Protein AF-A0AAD7W2M3-F1 (afdb_monomer)

Foldseek 3Di:
DVPVLVVLQQVQAAPQPRGGADQWFAFPVRHIHRPVRQVVVCVVVVAQADPPPRDGGDDDDGHTPVVSVVSSVVSVVVVVVVPPPDFDADPVPRAGQQKAFPVVRDGDHPVVCVDPVNVPTDMDGPVVVVVVVVVVVVVVVVVVVVVVVVVVLVVLVVVVVVVVVVLVVVLVVVVVVVVVVLVVVLVVVLVVVQVVLLVVLVVVVVVLVVVVVVVVVLVVVLVVVLVVLVPDDDPSSVVCVVVNVVSVPDPDDDRDDDPPSDGPPCVRPPCSVVVSVVVVVPPDDDQWAFDPLQEFQQWDADSRRRDIDGHPDGHPDRDDPNHDPDNPDGDIDGDDDDDDDDPVVVVPDDDQAADDCPDPVLVVVQCCCLPVVCPVVVDDLCLLVDPVSQVVVCVVPVNHDRDDSVVSVVVVVVVVVVVVVVVVVVVVVAPDKDWDWDWDADPVRRIDIDIKIWGQDPVVRDIDID

Solvent-accessible surface area (backbone atoms only — not comparable to full-atom values): 27587 Å² total; per-residue (Å²): 122,75,76,63,59,56,56,54,46,60,77,41,31,15,89,83,81,69,41,67,45,54,68,25,23,44,46,100,83,70,53,60,32,22,47,67,58,51,52,52,51,30,69,76,66,76,47,59,48,39,93,84,78,59,54,76,57,83,88,88,75,78,50,68,35,63,70,62,39,53,52,42,52,52,53,54,50,56,58,51,66,73,63,76,75,76,82,58,58,28,92,89,72,72,37,61,47,53,28,29,32,68,84,77,72,39,76,33,22,78,69,49,50,74,29,87,89,32,62,89,54,60,71,37,50,40,68,61,46,50,52,54,52,49,50,56,48,49,64,58,43,52,60,52,55,51,48,52,50,52,55,51,52,55,54,47,42,60,54,46,54,54,53,49,51,56,50,52,52,51,51,54,51,52,57,49,48,53,54,51,49,52,52,52,51,55,49,51,56,52,50,50,57,49,50,55,48,48,51,55,35,50,52,56,50,50,56,51,50,55,53,49,51,55,54,50,50,55,50,52,52,52,51,51,54,51,56,54,50,72,71,46,68,73,68,63,32,66,71,45,44,68,60,51,56,60,67,66,68,66,88,75,76,78,85,77,82,76,79,80,59,65,79,66,60,59,80,68,57,56,61,40,73,56,54,55,50,54,64,59,63,70,59,85,83,69,73,52,38,55,46,77,68,30,47,28,51,40,51,46,68,44,96,87,22,71,47,79,45,82,46,96,64,70,52,96,66,71,88,56,92,65,35,28,92,50,94,82,60,77,72,65,50,70,55,97,71,80,88,80,82,59,74,76,66,69,79,64,68,67,87,76,76,58,56,53,88,84,32,69,68,42,44,53,53,52,47,45,48,49,47,52,43,34,60,72,61,65,40,63,69,63,49,58,71,35,70,68,49,49,51,51,47,38,70,78,37,70,36,55,71,81,60,52,53,70,59,51,51,59,54,45,52,55,54,48,55,52,50,50,50,55,50,53,57,51,53,76,74,52,94,58,73,49,76,48,77,48,77,50,60,52,101,83,70,50,77,46,78,45,76,44,37,32,33,71,42,82,91,73,79,42,82,43,80,93

pLDDT: mean 80.69, std 13.73, range [36.0, 98.31]

InterPro domains:
  IPR000315 B-box-type zinc finger [PF00643] (89-126)
  IPR000315 B-box-type zinc finger [PS50119] (85-126)
  IPR000315 B-box-type zinc finger [SM00336] (85-126)
  IPR001841 Zinc finger, RING-type [PS50089] (14-54)
  IPR001841 Zinc finger, RING-type [SM00184] (14-53)
  IPR003879 Butyrophylin-like, SPRY domain [PR01407] (284-301)
  IPR003879 Butyrophylin-like, SPRY domain [PR01407] (301-318)
  IPR006574 SPRY-associated [PF13765] (288-327)
  IPR006574 SPRY-associated [SM00589] (285-329)
  IPR013083 Zinc finger, RING/FYVE/PHD-type [G3DSA:3.30.40.10] (2-80)
  IPR013320 Concanavalin A-like lectin/glucanase domain superfamily [SSF49899] (283-328)
  IPR017907 Zinc finger, RING-type, conserved site [PS00518] (29-38)
  IPR027370 Zinc finger, RING-type, eukaryotic [PF13445] (14-51)
  IPR043136 B30.2/SPRY domain superfamily [G3DSA:2.60.120.920] (273-341)
  IPR050143 Tripartite motif-containing [PTHR24103] (8-337)

Structure (mmCIF, N/CA/C/O backbone):
data_AF-A0AAD7W2M3-F1
#
_entry.id   AF-A0AAD7W2M3-F1
#
loop_
_atom_site.group_PDB
_atom_site.id
_atom_site.type_symbol
_atom_site.label_atom_id
_atom_site.label_alt_id
_atom_site.label_comp_id
_atom_site.label_asym_id
_atom_site.label_entity_id
_atom_site.label_seq_id
_atom_site.pdbx_PDB_ins_code
_atom_site.Cartn_x
_atom_site.Cartn_y
_atom_site.Cartn_z
_atom_site.occupancy
_atom_site.B_iso_or_equiv
_atom_site.auth_seq_id
_atom_site.auth_comp_id
_atom_site.auth_asym_id
_atom_site.auth_atom_id
_atom_site.pdbx_PDB_model_num
ATOM 1 N N . MET A 1 1 ? 62.404 34.184 -31.857 1.00 45.41 1 MET A N 1
ATOM 2 C CA . MET A 1 1 ? 60.991 33.741 -31.764 1.00 45.41 1 MET A CA 1
ATOM 3 C C . MET A 1 1 ? 60.773 32.561 -30.805 1.00 45.41 1 MET A C 1
ATOM 5 O O . MET A 1 1 ? 59.689 32.479 -30.253 1.00 45.41 1 MET A O 1
ATOM 9 N N . ALA A 1 2 ? 61.760 31.687 -30.540 1.00 41.44 2 ALA A N 1
ATOM 10 C CA . ALA A 1 2 ? 61.566 30.491 -29.699 1.00 41.44 2 ALA A CA 1
ATOM 11 C C . ALA A 1 2 ? 61.252 30.761 -28.205 1.00 41.44 2 ALA A C 1
ATOM 13 O O . ALA A 1 2 ? 60.484 30.015 -27.610 1.00 41.44 2 ALA A O 1
ATOM 14 N N . GLY A 1 3 ? 61.770 31.844 -27.607 1.00 41.38 3 GLY A N 1
ATOM 15 C CA . GLY A 1 3 ? 61.614 32.110 -26.164 1.00 41.38 3 GLY A CA 1
ATOM 16 C C . GLY A 1 3 ? 60.238 32.617 -25.698 1.00 41.38 3 GLY A C 1
ATOM 17 O O . GLY A 1 3 ? 59.932 32.512 -24.518 1.00 41.38 3 GLY A O 1
ATOM 18 N N . LYS A 1 4 ? 59.388 33.144 -26.596 1.00 54.53 4 LYS A N 1
ATOM 19 C CA . LYS A 1 4 ? 58.035 33.631 -26.238 1.00 54.53 4 LYS A CA 1
ATOM 20 C C . LYS A 1 4 ? 56.986 32.511 -26.198 1.00 54.53 4 LYS A C 1
ATOM 22 O O . LYS A 1 4 ? 56.019 32.608 -25.454 1.00 54.53 4 LYS A O 1
ATOM 27 N N . SER A 1 5 ? 57.180 31.446 -26.982 1.00 60.31 5 SER A N 1
ATOM 28 C CA . SER A 1 5 ? 56.225 30.330 -27.066 1.00 60.31 5 SER A CA 1
ATOM 29 C C . SER A 1 5 ? 56.290 29.399 -25.852 1.00 60.31 5 SER A C 1
ATOM 31 O O . SER A 1 5 ? 55.279 28.790 -25.519 1.00 60.31 5 SER A O 1
ATOM 33 N N . SER A 1 6 ? 57.453 29.276 -25.206 1.00 63.81 6 SER A N 1
ATOM 34 C CA . SER A 1 6 ? 57.639 28.434 -24.017 1.00 63.81 6 SER A CA 1
ATOM 35 C C . SER A 1 6 ? 57.047 29.071 -22.756 1.00 63.81 6 SER A C 1
ATOM 37 O O . SER A 1 6 ? 56.384 28.379 -21.993 1.00 63.81 6 SER A O 1
ATOM 39 N N . GLN A 1 7 ? 57.191 30.391 -22.583 1.00 69.69 7 GLN A N 1
ATOM 40 C CA . GLN A 1 7 ? 56.593 31.126 -21.456 1.00 69.69 7 GLN A CA 1
ATOM 41 C C . GLN A 1 7 ? 55.058 31.081 -21.484 1.00 69.69 7 GLN A C 1
ATOM 43 O O . GLN A 1 7 ? 54.426 30.777 -20.478 1.00 69.69 7 GLN A O 1
ATOM 48 N N . LEU A 1 8 ? 54.451 31.284 -22.657 1.00 75.94 8 LEU A N 1
ATOM 49 C CA . LEU A 1 8 ? 52.994 31.188 -22.814 1.00 75.94 8 LEU A CA 1
ATOM 50 C C . LEU A 1 8 ? 52.470 29.757 -22.618 1.00 75.94 8 LEU A C 1
ATOM 52 O O . LEU A 1 8 ? 51.351 29.568 -22.149 1.00 75.94 8 LEU A O 1
ATOM 56 N N . GLN A 1 9 ? 53.265 28.738 -22.954 1.00 81.50 9 GLN A N 1
ATOM 57 C CA . GLN A 1 9 ? 52.892 27.347 -22.713 1.00 81.50 9 GLN A CA 1
ATOM 58 C C . GLN A 1 9 ? 52.838 27.033 -21.213 1.00 81.50 9 GLN A C 1
ATOM 60 O O . GLN A 1 9 ? 51.906 26.358 -20.780 1.00 81.50 9 GLN A O 1
ATOM 65 N N . GLU A 1 10 ? 53.786 27.534 -20.418 1.00 79.62 10 GLU A N 1
ATOM 66 C CA . GLU A 1 10 ? 53.782 27.362 -18.959 1.00 79.62 10 GLU A CA 1
ATOM 67 C C . GLU A 1 10 ? 52.568 28.044 -18.307 1.00 79.62 10 GLU A C 1
ATOM 69 O O . GLU A 1 10 ? 51.900 27.435 -17.472 1.00 79.62 10 GLU A O 1
ATOM 74 N N . GLU A 1 11 ? 52.207 29.252 -18.752 1.00 83.69 11 GLU A N 1
ATOM 75 C CA . GLU A 1 11 ? 51.032 29.990 -18.257 1.00 83.69 11 GLU A CA 1
ATOM 76 C C . GLU A 1 11 ? 49.689 29.325 -18.614 1.00 83.69 11 GLU A C 1
ATOM 78 O O . GLU A 1 11 ? 48.698 29.471 -17.894 1.00 83.69 11 GLU A O 1
ATOM 83 N N . LEU A 1 12 ? 49.651 28.558 -19.708 1.00 90.62 12 LEU A N 1
ATOM 84 C CA . LEU A 1 12 ? 48.467 27.833 -20.178 1.00 90.62 12 LEU A CA 1
ATOM 85 C C . LEU A 1 12 ? 48.454 26.355 -19.762 1.00 90.62 12 LEU A C 1
ATOM 87 O O . LEU A 1 12 ? 47.596 25.598 -20.226 1.00 90.62 12 LEU A O 1
ATOM 91 N N . SER A 1 13 ? 49.370 25.933 -18.889 1.00 92.25 13 SER A N 1
ATOM 92 C CA . SER A 1 13 ? 49.486 24.542 -18.451 1.00 92.25 13 SER A CA 1
ATOM 93 C C . SER A 1 13 ? 48.786 24.280 -17.122 1.00 92.25 13 SER A C 1
ATOM 95 O O . SER A 1 13 ? 48.850 25.053 -16.166 1.00 92.25 13 SER A O 1
ATOM 97 N N . CYS A 1 14 ? 48.123 23.131 -17.037 1.00 93.56 14 CYS A N 1
ATOM 98 C CA . CYS A 1 14 ? 47.487 22.685 -15.813 1.00 93.56 14 CYS A CA 1
ATOM 99 C C . CYS A 1 14 ? 48.540 22.234 -14.792 1.00 93.56 14 CYS A C 1
ATOM 101 O O . CYS A 1 14 ? 49.334 21.348 -15.096 1.00 93.56 14 CYS A O 1
ATOM 103 N N . PRO A 1 15 ? 48.491 22.711 -13.536 1.00 90.19 15 PRO A N 1
ATOM 104 C CA . PRO A 1 15 ? 49.480 22.350 -12.514 1.00 90.19 15 PRO A CA 1
ATOM 105 C C . PRO A 1 15 ? 49.397 20.885 -12.048 1.00 90.19 15 PRO A C 1
ATOM 107 O O . PRO A 1 15 ? 50.221 20.453 -11.252 1.00 90.19 15 PRO A O 1
ATOM 110 N N . VAL A 1 16 ? 48.390 20.124 -12.497 1.00 91.19 16 VAL A N 1
ATOM 111 C CA . VAL A 1 16 ? 48.208 18.708 -12.134 1.00 91.19 16 VAL A CA 1
ATOM 112 C C . VAL A 1 16 ? 48.719 17.776 -13.228 1.00 91.19 16 VAL A C 1
ATOM 114 O O . VAL A 1 16 ? 49.447 16.839 -12.926 1.00 91.19 16 VAL A O 1
ATOM 117 N N . CYS A 1 17 ? 48.331 17.999 -14.488 1.00 91.00 17 CYS A N 1
ATOM 118 C CA . CYS A 1 17 ? 48.760 17.147 -15.603 1.00 91.00 17 CYS A CA 1
ATOM 119 C C . CYS A 1 17 ? 49.909 17.733 -16.424 1.00 91.00 17 CYS A C 1
ATOM 121 O O . CYS A 1 17 ? 50.390 17.059 -17.322 1.00 91.00 17 CYS A O 1
ATOM 123 N N . THR A 1 18 ? 50.339 18.968 -16.150 1.00 87.94 18 THR A N 1
ATOM 124 C CA . THR A 1 18 ? 51.411 19.700 -16.860 1.00 87.94 18 THR A CA 1
ATOM 125 C C . THR A 1 18 ? 51.190 19.917 -18.363 1.00 87.94 18 THR A C 1
ATOM 127 O O . THR A 1 18 ? 52.038 20.483 -19.040 1.00 87.94 18 THR A O 1
ATOM 130 N N . ASP A 1 19 ? 50.020 19.530 -18.867 1.00 89.50 19 ASP A N 1
ATOM 131 C CA . ASP A 1 19 ? 49.559 19.791 -20.228 1.00 89.50 19 ASP A CA 1
ATOM 132 C C . ASP A 1 19 ? 48.728 21.076 -20.304 1.00 89.50 19 ASP A C 1
ATOM 134 O O . ASP A 1 19 ? 48.150 21.515 -19.306 1.00 89.50 19 ASP A O 1
ATOM 138 N N . ILE A 1 20 ? 48.572 21.613 -21.520 1.00 91.00 20 ILE A N 1
ATOM 139 C CA . ILE A 1 20 ? 47.639 22.712 -21.813 1.00 91.00 20 ILE A CA 1
ATOM 140 C C . ILE A 1 20 ? 46.236 22.381 -21.286 1.00 91.00 20 ILE A C 1
ATOM 142 O O . ILE A 1 20 ? 45.735 21.269 -21.494 1.00 91.00 20 ILE A O 1
ATOM 146 N N . PHE A 1 21 ? 45.587 23.345 -20.625 1.00 92.12 21 PHE A N 1
ATOM 147 C CA . PHE A 1 21 ? 44.273 23.133 -20.017 1.00 92.12 21 PHE A CA 1
ATOM 148 C C . PHE A 1 21 ? 43.236 22.569 -21.003 1.00 92.12 21 PHE A C 1
ATOM 150 O O . PHE A 1 21 ? 43.009 23.110 -22.085 1.00 92.12 21 PHE A O 1
ATOM 157 N N . ARG A 1 22 ? 42.526 21.519 -20.575 1.00 89.94 22 ARG A N 1
ATOM 158 C CA . ARG A 1 22 ? 41.332 20.972 -21.238 1.00 89.94 22 ARG A CA 1
ATOM 159 C C . ARG A 1 22 ? 40.129 21.139 -20.324 1.00 89.94 22 ARG A C 1
ATOM 161 O O . ARG A 1 22 ? 40.154 20.656 -19.191 1.00 89.94 22 ARG A O 1
ATOM 168 N N . ASP A 1 23 ? 39.105 21.833 -20.814 1.00 91.38 23 ASP A N 1
ATOM 169 C CA . ASP A 1 23 ? 37.926 22.233 -20.036 1.00 91.38 23 ASP A CA 1
ATOM 170 C C . ASP A 1 23 ? 38.301 22.805 -18.655 1.00 91.38 23 ASP A C 1
ATOM 172 O O . ASP A 1 23 ? 38.002 22.195 -17.620 1.00 91.38 23 ASP A O 1
ATOM 176 N N . PRO A 1 24 ? 39.019 23.945 -18.614 1.00 94.19 24 PRO A N 1
ATOM 177 C CA . PRO A 1 24 ? 39.467 24.525 -17.361 1.00 94.19 24 PRO A CA 1
ATOM 178 C C . PRO A 1 24 ? 38.285 24.933 -16.477 1.00 94.19 24 PRO A C 1
ATOM 180 O O . PRO A 1 24 ? 37.346 25.592 -16.925 1.00 94.19 24 PRO A O 1
ATOM 183 N N . VAL A 1 25 ? 38.362 24.583 -15.197 1.00 93.00 25 VAL A N 1
ATOM 184 C CA . VAL A 1 25 ? 37.440 25.006 -14.136 1.00 93.00 25 VAL A CA 1
ATOM 185 C C . VAL A 1 25 ? 38.200 25.811 -13.095 1.00 93.00 25 VAL A C 1
ATOM 187 O O . VAL A 1 25 ? 39.371 25.528 -12.838 1.00 93.00 25 VAL A O 1
ATOM 190 N N . VAL A 1 26 ? 37.541 26.800 -12.493 1.00 92.12 26 VAL A N 1
ATOM 191 C CA . VAL A 1 26 ? 38.150 27.691 -11.495 1.00 92.12 26 VAL A CA 1
ATOM 192 C C . VAL A 1 26 ? 37.542 27.469 -10.111 1.00 92.12 26 VAL A C 1
ATOM 194 O O . VAL A 1 26 ? 36.327 27.358 -9.952 1.00 92.12 26 VAL A O 1
ATOM 197 N N . LEU A 1 27 ? 38.395 27.388 -9.091 1.00 89.44 27 LEU A N 1
ATOM 198 C CA . LEU A 1 27 ? 37.973 27.309 -7.691 1.00 89.44 27 LEU A CA 1
ATOM 199 C C . LEU A 1 27 ? 37.812 28.700 -7.068 1.00 89.44 27 LEU A C 1
ATOM 201 O O . LEU A 1 27 ? 38.369 29.679 -7.551 1.00 89.44 27 LEU A O 1
ATOM 205 N N . LYS A 1 28 ? 37.141 28.788 -5.911 1.00 86.50 28 LYS A N 1
ATOM 206 C CA . LYS A 1 28 ? 37.019 30.042 -5.128 1.00 86.50 28 LYS A CA 1
ATOM 207 C C . LYS A 1 28 ? 38.365 30.636 -4.685 1.00 86.50 28 LYS A C 1
ATOM 209 O O . LYS A 1 28 ? 38.432 31.790 -4.286 1.00 86.50 28 LYS A O 1
ATOM 214 N N . CYS A 1 29 ? 39.437 29.844 -4.710 1.00 89.94 29 CYS A N 1
ATOM 215 C CA . CYS A 1 29 ? 40.806 30.309 -4.486 1.00 89.94 29 CYS A CA 1
ATOM 216 C C . CYS A 1 29 ? 41.503 30.801 -5.767 1.00 89.94 29 CYS A C 1
ATOM 218 O O . CYS A 1 29 ? 42.723 30.932 -5.758 1.00 89.94 29 CYS A O 1
ATOM 220 N N . SER A 1 30 ? 40.750 30.995 -6.853 1.00 89.19 30 SER A N 1
ATOM 221 C CA . SER A 1 30 ? 41.185 31.473 -8.172 1.00 89.19 30 SER A CA 1
ATOM 222 C C . SER A 1 30 ? 42.159 30.569 -8.936 1.00 89.19 30 SER A C 1
ATOM 224 O O . SER A 1 30 ? 42.573 30.911 -10.039 1.00 89.19 30 SER A O 1
ATOM 226 N N . HIS A 1 31 ? 42.489 29.388 -8.412 1.00 92.12 31 HIS A N 1
ATOM 227 C CA . HIS A 1 31 ? 43.291 28.405 -9.140 1.00 92.12 31 HIS A CA 1
ATOM 228 C C . HIS A 1 31 ? 42.433 27.662 -10.166 1.00 92.12 31 HIS A C 1
ATOM 230 O O . HIS A 1 31 ? 41.304 27.258 -9.860 1.00 92.12 31 HIS A O 1
ATOM 236 N N . SER A 1 32 ? 42.991 27.474 -11.363 1.00 93.81 32 SER A N 1
ATOM 237 C CA . SER A 1 32 ? 42.344 26.765 -12.467 1.00 93.81 32 SER A CA 1
ATOM 238 C C . SER A 1 32 ? 42.965 25.386 -12.691 1.00 93.81 32 SER A C 1
ATOM 240 O O . SER A 1 32 ? 44.167 25.197 -12.517 1.00 93.81 32 SER A O 1
ATOM 242 N N . PHE A 1 33 ? 42.136 24.419 -13.085 1.00 94.31 33 PHE A N 1
ATOM 243 C CA . PHE A 1 33 ? 42.513 23.020 -13.325 1.00 94.31 33 PHE A CA 1
ATOM 244 C C . PHE A 1 33 ? 41.716 22.459 -14.498 1.00 94.31 33 PHE A C 1
ATOM 246 O O . PHE A 1 33 ? 40.588 22.892 -14.722 1.00 94.31 33 PHE A O 1
ATOM 253 N N . CYS A 1 34 ? 42.231 21.451 -15.204 1.00 94.94 34 CYS A N 1
ATOM 254 C CA . CYS A 1 34 ? 41.378 20.647 -16.082 1.00 94.94 34 CYS A CA 1
ATOM 255 C C . CYS A 1 34 ? 40.270 20.005 -15.240 1.00 94.94 34 CYS A C 1
ATOM 257 O O . CYS A 1 34 ? 40.559 19.438 -14.179 1.00 94.94 34 CYS A O 1
ATOM 259 N N . LYS A 1 35 ? 39.022 20.039 -15.719 1.00 92.56 35 LYS A N 1
ATOM 260 C CA . LYS A 1 35 ? 37.875 19.461 -15.002 1.00 92.56 35 LYS A CA 1
ATOM 261 C C . LYS A 1 35 ? 38.137 18.021 -14.548 1.00 92.56 35 LYS A C 1
ATOM 263 O O . LYS A 1 35 ? 37.944 17.702 -13.378 1.00 92.56 35 LYS A O 1
ATOM 268 N N . ALA A 1 36 ? 38.661 17.188 -15.449 1.00 93.31 36 ALA A N 1
ATOM 269 C CA . ALA A 1 36 ? 38.982 15.790 -15.167 1.00 93.31 36 ALA A CA 1
ATOM 270 C C . ALA A 1 36 ? 40.100 15.627 -14.119 1.00 93.31 36 ALA A C 1
ATOM 272 O O . ALA A 1 36 ? 40.012 14.761 -13.251 1.00 93.31 36 ALA A O 1
ATOM 273 N N . CYS A 1 37 ? 41.138 16.470 -14.160 1.00 93.31 37 CYS A N 1
ATOM 274 C CA . CYS A 1 37 ? 42.247 16.414 -13.203 1.00 93.31 37 CYS A CA 1
ATOM 275 C C . CYS A 1 37 ? 41.789 16.745 -11.782 1.00 93.31 37 CYS A C 1
ATOM 277 O O . CYS A 1 37 ? 42.185 16.073 -10.832 1.00 93.31 37 CYS A O 1
ATOM 279 N N . LEU A 1 38 ? 40.933 17.758 -11.640 1.00 91.38 38 LEU A N 1
ATOM 280 C CA . LEU A 1 38 ? 40.396 18.155 -10.344 1.00 91.38 38 LEU A CA 1
ATOM 281 C C . LEU A 1 38 ? 39.418 17.114 -9.782 1.00 91.38 38 LEU A C 1
ATOM 283 O O . LEU A 1 38 ? 39.494 16.791 -8.600 1.00 91.38 38 LEU A O 1
ATOM 287 N N . GLN A 1 39 ? 38.547 16.552 -10.630 1.00 90.44 39 GLN A N 1
ATOM 288 C CA . GLN A 1 39 ? 37.626 15.477 -10.241 1.00 90.44 39 GLN A CA 1
ATOM 289 C C . GLN A 1 39 ? 38.382 14.239 -9.750 1.00 90.44 39 GLN A C 1
ATOM 291 O O . GLN A 1 39 ? 38.139 13.782 -8.637 1.00 90.44 39 GLN A O 1
ATOM 296 N N . LYS A 1 40 ? 39.379 13.776 -10.515 1.00 92.38 40 LYS A N 1
ATOM 297 C CA . LYS A 1 40 ? 40.217 12.632 -10.134 1.00 92.38 40 LYS A CA 1
ATOM 298 C C . LYS A 1 40 ? 40.960 12.867 -8.814 1.00 92.38 40 LYS A C 1
ATOM 300 O O . LYS A 1 40 ? 41.047 11.962 -7.991 1.00 92.38 40 LYS A O 1
ATOM 305 N N . TYR A 1 41 ? 41.481 14.076 -8.591 1.00 90.06 41 TYR A N 1
ATOM 306 C CA . TYR A 1 41 ? 42.147 14.426 -7.333 1.00 90.06 41 TYR A CA 1
ATOM 307 C C . TYR A 1 41 ? 41.190 14.355 -6.132 1.00 90.06 41 TYR A C 1
ATOM 309 O O . TYR A 1 41 ? 41.541 13.790 -5.097 1.00 90.06 41 TYR A O 1
ATOM 317 N N . TRP A 1 42 ? 39.973 14.891 -6.265 1.00 91.25 42 TRP A N 1
ATOM 318 C CA . TRP A 1 42 ? 38.961 14.834 -5.205 1.00 91.25 42 TRP A CA 1
ATOM 319 C C . TRP A 1 42 ? 38.475 13.415 -4.920 1.00 91.25 42 TRP A C 1
ATOM 321 O O . TRP A 1 42 ? 38.320 13.062 -3.753 1.00 91.25 42 TRP A O 1
ATOM 331 N N . GLU A 1 43 ? 38.289 12.596 -5.955 1.00 88.62 43 GLU A N 1
ATOM 332 C CA . GLU A 1 43 ? 37.927 11.180 -5.821 1.00 88.62 43 GLU A CA 1
ATOM 333 C C . GLU A 1 43 ? 39.004 10.387 -5.071 1.00 88.62 43 GLU A C 1
ATOM 335 O O . GLU A 1 43 ? 38.685 9.611 -4.175 1.00 88.62 43 GLU A O 1
ATOM 340 N N . GLN A 1 44 ? 40.283 10.613 -5.388 1.00 88.19 44 GLN A N 1
ATOM 341 C CA . GLN A 1 44 ? 41.397 9.911 -4.744 1.00 88.19 44 GLN A CA 1
ATOM 342 C C . GLN A 1 44 ? 41.638 10.355 -3.299 1.00 88.19 44 GLN A C 1
ATOM 344 O O . GLN A 1 44 ? 42.041 9.549 -2.464 1.00 88.19 44 GLN A O 1
ATOM 349 N N . LYS A 1 45 ? 41.427 11.639 -2.998 1.00 84.31 45 LYS A N 1
ATOM 350 C CA . LYS A 1 45 ? 41.721 12.208 -1.678 1.00 84.31 45 LYS A CA 1
ATOM 351 C C . LYS A 1 45 ? 40.545 12.124 -0.702 1.00 84.31 45 LYS A C 1
ATOM 353 O O . LYS A 1 45 ? 40.757 12.178 0.505 1.00 84.31 45 LYS A O 1
ATOM 358 N N . GLY A 1 46 ? 39.312 12.050 -1.206 1.00 83.25 46 GLY A N 1
ATOM 359 C CA . GLY A 1 46 ? 38.097 12.080 -0.385 1.00 83.25 46 GLY A CA 1
ATOM 360 C C . GLY A 1 46 ? 37.782 13.453 0.227 1.00 83.25 46 GLY A C 1
ATOM 361 O O . GLY A 1 46 ? 36.944 13.546 1.120 1.00 83.25 46 GLY A O 1
ATOM 362 N N . SER A 1 47 ? 38.437 14.530 -0.227 1.00 84.75 47 SER A N 1
ATOM 363 C CA . SER A 1 47 ? 38.193 15.901 0.243 1.00 84.75 47 SER A CA 1
ATOM 364 C C . SER A 1 47 ? 38.190 16.918 -0.902 1.00 84.75 47 SER A C 1
ATOM 366 O O . SER A 1 47 ? 38.912 16.777 -1.891 1.00 84.75 47 SER A O 1
ATOM 368 N N . TRP A 1 48 ? 37.382 17.976 -0.771 1.00 86.31 48 TRP A N 1
ATOM 369 C CA . TRP A 1 48 ? 37.224 19.022 -1.792 1.00 86.31 48 TRP A CA 1
ATOM 370 C C . TRP A 1 48 ? 38.226 20.156 -1.613 1.00 86.31 48 TRP A C 1
ATOM 372 O O . TRP A 1 48 ? 37.866 21.311 -1.391 1.00 86.31 48 TRP A O 1
ATOM 382 N N . GLU A 1 49 ? 39.507 19.831 -1.661 1.00 90.25 49 GLU A N 1
ATOM 383 C CA . GLU A 1 49 ? 40.582 20.803 -1.469 1.00 90.25 49 GLU A CA 1
ATOM 384 C C . GLU A 1 49 ? 41.217 21.210 -2.794 1.00 90.25 49 GLU A C 1
ATOM 386 O O . GLU A 1 49 ? 41.274 20.429 -3.744 1.00 90.25 49 GLU A O 1
ATOM 391 N N . CYS A 1 50 ? 41.713 22.445 -2.861 1.00 90.44 50 CYS A N 1
ATOM 392 C CA . CYS A 1 50 ? 42.529 22.890 -3.984 1.00 90.44 50 CYS A CA 1
ATOM 393 C C . CYS A 1 50 ? 43.864 22.114 -4.025 1.00 90.44 50 CYS A C 1
ATOM 395 O O . CYS A 1 50 ? 44.590 22.148 -3.027 1.00 90.44 50 CYS A O 1
ATOM 397 N N . PRO A 1 51 ? 44.247 21.499 -5.162 1.00 90.50 51 PRO A N 1
ATOM 398 C CA . PRO A 1 51 ? 45.538 20.820 -5.310 1.00 90.50 51 PRO A CA 1
ATOM 399 C C . PRO A 1 51 ? 46.764 21.707 -5.039 1.00 90.50 51 PRO A C 1
ATOM 401 O O . PRO A 1 51 ? 47.795 21.199 -4.614 1.00 90.50 51 PRO A O 1
ATOM 404 N N . VAL A 1 52 ? 46.650 23.024 -5.257 1.00 91.50 52 VAL A N 1
ATOM 405 C CA . VAL A 1 52 ? 47.764 23.979 -5.112 1.00 91.50 52 VAL A CA 1
ATOM 406 C C . VAL A 1 52 ? 47.819 24.562 -3.700 1.00 91.50 52 VAL A C 1
ATOM 408 O O . VAL A 1 52 ? 48.808 24.408 -2.995 1.00 91.50 52 VAL A O 1
ATOM 411 N N . CYS A 1 53 ? 46.741 25.212 -3.253 1.00 90.44 53 CYS A N 1
ATOM 412 C CA . CYS A 1 53 ? 46.745 25.975 -1.999 1.00 90.44 53 CYS A CA 1
ATOM 413 C C . CYS A 1 53 ? 46.019 25.289 -0.832 1.00 90.44 53 CYS A C 1
ATOM 415 O O . CYS A 1 53 ? 45.887 25.884 0.234 1.00 90.44 53 CYS A O 1
ATOM 417 N N . ARG A 1 54 ? 45.492 24.071 -1.035 1.00 88.81 54 ARG A N 1
ATOM 418 C CA . ARG A 1 54 ? 44.772 23.249 -0.038 1.00 88.81 54 ARG A CA 1
ATOM 419 C C . ARG A 1 54 ? 43.533 23.893 0.603 1.00 88.81 54 ARG A C 1
ATOM 421 O O . ARG A 1 54 ? 42.926 23.307 1.493 1.00 88.81 54 ARG A O 1
ATOM 428 N N . ARG A 1 55 ? 43.096 25.069 0.132 1.00 88.38 55 ARG A N 1
ATOM 429 C CA . ARG A 1 55 ? 41.855 25.712 0.589 1.00 88.38 55 ARG A CA 1
ATOM 430 C C . ARG A 1 55 ? 40.657 24.809 0.272 1.00 88.38 55 ARG A C 1
ATOM 432 O O . ARG A 1 55 ? 40.512 24.369 -0.871 1.00 88.38 55 ARG A O 1
ATOM 439 N N . LYS A 1 56 ? 39.806 24.562 1.272 1.00 85.19 56 LYS A N 1
ATOM 440 C CA . LYS A 1 56 ? 38.566 23.790 1.120 1.00 85.19 56 LYS A CA 1
ATOM 441 C C . LYS A 1 56 ? 37.569 24.538 0.236 1.00 85.19 56 LYS A C 1
ATOM 443 O O . LYS A 1 56 ? 37.372 25.745 0.379 1.00 85.19 56 LYS A O 1
ATOM 448 N N . SER A 1 57 ? 36.946 23.803 -0.671 1.00 76.69 57 SER A N 1
ATOM 449 C CA . SER A 1 57 ? 35.889 24.265 -1.559 1.00 76.69 57 SER A CA 1
ATOM 450 C C . SER A 1 57 ? 34.530 23.785 -1.043 1.00 76.69 57 SER A C 1
ATOM 452 O O . SER A 1 57 ? 34.413 22.684 -0.511 1.00 76.69 57 SER A O 1
ATOM 454 N N . SER A 1 58 ? 33.494 24.607 -1.198 1.00 68.75 58 SER A N 1
ATOM 455 C CA . SER A 1 58 ? 32.096 24.212 -0.958 1.00 68.75 58 SER A CA 1
ATOM 456 C C . SER A 1 58 ? 31.567 23.522 -2.216 1.00 68.75 58 SER A C 1
ATOM 458 O O . SER A 1 58 ? 31.754 24.060 -3.309 1.00 68.75 58 SER A O 1
ATOM 460 N N . MET A 1 59 ? 30.945 22.343 -2.097 1.00 62.22 59 MET A N 1
ATOM 461 C CA . MET A 1 59 ? 30.422 21.648 -3.277 1.00 62.22 59 MET A CA 1
ATOM 462 C C . MET A 1 59 ? 29.194 22.306 -3.888 1.00 62.22 59 MET A C 1
ATOM 464 O O . MET A 1 59 ? 28.408 22.958 -3.209 1.00 62.22 59 MET A O 1
ATOM 468 N N . GLY A 1 60 ? 29.034 22.056 -5.187 1.00 62.12 60 GLY A N 1
ATOM 469 C CA . GLY A 1 60 ? 27.781 22.253 -5.909 1.00 62.12 60 GLY A CA 1
ATOM 470 C C . GLY A 1 60 ? 27.988 22.552 -7.388 1.00 62.12 60 GLY A C 1
ATOM 471 O O . GLY A 1 60 ? 27.252 22.043 -8.224 1.00 62.12 60 GLY A O 1
ATOM 472 N N . HIS A 1 61 ? 29.019 23.323 -7.741 1.00 66.06 61 HIS A N 1
ATOM 473 C CA . HIS A 1 61 ? 29.234 23.733 -9.126 1.00 66.06 61 HIS A CA 1
ATOM 474 C C . HIS A 1 61 ? 30.714 24.020 -9.398 1.00 66.06 61 HIS A C 1
ATOM 476 O O . HIS A 1 61 ? 31.344 24.778 -8.663 1.00 66.06 61 HIS A O 1
ATOM 482 N N . LEU A 1 62 ? 31.267 23.410 -10.450 1.00 80.94 62 LEU A N 1
ATOM 483 C CA . LEU A 1 62 ? 32.595 23.719 -10.985 1.00 80.94 62 LEU A CA 1
ATOM 484 C C . LEU A 1 62 ? 32.424 24.731 -12.127 1.00 80.94 62 LEU A C 1
ATOM 486 O O . LEU A 1 62 ? 32.160 24.304 -13.256 1.00 80.94 62 LEU A O 1
ATOM 490 N N . PRO A 1 63 ? 32.513 26.050 -11.867 1.00 86.31 63 PRO A N 1
ATOM 491 C CA . PRO A 1 63 ? 32.327 27.037 -12.916 1.00 86.31 63 PRO A CA 1
ATOM 492 C C . PRO A 1 63 ? 33.437 26.899 -13.974 1.00 86.31 63 PRO A C 1
ATOM 494 O O . PRO A 1 63 ? 34.622 26.829 -13.618 1.00 86.31 63 PRO A O 1
ATOM 497 N N . PRO A 1 64 ? 33.082 26.847 -15.268 1.00 90.31 64 PRO A N 1
ATOM 498 C CA . PRO A 1 64 ? 34.062 26.807 -16.344 1.00 90.31 64 PRO A CA 1
ATOM 499 C C . PRO A 1 64 ? 34.786 28.154 -16.464 1.00 90.31 64 PRO A C 1
ATOM 501 O O . PRO A 1 64 ? 34.164 29.214 -16.402 1.00 90.31 64 PRO A O 1
ATOM 504 N N . ASN A 1 65 ? 36.099 28.121 -16.690 1.00 90.69 65 ASN A N 1
ATOM 505 C CA . ASN A 1 65 ? 36.896 29.301 -17.017 1.00 90.69 65 ASN A CA 1
ATOM 506 C C . ASN A 1 65 ? 36.951 29.471 -18.543 1.00 90.69 65 ASN A C 1
ATOM 508 O O . ASN A 1 65 ? 37.878 29.015 -19.215 1.00 90.69 65 ASN A O 1
ATOM 512 N N . LEU A 1 66 ? 35.910 30.094 -19.097 1.00 90.19 66 LEU A N 1
ATOM 513 C CA . LEU A 1 66 ? 35.743 30.254 -20.546 1.00 90.19 66 LEU A CA 1
ATOM 514 C C . LEU A 1 66 ? 36.891 31.053 -21.182 1.00 90.19 66 LEU A C 1
ATOM 516 O O . LEU A 1 66 ? 37.351 30.698 -22.263 1.00 90.19 66 LEU A O 1
ATOM 520 N N . SER A 1 67 ? 37.396 32.079 -20.494 1.00 89.56 67 SER A N 1
ATOM 521 C CA . SER A 1 67 ? 38.505 32.910 -20.978 1.00 89.56 67 SER A CA 1
ATOM 522 C C . SER A 1 67 ? 39.796 32.106 -21.133 1.00 89.56 67 SER A C 1
ATOM 524 O O . SER A 1 67 ? 40.449 32.184 -22.171 1.00 89.56 67 SER A O 1
ATOM 526 N N . LEU A 1 68 ? 40.129 31.274 -20.139 1.00 91.25 68 LEU A N 1
ATOM 527 C CA . LEU A 1 68 ? 41.303 30.401 -20.196 1.00 91.25 68 LEU A CA 1
ATOM 528 C C . LEU A 1 68 ? 41.155 29.322 -21.275 1.00 91.25 68 LEU A C 1
ATOM 530 O O . LEU A 1 68 ? 42.118 29.018 -21.977 1.00 91.25 68 LEU A O 1
ATOM 534 N N . ARG A 1 69 ? 39.943 28.782 -21.456 1.00 90.69 69 ARG A N 1
ATOM 535 C CA . ARG A 1 69 ? 39.655 27.832 -22.538 1.00 90.69 69 ARG A CA 1
ATOM 536 C C . ARG A 1 69 ? 39.905 28.459 -23.911 1.00 90.69 69 ARG A C 1
ATOM 538 O O . ARG A 1 69 ? 40.613 27.871 -24.720 1.00 90.69 69 ARG A O 1
ATOM 545 N N . ASN A 1 70 ? 39.394 29.667 -24.138 1.00 89.94 70 ASN A N 1
ATOM 546 C CA . ASN A 1 70 ? 39.572 30.380 -25.403 1.00 89.94 70 ASN A CA 1
ATOM 547 C C . ASN A 1 70 ? 41.055 30.679 -25.690 1.00 89.94 70 ASN A C 1
ATOM 549 O O . ASN A 1 70 ? 41.500 30.521 -26.825 1.00 89.94 70 ASN A O 1
ATOM 553 N N . ALA A 1 71 ? 41.834 31.055 -24.669 1.00 89.19 71 ALA A N 1
ATOM 554 C CA . ALA A 1 71 ? 43.275 31.286 -24.804 1.00 89.19 71 ALA A CA 1
ATOM 555 C C . ALA A 1 71 ? 44.042 30.002 -25.178 1.00 89.19 71 ALA A C 1
ATOM 557 O O . ALA A 1 71 ? 44.874 30.017 -26.086 1.00 89.19 71 ALA A O 1
ATOM 558 N N . CYS A 1 72 ? 43.713 28.872 -24.541 1.00 89.56 72 CYS A N 1
ATOM 559 C CA . CYS A 1 72 ? 44.301 27.570 -24.866 1.00 89.56 72 CYS A CA 1
ATOM 560 C C . CYS A 1 72 ? 43.962 27.127 -26.299 1.00 89.56 72 CYS A C 1
ATOM 562 O O . CYS A 1 72 ? 44.828 26.639 -27.025 1.00 89.56 72 CYS A O 1
ATOM 564 N N . GLU A 1 73 ? 42.714 27.319 -26.733 1.00 87.50 73 GLU A N 1
ATOM 565 C CA . GLU A 1 73 ? 42.278 26.990 -28.094 1.00 87.50 73 GLU A CA 1
ATOM 566 C C . GLU A 1 73 ? 42.971 27.853 -29.158 1.00 87.50 73 GLU A C 1
ATOM 568 O O . GLU A 1 73 ? 43.369 27.332 -30.202 1.00 87.50 73 GLU A O 1
ATOM 573 N N . ALA A 1 74 ? 43.146 29.153 -28.900 1.00 85.81 74 ALA A N 1
ATOM 574 C CA . ALA A 1 74 ? 43.873 30.053 -29.792 1.00 85.81 74 ALA A CA 1
ATOM 575 C C . ALA A 1 74 ? 45.345 29.629 -29.946 1.00 85.81 74 ALA A C 1
ATOM 577 O O . ALA A 1 74 ? 45.827 29.477 -31.070 1.00 85.81 74 ALA A O 1
ATOM 578 N N . PHE A 1 75 ? 46.018 29.323 -28.832 1.00 85.81 75 PHE A N 1
ATOM 579 C CA . PHE A 1 75 ? 47.404 28.848 -28.825 1.00 85.81 75 PHE A CA 1
ATOM 580 C C . PHE A 1 75 ? 47.585 27.535 -29.615 1.00 85.81 75 PHE A C 1
ATOM 582 O O . PHE A 1 75 ? 48.511 27.389 -30.417 1.00 85.81 75 PHE A O 1
ATOM 589 N N . LEU A 1 76 ? 46.668 26.575 -29.453 1.00 82.56 76 LEU A N 1
ATOM 590 C CA . LEU A 1 76 ? 46.712 25.297 -30.177 1.00 82.56 76 LEU A CA 1
ATOM 591 C C . LEU A 1 76 ? 46.463 25.453 -31.688 1.00 82.56 76 LEU A C 1
ATOM 593 O O . LEU A 1 76 ? 47.060 24.722 -32.488 1.00 82.56 76 LEU A O 1
ATOM 597 N N . LYS A 1 77 ? 45.620 26.410 -32.096 1.00 78.00 77 LYS A N 1
ATOM 598 C CA . LYS A 1 77 ? 45.394 26.743 -33.511 1.00 78.00 77 LYS A CA 1
ATOM 599 C C . LYS A 1 77 ? 46.638 27.349 -34.162 1.00 78.00 77 LYS A C 1
ATOM 601 O O . LYS A 1 77 ? 47.019 26.895 -35.241 1.00 78.00 77 LYS A O 1
ATOM 606 N N . GLU A 1 78 ? 47.315 28.291 -33.506 1.00 73.62 78 GLU A N 1
ATOM 607 C CA . GLU A 1 78 ? 48.568 28.873 -34.022 1.00 73.62 78 GLU A CA 1
ATOM 608 C C . GLU A 1 78 ? 49.678 27.820 -34.173 1.00 73.62 78 GLU A C 1
ATOM 610 O O . GLU A 1 78 ? 50.394 27.790 -35.182 1.00 73.62 78 GLU A O 1
ATOM 615 N N . ARG A 1 79 ? 49.773 26.876 -33.225 1.00 69.56 79 ARG A N 1
ATOM 616 C CA . ARG A 1 79 ? 50.749 25.775 -33.293 1.00 69.56 79 ARG A CA 1
ATOM 617 C C . ARG A 1 79 ? 50.476 24.815 -34.457 1.00 69.56 79 ARG A C 1
ATOM 619 O O . ARG A 1 79 ? 51.416 24.310 -35.072 1.00 69.56 79 ARG A O 1
ATOM 626 N N . SER A 1 80 ? 49.201 24.587 -34.772 1.00 57.16 80 SER A N 1
ATOM 627 C CA . SER A 1 80 ? 48.762 23.703 -35.862 1.00 57.16 80 SER A CA 1
ATOM 628 C C . SER A 1 80 ? 48.980 24.324 -37.248 1.00 57.16 80 SER A C 1
ATOM 630 O O . SER A 1 80 ? 49.362 23.630 -38.186 1.00 57.16 80 SER A O 1
ATOM 632 N N . LEU A 1 81 ? 48.813 25.645 -37.379 1.00 54.53 81 LEU A N 1
ATOM 633 C CA . LEU A 1 81 ? 49.114 26.378 -38.617 1.00 54.53 81 LEU A CA 1
ATOM 634 C C . LEU A 1 81 ? 50.619 26.399 -38.935 1.00 54.53 81 LEU A C 1
ATOM 636 O O . LEU A 1 81 ? 51.004 26.375 -40.101 1.00 54.53 81 LEU A O 1
ATOM 640 N N . SER A 1 82 ? 51.471 26.361 -37.908 1.00 51.25 82 SER A N 1
ATOM 641 C CA . SER A 1 82 ? 52.934 26.341 -38.054 1.00 51.25 82 SER A CA 1
ATOM 642 C C . SER A 1 82 ? 53.502 24.982 -38.510 1.00 51.25 82 SER A C 1
ATOM 644 O O . SER A 1 82 ? 54.658 24.907 -38.912 1.00 51.25 82 SER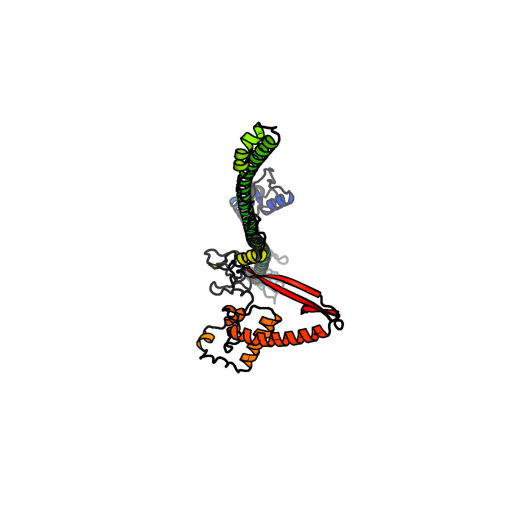 A O 1
ATOM 646 N N . THR A 1 83 ? 52.713 23.899 -38.461 1.00 46.06 83 THR A N 1
ATOM 647 C CA . THR A 1 83 ? 53.144 22.525 -38.809 1.00 46.06 83 THR A CA 1
ATOM 648 C C . THR A 1 83 ? 52.650 22.037 -40.179 1.00 46.06 83 THR A C 1
ATOM 650 O O . THR A 1 83 ? 53.077 20.983 -40.640 1.00 46.06 83 THR A O 1
ATOM 653 N N . ALA A 1 84 ? 51.802 22.802 -40.874 1.00 44.44 84 ALA A N 1
ATOM 654 C CA . ALA A 1 84 ? 51.175 22.402 -42.140 1.00 44.44 84 ALA A CA 1
ATOM 655 C C . ALA A 1 84 ? 52.074 22.532 -43.397 1.00 44.44 84 ALA A C 1
ATOM 657 O O . ALA A 1 84 ? 51.612 22.272 -44.505 1.00 44.44 84 ALA A O 1
ATOM 658 N N . GLY A 1 85 ? 53.344 22.929 -43.248 1.00 47.09 85 GLY A N 1
ATOM 659 C CA . GLY A 1 85 ? 54.255 23.258 -44.356 1.00 47.09 85 GLY A CA 1
ATOM 660 C C . GLY A 1 85 ? 55.447 22.316 -44.569 1.00 47.09 85 GLY A C 1
ATOM 661 O O . GLY A 1 85 ? 56.417 22.729 -45.197 1.00 47.09 85 GLY A O 1
ATOM 662 N N . SER A 1 86 ? 55.440 21.086 -44.044 1.00 50.69 86 SER A N 1
ATOM 663 C CA . SER A 1 86 ? 56.497 20.113 -44.371 1.00 50.69 86 SER A CA 1
ATOM 664 C C . SER A 1 86 ? 56.172 19.426 -45.702 1.00 50.69 86 SER A C 1
ATOM 666 O O . SER A 1 86 ? 55.299 18.563 -45.774 1.00 50.69 86 SER A O 1
ATOM 668 N N . GLU A 1 87 ? 56.831 19.846 -46.783 1.00 60.47 87 GLU A N 1
ATOM 669 C CA . GLU A 1 87 ? 56.693 19.217 -48.100 1.00 60.47 87 GLU A CA 1
ATOM 670 C C . GLU A 1 87 ? 57.322 17.815 -48.082 1.00 60.47 87 GLU A C 1
ATOM 672 O O . GLU A 1 87 ? 58.540 17.667 -48.011 1.00 60.47 87 GLU A O 1
ATOM 677 N N . VAL A 1 88 ? 56.495 16.768 -48.139 1.00 75.75 88 VAL A N 1
ATOM 678 C CA . VAL A 1 88 ? 56.974 15.378 -48.140 1.00 75.75 88 VAL A CA 1
ATOM 679 C C . VAL A 1 88 ? 57.575 15.036 -49.513 1.00 75.75 88 VAL A C 1
ATOM 681 O O . VAL A 1 88 ? 56.896 15.123 -50.542 1.00 75.75 88 VAL A O 1
ATOM 684 N N . LEU A 1 89 ? 58.855 14.651 -49.532 1.00 79.81 89 LEU A N 1
ATOM 685 C CA . LEU A 1 89 ? 59.610 14.312 -50.744 1.00 79.81 89 LEU A CA 1
ATOM 686 C C . LEU A 1 89 ? 59.692 12.796 -50.966 1.00 79.81 89 LEU A C 1
ATOM 688 O O . LEU A 1 89 ? 59.707 12.001 -50.028 1.00 79.81 89 LEU A O 1
ATOM 692 N N . CYS A 1 90 ? 59.780 12.391 -52.229 1.00 80.88 90 CYS A N 1
ATOM 693 C CA . CYS A 1 90 ? 59.980 11.009 -52.634 1.00 80.88 90 CYS A CA 1
ATOM 694 C C . CYS A 1 90 ? 61.412 10.567 -52.331 1.00 80.88 90 CYS A C 1
ATOM 696 O O . CYS A 1 90 ? 62.357 11.113 -52.893 1.00 80.88 90 CYS A O 1
ATOM 698 N N . SER A 1 91 ? 61.582 9.516 -51.530 1.00 79.31 91 SER A N 1
ATOM 699 C CA . SER A 1 91 ? 62.907 8.999 -51.156 1.00 79.31 91 SER A CA 1
ATOM 700 C C . SER A 1 91 ? 63.746 8.495 -52.337 1.00 79.31 91 SER A C 1
ATOM 702 O O . SER A 1 91 ? 64.963 8.423 -52.223 1.00 79.31 91 SER A O 1
ATOM 704 N N . LEU A 1 92 ? 63.113 8.140 -53.462 1.00 78.62 92 LEU A N 1
ATOM 705 C CA . LEU A 1 92 ? 63.797 7.623 -54.654 1.00 78.62 92 LEU A CA 1
ATOM 706 C C . LEU A 1 92 ? 64.195 8.716 -55.649 1.00 78.62 92 LEU A C 1
ATOM 708 O O . LEU A 1 92 ? 65.157 8.547 -56.388 1.00 78.62 92 LEU A O 1
ATOM 712 N N . HIS A 1 93 ? 63.445 9.818 -55.692 1.00 79.94 93 HIS A N 1
ATOM 713 C CA . HIS A 1 93 ? 63.564 10.814 -56.760 1.00 79.94 93 HIS A CA 1
ATOM 714 C C . HIS A 1 93 ? 63.771 12.245 -56.250 1.00 79.94 93 HIS A C 1
ATOM 716 O O . HIS A 1 93 ? 63.929 13.149 -57.058 1.00 79.94 93 HIS A O 1
ATOM 722 N N . GLY A 1 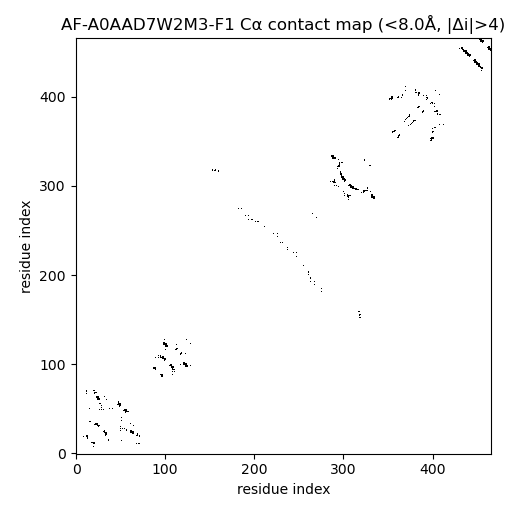94 ? 63.694 12.486 -54.938 1.00 75.75 94 GLY A N 1
ATOM 723 C CA . GLY A 1 94 ? 63.766 13.826 -54.342 1.00 75.75 94 GLY A CA 1
ATOM 724 C C . GLY A 1 94 ? 62.573 14.738 -54.661 1.00 75.75 94 GLY A C 1
ATOM 725 O O . GLY A 1 94 ? 62.509 15.853 -54.160 1.00 75.75 94 GLY A O 1
ATOM 726 N N . GLU A 1 95 ? 61.615 14.268 -55.464 1.00 81.44 95 GLU A N 1
ATOM 727 C CA . GLU A 1 95 ? 60.472 15.044 -55.949 1.00 81.44 95 GLU A CA 1
ATOM 728 C C . GLU A 1 95 ? 59.280 15.060 -54.990 1.00 81.44 95 GLU A C 1
ATOM 730 O O . GLU A 1 95 ? 59.031 14.094 -54.266 1.00 81.44 95 GLU A O 1
ATOM 735 N N . LYS A 1 96 ? 58.478 16.130 -55.036 1.00 83.88 96 LYS A N 1
ATOM 736 C CA . LYS A 1 96 ? 57.308 16.303 -54.154 1.00 83.88 96 LYS A CA 1
ATOM 737 C C . LYS A 1 96 ? 56.258 15.208 -54.384 1.00 83.88 96 LYS A C 1
ATOM 739 O O . LYS A 1 96 ? 55.841 14.949 -55.517 1.00 83.88 96 LYS A O 1
ATOM 744 N N . LEU A 1 97 ? 55.778 14.603 -53.299 1.00 84.69 97 LEU A N 1
ATOM 745 C CA . LEU A 1 97 ? 54.735 13.576 -53.329 1.00 84.69 97 LEU A CA 1
ATOM 746 C C . LEU A 1 97 ? 53.340 14.205 -53.477 1.00 84.69 97 LEU A C 1
ATOM 748 O O . LEU A 1 97 ? 52.650 14.469 -52.496 1.00 84.69 97 LEU A O 1
ATOM 752 N N . LYS A 1 98 ? 52.934 14.477 -54.721 1.00 85.94 98 LYS A N 1
ATOM 753 C CA . LYS A 1 98 ? 51.648 15.124 -55.054 1.00 85.94 98 LYS A CA 1
ATOM 754 C C . LYS A 1 98 ? 50.569 14.165 -55.561 1.00 85.94 98 LYS A C 1
ATOM 756 O O . LYS A 1 98 ? 49.429 14.593 -55.750 1.00 85.94 98 LYS A O 1
ATOM 761 N N . LEU A 1 99 ? 50.910 12.896 -55.783 1.00 88.69 99 LEU A N 1
ATOM 762 C CA . LEU A 1 99 ? 50.014 11.880 -56.333 1.00 88.69 99 LEU A CA 1
ATOM 763 C C . LEU A 1 99 ? 49.815 10.724 -55.340 1.00 88.69 99 LEU A C 1
ATOM 765 O O . LEU A 1 99 ? 50.676 10.463 -54.505 1.00 88.69 99 LEU A O 1
ATOM 769 N N . PHE A 1 100 ? 48.688 10.029 -55.434 1.00 90.69 100 PHE A N 1
ATOM 770 C CA . PHE A 1 100 ? 48.334 8.868 -54.623 1.00 90.69 100 PHE A CA 1
ATOM 771 C C . PHE A 1 100 ? 47.961 7.695 -55.530 1.00 90.69 100 PHE A C 1
ATOM 773 O O . PHE A 1 100 ? 47.140 7.848 -56.433 1.00 90.69 100 PHE A O 1
ATOM 780 N N . CYS A 1 101 ? 48.564 6.535 -55.284 1.00 89.62 101 CYS A N 1
ATOM 781 C CA . CYS A 1 101 ? 48.256 5.287 -55.973 1.00 89.62 101 CYS A CA 1
ATOM 782 C C . CYS A 1 101 ? 47.226 4.492 -55.164 1.00 89.62 101 CYS A C 1
ATOM 784 O O . CYS A 1 101 ? 47.495 4.140 -54.014 1.00 89.62 101 CYS A O 1
ATOM 786 N N . SER A 1 102 ? 46.065 4.195 -55.750 1.00 87.06 102 SER A N 1
ATOM 787 C CA . SER A 1 102 ? 44.964 3.522 -55.048 1.00 87.06 102 SER A CA 1
ATOM 788 C C . SER A 1 102 ? 45.251 2.056 -54.714 1.00 87.06 102 SER A C 1
ATOM 790 O O . SER A 1 102 ? 44.839 1.586 -53.655 1.00 87.06 102 SER A O 1
ATOM 792 N N . GLU A 1 103 ? 45.957 1.347 -55.591 1.00 88.06 103 GLU A N 1
ATOM 793 C CA . GLU A 1 103 ? 46.301 -0.070 -55.453 1.00 88.06 103 GLU A CA 1
ATOM 794 C C . GLU A 1 103 ? 47.388 -0.284 -54.397 1.00 88.06 103 GLU A C 1
ATOM 796 O O . GLU A 1 103 ? 47.252 -1.149 -53.537 1.00 88.06 103 GLU A O 1
ATOM 801 N N . ASP A 1 104 ? 48.433 0.548 -54.421 1.00 86.31 104 ASP A N 1
ATOM 802 C CA . ASP A 1 104 ? 49.552 0.459 -53.475 1.00 86.31 104 ASP A CA 1
ATOM 803 C C . ASP A 1 104 ? 49.301 1.220 -52.163 1.00 86.31 104 ASP A C 1
ATOM 805 O O . ASP A 1 104 ? 50.123 1.160 -51.251 1.00 86.31 104 ASP A O 1
ATOM 809 N N . GLN A 1 105 ? 48.198 1.976 -52.079 1.00 85.81 105 GLN A N 1
ATOM 810 C CA . GLN A 1 105 ? 47.847 2.865 -50.963 1.00 85.81 105 GLN A CA 1
ATOM 811 C C . GLN A 1 105 ? 48.998 3.789 -50.526 1.00 85.81 105 GLN A C 1
ATOM 813 O O . GLN A 1 105 ? 49.220 4.028 -49.338 1.00 85.81 105 GLN A O 1
ATOM 818 N N . ALA A 1 106 ? 49.741 4.318 -51.499 1.00 85.38 106 ALA A N 1
ATOM 819 C CA . ALA A 1 106 ? 50.976 5.056 -51.259 1.00 85.38 106 ALA A CA 1
ATOM 820 C C . ALA A 1 106 ? 50.996 6.412 -51.970 1.00 85.38 106 ALA A C 1
ATOM 822 O O . ALA A 1 106 ? 50.484 6.573 -53.081 1.00 85.38 106 ALA A O 1
ATOM 823 N N . LEU A 1 107 ? 51.650 7.384 -51.331 1.00 87.25 107 LEU A N 1
ATOM 824 C CA . LEU A 1 107 ? 51.989 8.663 -51.943 1.00 87.25 107 LEU A CA 1
ATOM 825 C C . LEU A 1 107 ? 53.164 8.480 -52.908 1.00 87.25 107 LEU A C 1
ATOM 827 O O . LEU A 1 107 ? 54.194 7.912 -52.543 1.00 87.25 107 LEU A O 1
ATOM 831 N N . ILE A 1 108 ? 53.030 8.990 -54.127 1.00 88.00 108 ILE A N 1
ATOM 832 C CA . ILE A 1 108 ? 54.040 8.886 -55.180 1.00 88.00 108 ILE A CA 1
ATOM 833 C C . ILE A 1 108 ? 54.322 10.260 -55.812 1.00 88.00 108 ILE A C 1
ATOM 835 O O . ILE A 1 108 ? 53.494 11.174 -55.764 1.00 88.00 108 ILE A O 1
ATOM 839 N N . CYS A 1 109 ? 55.515 10.438 -56.388 1.00 87.25 109 CYS A N 1
ATOM 840 C CA . CYS A 1 109 ? 55.837 11.625 -57.187 1.00 87.25 109 CYS A CA 1
ATOM 841 C C . CYS A 1 109 ? 55.483 11.404 -58.666 1.00 87.25 109 CYS A C 1
ATOM 843 O O . CYS A 1 109 ? 55.200 10.284 -59.096 1.00 87.25 109 CYS A O 1
ATOM 845 N N . VAL A 1 110 ? 55.555 12.469 -59.466 1.00 84.69 110 VAL A N 1
ATOM 846 C CA . VAL A 1 110 ? 55.257 12.430 -60.911 1.00 84.69 110 VAL A CA 1
ATOM 847 C C . VAL A 1 110 ? 56.168 11.478 -61.697 1.00 84.69 110 VAL A C 1
ATOM 849 O O . VAL A 1 110 ? 55.740 10.892 -62.685 1.00 84.69 110 VAL A O 1
ATOM 852 N N . ILE A 1 111 ? 57.401 11.256 -61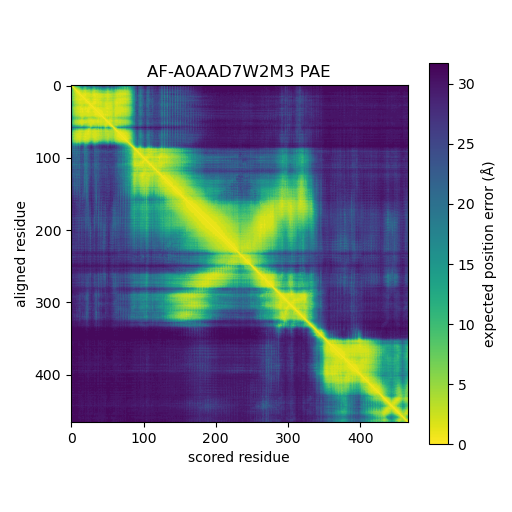.230 1.00 85.62 111 ILE A N 1
ATOM 853 C CA . ILE A 1 111 ? 58.347 10.318 -61.856 1.00 85.62 111 ILE A CA 1
ATOM 854 C C . ILE A 1 111 ? 57.964 8.865 -61.531 1.00 85.62 111 ILE A C 1
ATOM 856 O O . ILE A 1 111 ? 58.019 7.989 -62.391 1.00 85.62 111 ILE A O 1
ATOM 860 N N . CYS A 1 112 ? 57.495 8.590 -60.309 1.00 85.44 112 CYS A N 1
ATOM 861 C CA . CYS A 1 112 ? 56.998 7.261 -59.948 1.00 85.44 112 CYS A CA 1
ATOM 862 C C . CYS A 1 112 ? 55.790 6.842 -60.799 1.00 85.44 112 CYS A C 1
ATOM 864 O O . CYS A 1 112 ? 55.674 5.660 -61.121 1.00 85.44 112 CYS A O 1
ATOM 866 N N . GLN A 1 113 ? 54.921 7.781 -61.190 1.00 85.62 113 GLN A N 1
ATOM 867 C CA . GLN A 1 113 ? 53.741 7.499 -62.017 1.00 85.62 113 GLN A CA 1
ATOM 868 C C . GLN A 1 113 ? 54.110 6.886 -63.377 1.00 85.62 113 GLN A C 1
ATOM 870 O O . GLN A 1 113 ? 53.427 5.983 -63.851 1.00 85.62 113 GLN A O 1
ATOM 875 N N . THR A 1 114 ? 55.203 7.341 -63.997 1.00 84.06 114 THR A N 1
ATOM 876 C CA . THR A 1 114 ? 55.663 6.838 -65.305 1.00 84.06 114 THR A CA 1
ATOM 877 C C . THR A 1 114 ? 56.542 5.591 -65.194 1.00 84.06 114 THR A C 1
ATOM 879 O O . THR A 1 114 ? 56.863 4.959 -66.204 1.00 84.06 114 THR A O 1
ATOM 882 N N . SER A 1 115 ? 56.918 5.200 -63.973 1.00 86.56 115 SER A N 1
ATOM 883 C CA . SER A 1 115 ? 57.702 3.993 -63.732 1.00 86.56 115 SER A CA 1
ATOM 884 C C . SER A 1 115 ? 56.920 2.728 -64.101 1.00 86.56 115 SER A C 1
ATOM 886 O O . SER A 1 115 ? 55.694 2.667 -63.994 1.00 86.56 115 SER A O 1
ATOM 888 N N . LYS A 1 116 ? 57.643 1.655 -64.454 1.00 84.06 116 LYS A N 1
ATOM 889 C CA . LYS A 1 116 ? 57.034 0.338 -64.719 1.00 84.06 116 LYS A CA 1
ATOM 890 C C . LYS A 1 116 ? 56.186 -0.175 -63.545 1.00 84.06 116 LYS A C 1
ATOM 892 O O . LYS A 1 116 ? 55.275 -0.955 -63.784 1.00 84.06 116 LYS A O 1
ATOM 897 N N . LYS A 1 117 ? 56.474 0.270 -62.314 1.00 84.06 117 LYS A N 1
ATOM 898 C CA . LYS A 1 117 ? 55.783 -0.156 -61.091 1.00 84.06 117 LYS A CA 1
ATOM 899 C C . LYS A 1 117 ? 54.341 0.356 -61.009 1.00 84.06 117 LYS A C 1
ATOM 901 O O . LYS A 1 117 ? 53.489 -0.382 -60.544 1.00 84.06 117 LYS A O 1
ATOM 906 N N . HIS A 1 118 ? 54.067 1.575 -61.483 1.00 84.56 118 HIS A N 1
ATOM 907 C CA . HIS A 1 118 ? 52.743 2.211 -61.370 1.00 84.56 118 HIS A CA 1
ATOM 908 C C . HIS A 1 118 ? 52.063 2.462 -62.725 1.00 84.56 118 HIS A C 1
ATOM 910 O O . HIS A 1 118 ? 50.995 3.065 -62.773 1.00 84.56 118 HIS A O 1
ATOM 916 N N . LYS A 1 119 ? 52.649 1.981 -63.832 1.00 80.75 119 LYS A N 1
ATOM 917 C CA . LYS A 1 119 ? 52.206 2.261 -65.210 1.00 80.75 119 LYS A CA 1
ATOM 918 C C . LYS A 1 119 ? 50.727 1.940 -65.481 1.00 80.75 119 LYS A C 1
ATOM 920 O O . LYS A 1 119 ? 50.117 2.599 -66.314 1.00 80.75 119 LYS A O 1
ATOM 925 N N . ASN A 1 120 ? 50.173 0.946 -64.785 1.00 82.94 120 ASN A N 1
ATOM 926 C CA . ASN A 1 120 ? 48.786 0.497 -64.942 1.00 82.94 120 ASN A CA 1
ATOM 927 C C . ASN A 1 120 ? 47.938 0.705 -63.673 1.00 82.94 120 ASN A C 1
ATOM 929 O O . ASN A 1 120 ? 46.841 0.161 -63.588 1.00 82.94 120 ASN A O 1
ATOM 933 N N . HIS A 1 121 ? 48.450 1.425 -62.674 1.00 90.00 121 HIS A N 1
ATOM 934 C CA . HIS A 1 121 ? 47.727 1.687 -61.431 1.00 90.00 121 HIS A CA 1
ATOM 935 C C . HIS A 1 121 ? 46.875 2.949 -61.557 1.00 90.00 121 HIS A C 1
ATOM 937 O O . HIS A 1 121 ? 47.202 3.874 -62.309 1.00 90.00 121 HIS A O 1
ATOM 943 N N . LYS A 1 122 ? 45.786 3.012 -60.795 1.00 86.81 122 LYS A N 1
ATOM 944 C CA . LYS A 1 122 ? 44.945 4.194 -60.710 1.00 86.81 122 LYS A CA 1
ATOM 945 C C . LYS A 1 122 ? 45.614 5.220 -59.798 1.00 86.81 122 LYS A C 1
ATOM 947 O O . LYS A 1 122 ? 45.767 5.025 -58.590 1.00 86.81 122 LYS A O 1
ATOM 952 N N . VAL A 1 123 ? 46.034 6.327 -60.403 1.00 89.50 123 VAL A N 1
ATOM 953 C CA . VAL A 1 123 ? 46.752 7.404 -59.720 1.00 89.50 123 VAL A CA 1
ATOM 954 C C . VAL A 1 123 ? 45.910 8.673 -59.736 1.00 89.50 123 VAL A C 1
ATOM 956 O O . VAL A 1 123 ? 45.445 9.103 -60.788 1.00 89.50 123 VAL A O 1
ATOM 959 N N . HIS A 1 124 ? 45.751 9.282 -58.566 1.00 86.56 124 HIS A N 1
ATOM 960 C CA . HIS A 1 124 ? 44.963 10.493 -58.352 1.00 86.56 124 HIS A CA 1
ATOM 961 C C . HIS A 1 124 ? 45.817 11.590 -57.708 1.00 86.56 124 HIS A C 1
ATOM 963 O O . HIS A 1 124 ? 46.747 11.273 -56.961 1.00 86.56 124 HIS A O 1
ATOM 969 N N . PRO A 1 125 ? 45.516 12.881 -57.922 1.00 90.56 125 PRO A N 1
ATOM 970 C CA . PRO A 1 125 ? 46.051 13.943 -57.080 1.00 90.56 125 PRO A CA 1
ATOM 971 C C . PRO A 1 125 ? 45.745 13.670 -55.605 1.00 90.56 125 PRO A C 1
ATOM 973 O O . PRO A 1 125 ? 44.649 13.236 -55.251 1.00 90.56 125 PRO A O 1
ATOM 976 N N . VAL A 1 126 ? 46.704 13.956 -54.724 1.00 85.38 126 VAL A N 1
ATOM 977 C CA . VAL A 1 126 ? 46.572 13.680 -53.281 1.00 85.38 126 VAL A CA 1
ATOM 978 C C . VAL A 1 126 ? 45.351 14.357 -52.672 1.00 85.38 126 VAL A C 1
ATOM 980 O O . VAL A 1 126 ? 44.716 13.783 -51.796 1.00 85.38 126 VAL A O 1
ATOM 983 N N . GLN A 1 127 ? 45.001 15.556 -53.136 1.00 82.88 127 GLN A N 1
ATOM 984 C CA . GLN A 1 127 ? 43.830 16.287 -52.652 1.00 82.88 127 GLN A CA 1
ATOM 985 C C . GLN A 1 127 ? 42.522 15.568 -53.012 1.00 82.88 127 GLN A C 1
ATOM 987 O O . GLN A 1 127 ? 41.680 15.387 -52.138 1.00 82.88 127 GLN A O 1
ATOM 992 N N . GLU A 1 128 ? 42.384 15.092 -54.252 1.00 87.62 128 GLU A N 1
ATOM 993 C CA . GLU A 1 128 ? 41.197 14.356 -54.709 1.00 87.62 128 GLU A CA 1
ATOM 994 C C . GLU A 1 128 ? 41.062 13.011 -53.994 1.00 87.62 128 GLU A C 1
ATOM 996 O O . GLU A 1 128 ? 40.002 12.704 -53.451 1.00 87.62 128 GLU A O 1
ATOM 1001 N N . ALA A 1 129 ? 42.158 12.247 -53.910 1.00 86.50 129 ALA A N 1
ATOM 1002 C CA . ALA A 1 129 ? 42.175 10.998 -53.159 1.00 86.50 129 ALA A CA 1
ATOM 1003 C C . ALA A 1 129 ? 41.839 11.243 -51.678 1.00 86.50 129 ALA A C 1
ATOM 1005 O O . ALA A 1 129 ? 41.013 10.540 -51.104 1.00 86.50 129 ALA A O 1
ATOM 1006 N N . SER A 1 130 ? 42.431 12.266 -51.056 1.00 84.88 130 SER A N 1
ATOM 1007 C CA . SER A 1 130 ? 42.181 12.614 -49.652 1.00 84.88 130 SER A CA 1
ATOM 1008 C C . SER A 1 130 ? 40.704 12.897 -49.384 1.00 84.88 130 SER A C 1
ATOM 1010 O O . SER A 1 130 ? 40.153 12.344 -48.434 1.00 84.88 130 SER A O 1
ATOM 1012 N N . GLU A 1 131 ? 40.037 13.693 -50.223 1.00 88.88 131 GLU A N 1
ATOM 1013 C CA . GLU A 1 131 ? 38.602 13.943 -50.062 1.00 88.88 131 GLU A CA 1
ATOM 1014 C C . GLU A 1 131 ? 37.763 12.681 -50.314 1.00 88.88 131 GLU A C 1
ATOM 1016 O O . GLU A 1 131 ? 36.875 12.384 -49.515 1.00 88.88 131 GLU A O 1
ATOM 1021 N N . GLU A 1 132 ? 38.092 11.863 -51.320 1.00 87.31 132 GLU A N 1
ATOM 1022 C CA . GLU A 1 132 ? 37.390 10.596 -51.571 1.00 87.31 132 GLU A CA 1
ATOM 1023 C C . GLU A 1 132 ? 37.493 9.626 -50.377 1.00 87.31 132 GLU A C 1
ATOM 1025 O O . GLU A 1 132 ? 36.491 9.066 -49.924 1.00 87.31 132 GLU A O 1
ATOM 1030 N N . TYR A 1 133 ? 38.693 9.425 -49.823 1.00 86.44 133 TYR A N 1
ATOM 1031 C CA . TYR A 1 133 ? 38.888 8.544 -48.668 1.00 86.44 133 TYR A CA 1
ATOM 1032 C C . TYR A 1 133 ? 38.306 9.138 -47.377 1.00 86.44 133 TYR A C 1
ATOM 1034 O O . TYR A 1 133 ? 37.800 8.380 -46.546 1.00 86.44 133 TYR A O 1
ATOM 1042 N N . LYS A 1 134 ? 38.298 10.469 -47.205 1.00 89.31 134 LYS A N 1
ATOM 1043 C CA . LYS A 1 134 ? 37.569 11.124 -46.104 1.00 89.31 134 LYS A CA 1
ATOM 1044 C C . LYS A 1 134 ? 36.070 10.877 -46.206 1.00 89.31 134 LYS A C 1
ATOM 1046 O O . LYS A 1 134 ? 35.464 10.569 -45.185 1.00 89.31 134 LYS A O 1
ATOM 1051 N N . GLU A 1 135 ? 35.477 10.964 -47.394 1.00 91.94 135 GLU A N 1
ATOM 1052 C CA . GLU A 1 135 ? 34.061 10.637 -47.600 1.00 91.94 135 GLU A CA 1
ATOM 1053 C C . GLU A 1 135 ? 33.773 9.162 -47.298 1.00 91.94 135 GLU A C 1
ATOM 1055 O O . GLU A 1 135 ? 32.842 8.858 -46.550 1.00 91.94 135 GLU A O 1
ATOM 1060 N N . LYS A 1 136 ? 34.630 8.236 -47.753 1.00 90.69 136 LYS A N 1
ATOM 1061 C CA . LYS A 1 136 ? 34.528 6.811 -47.379 1.00 90.69 136 LYS A CA 1
ATOM 1062 C C . LYS A 1 136 ? 34.600 6.611 -45.861 1.00 90.69 136 LYS A C 1
ATOM 1064 O O . LYS A 1 136 ? 33.805 5.858 -45.302 1.00 90.69 136 LYS A O 1
ATOM 1069 N N . LEU A 1 137 ? 35.504 7.305 -45.167 1.00 91.50 137 LEU A N 1
ATOM 1070 C CA . LEU A 1 137 ? 35.612 7.241 -43.706 1.00 91.50 137 LEU A CA 1
ATOM 1071 C C . LEU A 1 137 ? 34.409 7.876 -42.997 1.00 91.50 137 LEU A C 1
ATOM 1073 O O . LEU A 1 137 ? 33.925 7.311 -42.018 1.00 91.50 137 LEU A O 1
ATOM 1077 N N . ARG A 1 138 ? 33.880 9.004 -43.488 1.00 93.19 138 ARG A N 1
ATOM 1078 C CA . ARG A 1 138 ? 32.647 9.630 -42.973 1.00 93.19 138 ARG A CA 1
ATOM 1079 C C . ARG A 1 138 ? 31.452 8.691 -43.120 1.00 93.19 138 ARG A C 1
ATOM 1081 O O . ARG A 1 138 ? 30.685 8.540 -42.168 1.00 93.19 138 ARG A O 1
ATOM 1088 N N . ALA A 1 139 ? 31.344 8.004 -44.257 1.00 92.81 139 ALA A N 1
ATOM 1089 C CA . ALA A 1 139 ? 30.308 7.008 -44.512 1.00 92.81 139 ALA A CA 1
ATOM 1090 C C . ALA A 1 139 ? 30.369 5.830 -43.522 1.00 92.81 139 ALA A C 1
ATOM 1092 O O . ALA A 1 139 ? 29.325 5.344 -43.093 1.00 92.81 139 ALA A O 1
ATOM 1093 N N . VAL A 1 140 ? 31.567 5.405 -43.100 1.00 93.88 140 VAL A N 1
ATOM 1094 C CA . VAL A 1 140 ? 31.749 4.365 -42.065 1.00 93.88 140 VAL A CA 1
ATOM 1095 C C . VAL A 1 140 ? 31.547 4.916 -40.646 1.00 93.88 140 VAL A C 1
ATOM 1097 O O . VAL A 1 140 ? 31.028 4.220 -39.773 1.00 93.88 140 VAL A O 1
ATOM 1100 N N . LEU A 1 141 ? 31.907 6.174 -40.393 1.00 93.75 141 LEU A N 1
ATOM 1101 C CA . LEU A 1 141 ? 31.771 6.814 -39.083 1.00 93.75 141 LEU A CA 1
ATOM 1102 C C . LEU A 1 141 ? 30.305 7.079 -38.708 1.00 93.75 141 LEU A C 1
ATOM 1104 O O . LEU A 1 141 ? 29.922 6.871 -37.555 1.00 93.75 141 LEU A O 1
ATOM 1108 N N . ALA A 1 142 ? 29.476 7.506 -39.664 1.00 92.12 142 ALA A N 1
ATOM 1109 C CA . ALA A 1 142 ? 28.062 7.815 -39.444 1.00 92.12 142 ALA A CA 1
ATOM 1110 C C . ALA A 1 142 ? 27.262 6.669 -38.770 1.00 92.12 142 ALA A C 1
ATOM 1112 O O . ALA A 1 142 ? 26.621 6.919 -37.741 1.00 92.12 142 ALA A O 1
ATOM 1113 N N . PRO A 1 143 ? 27.305 5.404 -39.243 1.00 93.56 143 PRO A N 1
ATOM 1114 C CA . PRO A 1 143 ? 26.614 4.300 -38.578 1.00 93.56 143 PRO A CA 1
ATOM 1115 C C . PRO A 1 143 ? 27.208 3.962 -37.203 1.00 93.56 143 PRO A C 1
ATOM 1117 O O . PRO A 1 143 ? 26.457 3.570 -36.309 1.00 93.56 143 PRO A O 1
ATOM 1120 N N . LEU A 1 144 ? 28.517 4.148 -36.986 1.00 92.62 144 LEU A N 1
ATOM 1121 C CA . LEU A 1 144 ? 29.143 3.937 -35.673 1.00 92.62 144 LEU A CA 1
ATOM 1122 C C . LEU A 1 144 ? 28.669 4.972 -34.648 1.00 92.62 144 LEU A C 1
ATOM 1124 O O . LEU A 1 144 ? 28.316 4.611 -33.526 1.00 92.62 144 LEU A O 1
ATOM 1128 N N . GLN A 1 145 ? 28.573 6.244 -35.040 1.00 91.94 145 GLN A N 1
ATOM 1129 C CA . GLN A 1 145 ? 28.009 7.296 -34.193 1.00 91.94 145 GLN A CA 1
ATOM 1130 C C . GLN A 1 145 ? 26.524 7.053 -33.893 1.00 91.94 145 GLN A C 1
ATOM 1132 O O . GLN A 1 145 ? 26.086 7.270 -32.762 1.00 91.94 145 GLN A O 1
ATOM 1137 N N . LYS A 1 146 ? 25.751 6.553 -34.869 1.00 92.19 146 LYS A N 1
ATOM 1138 C CA . LYS A 1 146 ? 24.350 6.150 -34.657 1.00 92.19 146 LYS A CA 1
ATOM 1139 C C . LYS A 1 146 ? 24.239 5.000 -33.648 1.00 92.19 146 LYS A C 1
ATOM 1141 O O . LYS A 1 146 ? 23.435 5.090 -32.726 1.00 92.19 146 LYS A O 1
ATOM 1146 N N . LYS A 1 147 ? 25.080 3.963 -33.765 1.00 91.44 147 LYS A N 1
ATOM 1147 C CA . LYS A 1 147 ? 25.141 2.859 -32.789 1.00 91.44 147 LYS A CA 1
ATOM 1148 C C . LYS A 1 147 ? 25.530 3.347 -31.394 1.00 91.44 147 LYS A C 1
ATOM 1150 O O . LYS A 1 147 ? 24.908 2.938 -30.423 1.00 91.44 147 LYS A O 1
ATOM 1155 N N . LEU A 1 148 ? 26.511 4.246 -31.286 1.00 90.25 148 LEU A N 1
ATOM 1156 C CA . LEU A 1 148 ? 26.919 4.821 -30.002 1.00 90.25 148 LEU A CA 1
ATOM 1157 C C . LEU A 1 148 ? 25.765 5.570 -29.315 1.00 90.25 148 LEU A C 1
ATOM 1159 O O . LEU A 1 148 ? 25.575 5.419 -28.110 1.00 90.25 148 LEU A O 1
ATOM 1163 N N . LYS A 1 149 ? 24.978 6.350 -30.069 1.00 87.44 149 LYS A N 1
ATOM 1164 C CA . LYS A 1 149 ? 23.772 7.011 -29.541 1.00 87.44 149 LYS A CA 1
ATOM 1165 C C . LYS A 1 149 ? 22.747 5.990 -29.037 1.00 87.44 149 LYS A C 1
ATOM 1167 O O . LYS A 1 149 ? 22.330 6.106 -27.892 1.00 87.44 149 LYS A O 1
ATOM 1172 N N . ALA A 1 150 ? 22.460 4.948 -29.819 1.00 84.75 150 ALA A N 1
ATOM 1173 C CA . ALA A 1 150 ? 21.538 3.883 -29.417 1.00 84.75 150 ALA A CA 1
ATOM 1174 C C . ALA A 1 150 ? 21.990 3.157 -28.132 1.00 84.75 150 ALA A C 1
ATOM 1176 O O . ALA A 1 150 ? 21.192 2.930 -27.228 1.00 84.75 150 ALA A O 1
ATOM 1177 N N . PHE A 1 151 ? 23.286 2.848 -27.988 1.00 83.94 151 PHE A N 1
ATOM 1178 C CA . PHE A 1 151 ? 23.805 2.256 -26.746 1.00 83.94 151 PHE A CA 1
ATOM 1179 C C . PHE A 1 151 ? 23.647 3.186 -25.535 1.00 83.94 151 PHE A C 1
ATOM 1181 O O . PHE A 1 151 ? 23.348 2.726 -24.432 1.00 83.94 151 PHE A O 1
ATOM 1188 N N . ASN A 1 152 ? 23.826 4.495 -25.725 1.00 84.19 152 ASN A N 1
ATOM 1189 C CA . ASN A 1 152 ? 23.609 5.470 -24.658 1.00 84.19 152 ASN A CA 1
ATOM 1190 C C . ASN A 1 152 ? 22.123 5.609 -24.286 1.00 84.19 152 ASN A C 1
ATOM 1192 O O . ASN A 1 152 ? 21.821 5.756 -23.105 1.00 84.19 152 ASN A O 1
ATOM 1196 N N . GLU A 1 153 ? 21.203 5.510 -25.248 1.00 82.88 153 GLU A N 1
ATOM 1197 C CA . GLU A 1 153 ? 19.755 5.481 -24.990 1.00 82.88 153 GLU A CA 1
ATOM 1198 C C . GLU A 1 153 ? 19.368 4.267 -24.135 1.00 82.88 153 GLU A C 1
ATOM 1200 O O . GLU A 1 153 ? 18.691 4.420 -23.119 1.00 82.88 153 GLU A O 1
ATOM 1205 N N . VAL A 1 154 ? 19.904 3.080 -24.442 1.00 82.38 154 VAL A N 1
ATOM 1206 C CA . VAL A 1 154 ? 19.701 1.875 -23.614 1.00 82.38 154 VAL A CA 1
ATOM 1207 C C . VAL A 1 154 ? 20.216 2.079 -22.185 1.00 82.38 154 VAL A C 1
ATOM 1209 O O . VAL A 1 154 ? 19.566 1.682 -21.219 1.00 82.38 154 VAL A O 1
ATOM 1212 N N . LYS A 1 155 ? 21.352 2.763 -22.007 1.00 81.81 155 LYS A N 1
ATOM 1213 C CA . LYS A 1 155 ? 21.882 3.077 -20.671 1.00 81.81 155 LYS A CA 1
ATOM 1214 C C . LYS A 1 155 ? 20.943 3.982 -19.860 1.00 81.81 155 LYS A C 1
ATOM 1216 O O . LYS A 1 155 ? 20.869 3.840 -18.638 1.00 81.81 155 LYS A O 1
ATOM 1221 N N . LEU A 1 156 ? 20.214 4.893 -20.512 1.00 83.81 156 LEU A N 1
ATOM 1222 C CA . LEU A 1 156 ? 19.210 5.732 -19.847 1.00 83.81 156 LEU A CA 1
ATOM 1223 C C . LEU A 1 156 ? 18.026 4.904 -19.336 1.00 83.81 156 LEU A C 1
ATOM 1225 O O . LEU A 1 156 ? 17.529 5.193 -18.246 1.00 83.81 156 LEU A O 1
ATOM 1229 N N . ILE A 1 157 ? 17.632 3.846 -20.054 1.00 85.25 157 ILE A N 1
ATOM 1230 C CA . ILE A 1 157 ? 16.583 2.915 -19.609 1.00 85.25 157 ILE A CA 1
ATOM 1231 C C . ILE A 1 157 ? 16.971 2.273 -18.269 1.00 85.25 157 ILE A C 1
ATOM 1233 O O . ILE A 1 157 ? 16.165 2.278 -17.344 1.00 85.25 157 ILE A O 1
ATOM 1237 N N . CYS A 1 158 ? 18.215 1.808 -18.100 1.00 81.25 158 CYS A N 1
ATOM 1238 C CA . CYS A 1 158 ? 18.668 1.216 -16.831 1.00 81.25 158 CYS A CA 1
ATOM 1239 C C . CYS A 1 158 ? 18.546 2.182 -15.641 1.00 81.25 158 CYS A C 1
ATOM 1241 O O . CYS A 1 158 ? 18.094 1.795 -14.562 1.00 81.25 158 CYS A O 1
ATOM 1243 N N . ASN A 1 159 ? 18.924 3.450 -15.834 1.00 84.88 159 ASN A N 1
ATOM 1244 C CA . ASN A 1 159 ? 18.767 4.473 -14.800 1.00 84.88 159 ASN A CA 1
ATOM 1245 C C . ASN A 1 159 ? 17.288 4.738 -14.500 1.00 84.88 159 ASN A C 1
ATOM 1247 O O . ASN A 1 159 ? 16.913 4.890 -13.338 1.00 84.88 159 ASN A O 1
ATOM 1251 N N . HIS A 1 160 ? 16.449 4.770 -15.537 1.00 87.25 160 HIS A N 1
ATOM 1252 C CA . HIS A 1 160 ? 15.020 4.994 -15.385 1.00 87.25 160 HIS A CA 1
ATOM 1253 C C . HIS A 1 160 ? 14.334 3.856 -14.631 1.00 87.25 160 HIS A C 1
ATOM 1255 O O . HIS A 1 160 ? 13.566 4.149 -13.725 1.00 87.25 160 HIS A O 1
ATOM 1261 N N . ILE A 1 161 ? 14.677 2.590 -14.903 1.00 87.75 161 ILE A N 1
ATOM 1262 C CA . ILE A 1 161 ? 14.169 1.428 -14.152 1.00 87.75 161 ILE A CA 1
ATOM 1263 C C . ILE A 1 161 ? 14.417 1.614 -12.651 1.00 87.75 161 ILE A C 1
ATOM 1265 O O . ILE A 1 161 ? 13.508 1.436 -11.842 1.00 87.75 161 ILE A O 1
ATOM 1269 N N . LYS A 1 162 ? 15.633 2.025 -12.267 1.00 88.94 162 LYS A N 1
ATOM 1270 C CA . LYS A 1 162 ? 15.979 2.250 -10.857 1.00 88.94 162 LYS A CA 1
ATOM 1271 C C . LYS A 1 162 ? 15.161 3.389 -10.243 1.00 88.94 162 LYS A C 1
ATOM 1273 O O . LYS A 1 162 ? 14.605 3.222 -9.160 1.00 88.94 162 LYS A O 1
ATOM 1278 N N . SER A 1 163 ? 15.078 4.528 -10.926 1.00 90.31 163 SER A N 1
ATOM 1279 C CA . SER A 1 163 ? 14.314 5.687 -10.448 1.00 90.31 163 SER A CA 1
ATOM 1280 C C . SER A 1 163 ? 12.814 5.397 -10.355 1.00 90.31 163 SER A C 1
ATOM 1282 O O . SER A 1 163 ? 12.177 5.784 -9.377 1.00 90.31 163 SER A O 1
ATOM 1284 N N . GLN A 1 164 ? 12.258 4.695 -11.345 1.00 90.88 164 GLN A N 1
ATOM 1285 C CA . GLN A 1 164 ? 10.856 4.293 -11.391 1.00 90.88 164 GLN A CA 1
ATOM 1286 C C . GLN A 1 164 ? 10.545 3.330 -10.247 1.00 90.88 164 GLN A C 1
ATOM 1288 O O . GLN A 1 164 ? 9.618 3.595 -9.493 1.00 90.88 164 GLN A O 1
ATOM 1293 N N . ALA A 1 165 ? 11.373 2.302 -10.026 1.00 92.25 165 ALA A N 1
ATOM 1294 C CA . ALA A 1 165 ? 11.207 1.375 -8.907 1.00 92.25 165 ALA A CA 1
ATOM 1295 C C . ALA A 1 165 ? 11.213 2.093 -7.547 1.00 92.25 165 ALA A C 1
ATOM 1297 O O . ALA A 1 165 ? 10.328 1.869 -6.729 1.00 92.25 165 ALA A O 1
ATOM 1298 N N . GLN A 1 166 ? 12.159 3.012 -7.323 1.00 94.00 166 GLN A N 1
ATOM 1299 C CA . GLN A 1 166 ? 12.226 3.799 -6.084 1.00 94.00 166 GLN A CA 1
ATOM 1300 C C . GLN A 1 166 ? 11.024 4.733 -5.904 1.00 94.00 166 GLN A C 1
ATOM 1302 O O . GLN A 1 166 ? 10.580 4.986 -4.784 1.00 94.00 166 GLN A O 1
ATOM 1307 N N . HIS A 1 167 ? 10.513 5.308 -6.992 1.00 90.88 167 HIS A N 1
ATOM 1308 C CA . HIS A 1 167 ? 9.307 6.123 -6.936 1.00 90.88 167 HIS A CA 1
ATOM 1309 C C . HIS A 1 167 ? 8.075 5.267 -6.626 1.00 90.88 167 HIS A C 1
ATOM 1311 O O . HIS A 1 167 ? 7.361 5.586 -5.680 1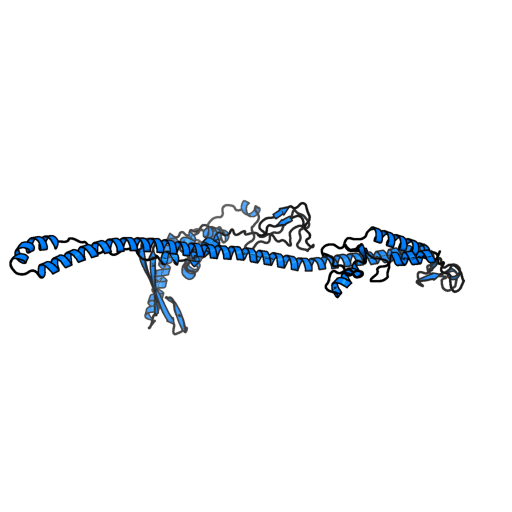.00 90.88 167 HIS A O 1
ATOM 1317 N N . THR A 1 168 ? 7.885 4.148 -7.330 1.00 90.38 168 THR A N 1
ATOM 1318 C CA . THR A 1 168 ? 6.803 3.188 -7.076 1.00 90.38 168 THR A CA 1
ATOM 1319 C C . THR A 1 168 ? 6.847 2.656 -5.646 1.00 90.38 168 THR A C 1
ATOM 1321 O O . THR A 1 168 ? 5.817 2.613 -4.986 1.00 90.38 168 THR A O 1
ATOM 1324 N N . GLU A 1 169 ? 8.028 2.328 -5.116 1.00 94.56 169 GLU A N 1
ATOM 1325 C CA . GLU A 1 169 ? 8.179 1.896 -3.724 1.00 94.56 169 GLU A CA 1
ATOM 1326 C C . GLU A 1 169 ? 7.700 2.970 -2.737 1.00 94.56 169 GLU A C 1
ATOM 1328 O O . GLU A 1 169 ? 6.981 2.663 -1.788 1.00 94.56 169 GLU A O 1
ATOM 1333 N N . ARG A 1 170 ? 8.057 4.242 -2.965 1.00 94.31 170 ARG A N 1
ATOM 1334 C CA . ARG A 1 170 ? 7.582 5.351 -2.124 1.00 94.31 170 ARG A CA 1
ATOM 1335 C C . ARG A 1 170 ? 6.065 5.500 -2.177 1.00 94.31 170 ARG A C 1
ATOM 1337 O O . ARG A 1 170 ? 5.463 5.697 -1.131 1.00 94.31 170 ARG A O 1
ATOM 1344 N N . GLN A 1 171 ? 5.463 5.380 -3.357 1.00 91.06 171 GLN A N 1
ATOM 1345 C CA . GLN A 1 171 ? 4.008 5.462 -3.519 1.00 91.06 171 GLN A CA 1
ATOM 1346 C C . GLN A 1 171 ? 3.304 4.306 -2.800 1.00 91.06 171 GLN A C 1
ATOM 1348 O O . GLN A 1 171 ? 2.406 4.551 -2.007 1.00 91.06 171 GLN A O 1
ATOM 1353 N N . ILE A 1 172 ? 3.798 3.069 -2.949 1.00 90.38 172 ILE A N 1
ATOM 1354 C CA . ILE A 1 172 ? 3.293 1.912 -2.190 1.00 90.38 172 ILE A CA 1
ATOM 1355 C C . ILE A 1 172 ? 3.353 2.193 -0.683 1.00 90.38 172 ILE A C 1
ATOM 1357 O O . ILE A 1 172 ? 2.375 1.978 0.024 1.00 90.38 172 ILE A O 1
ATOM 1361 N N . ARG A 1 173 ? 4.480 2.706 -0.176 1.00 94.69 173 ARG A N 1
ATOM 1362 C CA . ARG A 1 173 ? 4.613 3.038 1.252 1.00 94.69 173 ARG A CA 1
ATOM 1363 C C . ARG A 1 173 ? 3.600 4.094 1.699 1.00 94.69 173 ARG A C 1
ATOM 1365 O O . ARG A 1 173 ? 3.036 3.945 2.775 1.00 94.69 173 ARG A O 1
ATOM 1372 N N . MET A 1 174 ? 3.362 5.126 0.889 1.00 91.69 174 MET A N 1
ATOM 1373 C CA . MET A 1 174 ? 2.388 6.178 1.194 1.00 91.69 174 MET A CA 1
ATOM 1374 C C . MET A 1 174 ? 0.954 5.639 1.264 1.00 91.69 174 MET A C 1
ATOM 1376 O O . MET A 1 174 ? 0.252 5.946 2.222 1.00 91.69 174 MET A O 1
ATOM 1380 N N . GLU A 1 175 ? 0.547 4.792 0.315 1.00 89.00 175 GLU A N 1
ATOM 1381 C CA . GLU A 1 175 ? -0.771 4.140 0.328 1.00 89.00 175 GLU A CA 1
ATOM 1382 C C . GLU A 1 175 ? -0.966 3.285 1.591 1.00 89.00 175 GLU A C 1
ATOM 1384 O O . GLU A 1 175 ? -1.977 3.389 2.286 1.00 89.00 175 GLU A O 1
ATOM 1389 N N . PHE A 1 176 ? 0.034 2.476 1.956 1.00 92.12 176 PHE A N 1
ATOM 1390 C CA . PHE A 1 176 ? -0.036 1.662 3.174 1.00 92.12 176 PHE A CA 1
ATOM 1391 C C . PHE A 1 176 ? -0.049 2.501 4.456 1.00 92.12 176 PHE A C 1
ATOM 1393 O O . PHE A 1 176 ? -0.743 2.133 5.402 1.00 92.12 176 PHE A O 1
ATOM 1400 N N . GLU A 1 177 ? 0.666 3.628 4.501 1.00 94.75 177 GLU A N 1
ATOM 1401 C CA . GLU A 1 177 ? 0.629 4.528 5.658 1.00 94.75 177 GLU A CA 1
ATOM 1402 C C . GLU A 1 177 ? -0.773 5.116 5.860 1.00 94.75 177 GLU A C 1
ATOM 1404 O O . GLU A 1 177 ? -1.252 5.162 6.990 1.00 94.75 177 GLU A O 1
ATOM 1409 N N . GLN A 1 178 ? -1.475 5.482 4.781 1.00 90.50 178 GLN A N 1
ATOM 1410 C CA . GLN A 1 178 ? -2.864 5.949 4.869 1.00 90.50 178 GLN A CA 1
ATOM 1411 C C . GLN A 1 178 ? -3.786 4.867 5.448 1.00 90.50 178 GLN A C 1
ATOM 1413 O O . GLN A 1 178 ? -4.594 5.149 6.334 1.00 90.50 178 GLN A O 1
ATOM 1418 N N . LEU A 1 179 ? -3.632 3.612 5.010 1.00 91.69 179 LEU A N 1
ATOM 1419 C CA . LEU A 1 179 ? -4.401 2.490 5.557 1.00 91.69 179 LEU A CA 1
ATOM 1420 C C . LEU A 1 179 ? -4.066 2.228 7.031 1.00 91.69 179 LEU A C 1
ATOM 1422 O O . LEU A 1 179 ? -4.962 1.967 7.833 1.00 91.69 179 LEU A O 1
ATOM 1426 N N . HIS A 1 180 ? -2.790 2.303 7.410 1.00 94.75 180 HIS A N 1
ATOM 1427 C CA . HIS A 1 180 ? -2.374 2.171 8.804 1.00 94.75 180 HIS A CA 1
ATOM 1428 C C . HIS A 1 180 ? -2.925 3.298 9.673 1.00 94.75 180 HIS A C 1
ATOM 1430 O O . HIS A 1 180 ? -3.383 3.026 10.781 1.00 94.75 180 HIS A O 1
ATOM 1436 N N . GLN A 1 181 ? -2.911 4.536 9.179 1.00 94.88 181 GLN A N 1
ATOM 1437 C CA . GLN A 1 181 ? -3.471 5.675 9.894 1.00 94.88 181 GLN A CA 1
ATOM 1438 C C . GLN A 1 181 ? -4.976 5.505 10.101 1.00 94.88 181 GLN A C 1
ATOM 1440 O O . GLN A 1 181 ? -5.439 5.605 11.231 1.00 94.88 181 GLN A O 1
ATOM 1445 N N . PHE A 1 182 ? -5.714 5.113 9.059 1.00 94.12 182 PHE A N 1
ATOM 1446 C CA . PHE A 1 182 ? -7.139 4.796 9.171 1.00 94.12 182 PHE A CA 1
ATOM 1447 C C . PHE A 1 182 ? -7.424 3.745 10.257 1.00 94.12 182 PHE A C 1
ATOM 1449 O O . PHE A 1 182 ? -8.345 3.905 11.054 1.00 94.12 182 PHE A O 1
ATOM 1456 N N . LEU A 1 183 ? -6.628 2.670 10.314 1.00 94.94 183 LEU A N 1
ATOM 1457 C CA . LEU A 1 183 ? -6.798 1.628 11.331 1.00 94.94 183 LEU A CA 1
ATOM 1458 C C . LEU A 1 183 ? -6.522 2.146 12.747 1.00 94.94 183 LEU A C 1
ATOM 1460 O O . LEU A 1 183 ? -7.278 1.813 13.656 1.00 94.94 183 LEU A O 1
ATOM 1464 N N . LYS A 1 184 ? -5.478 2.967 12.926 1.00 97.06 184 LYS A N 1
ATOM 1465 C CA . LYS A 1 184 ? -5.171 3.610 14.215 1.00 97.06 184 LYS A CA 1
ATOM 1466 C C . LYS A 1 184 ? -6.304 4.539 14.652 1.00 97.06 184 LYS A C 1
ATOM 1468 O O . LYS A 1 184 ? -6.682 4.521 15.818 1.00 97.06 184 LYS A O 1
ATOM 1473 N N . ASP A 1 185 ? -6.863 5.309 13.723 1.00 95.50 185 ASP A N 1
ATOM 1474 C CA . ASP A 1 185 ? -7.954 6.242 14.003 1.00 95.50 185 ASP A CA 1
ATOM 1475 C C . ASP A 1 185 ? -9.245 5.495 14.383 1.00 95.50 185 ASP A C 1
ATOM 1477 O O . ASP A 1 185 ? -9.907 5.854 15.357 1.00 95.50 185 ASP A O 1
ATOM 1481 N N . GLU A 1 186 ? -9.592 4.413 13.674 1.00 95.31 186 GLU A N 1
ATOM 1482 C CA . GLU A 1 186 ? -10.745 3.570 14.023 1.00 95.31 186 GLU A CA 1
ATOM 1483 C C . GLU A 1 186 ? -10.558 2.829 15.357 1.00 95.31 186 GLU A C 1
ATOM 1485 O O . GLU A 1 186 ? -11.526 2.662 16.105 1.00 95.31 186 GLU A O 1
ATOM 1490 N N . GLU A 1 187 ? -9.335 2.388 15.674 1.00 96.69 187 GLU A N 1
ATOM 1491 C CA . GLU A 1 187 ? -8.999 1.804 16.976 1.00 96.69 187 GLU A CA 1
ATOM 1492 C C . GLU A 1 187 ? -9.173 2.833 18.098 1.00 96.69 187 GLU A C 1
ATOM 1494 O O . GLU A 1 187 ? -9.903 2.571 19.056 1.00 96.69 187 GLU A O 1
ATOM 1499 N N . ALA A 1 188 ? -8.574 4.019 17.955 1.00 97.81 188 ALA A N 1
ATOM 1500 C CA . ALA A 1 188 ? -8.671 5.100 18.932 1.00 97.81 188 ALA A CA 1
ATOM 1501 C C . ALA A 1 188 ? -10.130 5.511 19.168 1.00 97.81 188 ALA A C 1
ATOM 1503 O O . ALA A 1 188 ? -10.598 5.485 20.304 1.00 97.81 188 ALA A O 1
ATOM 1504 N N . ALA A 1 189 ? -10.892 5.754 18.098 1.00 96.38 189 ALA A N 1
ATOM 1505 C CA . ALA A 1 189 ? -12.305 6.108 18.196 1.00 96.38 189 ALA A CA 1
ATOM 1506 C C . ALA A 1 189 ? -13.140 5.025 18.903 1.00 96.38 189 ALA A C 1
ATOM 1508 O O . ALA A 1 189 ? -14.091 5.335 19.624 1.00 96.38 189 ALA A O 1
ATOM 1509 N N . ARG A 1 190 ? -12.807 3.739 18.714 1.00 96.62 190 ARG A N 1
ATOM 1510 C CA . ARG A 1 190 ? -13.493 2.637 19.405 1.00 96.62 190 ARG A CA 1
ATOM 1511 C C . ARG A 1 190 ? -13.162 2.605 20.896 1.00 96.62 190 ARG A C 1
ATOM 1513 O O . ARG A 1 190 ? -14.061 2.346 21.693 1.00 96.62 190 ARG A O 1
ATOM 1520 N N . ILE A 1 191 ? -11.906 2.848 21.259 1.00 97.81 191 ILE A N 1
ATOM 1521 C CA . ILE A 1 191 ? -11.456 2.897 22.654 1.00 97.81 191 ILE A CA 1
ATOM 1522 C C . ILE A 1 191 ? -12.046 4.113 23.372 1.00 97.81 191 ILE A C 1
ATOM 1524 O O . ILE A 1 191 ? -12.506 3.981 24.503 1.00 97.81 191 ILE A O 1
ATOM 1528 N N . ASP A 1 192 ? -12.113 5.265 22.711 1.00 98.31 192 ASP A N 1
ATOM 1529 C CA . ASP A 1 192 ? -12.714 6.471 23.282 1.00 98.31 192 ASP A CA 1
ATOM 1530 C C . ASP A 1 192 ? -14.216 6.283 23.532 1.00 98.31 192 ASP A C 1
ATOM 1532 O O . ASP A 1 192 ? -14.696 6.573 24.624 1.00 98.31 192 ASP A O 1
ATOM 1536 N N . ALA A 1 193 ? -14.946 5.676 22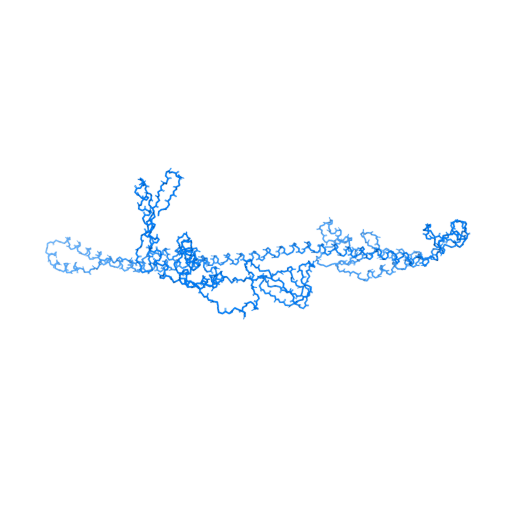.589 1.00 97.50 193 ALA A N 1
ATOM 1537 C CA . ALA A 1 193 ? -16.360 5.343 22.787 1.00 97.50 193 ALA A CA 1
ATOM 1538 C C . ALA A 1 193 ? -16.597 4.341 23.936 1.00 97.50 193 ALA A C 1
ATOM 1540 O O . ALA A 1 193 ? -17.659 4.351 24.561 1.00 97.50 193 ALA A O 1
ATOM 1541 N N . LEU A 1 194 ? -15.638 3.446 24.199 1.00 98.12 194 LEU A N 1
ATOM 1542 C CA . LEU A 1 194 ? -15.676 2.535 25.345 1.00 98.12 194 LEU A CA 1
ATOM 1543 C C . LEU A 1 194 ? -15.451 3.290 26.661 1.00 98.12 194 LEU A C 1
ATOM 1545 O O . LEU A 1 194 ? -16.189 3.061 27.616 1.00 98.12 194 LEU A O 1
ATOM 1549 N N . ARG A 1 195 ? -14.467 4.195 26.703 1.00 98.12 195 ARG A N 1
ATOM 1550 C CA . ARG A 1 195 ? -14.165 5.024 27.881 1.00 98.12 195 ARG A CA 1
ATOM 1551 C C . ARG A 1 195 ? -15.311 5.963 28.237 1.00 98.12 195 ARG A C 1
ATOM 1553 O O . ARG A 1 195 ? -15.651 6.088 29.406 1.00 98.12 195 ARG A O 1
ATOM 1560 N N . GLU A 1 196 ? -15.943 6.571 27.238 1.00 98.12 196 GLU A N 1
ATOM 1561 C CA . GLU A 1 196 ? -17.119 7.415 27.454 1.00 98.12 196 GLU A CA 1
ATOM 1562 C C . GLU A 1 196 ? -18.272 6.609 28.075 1.00 98.12 196 GLU A C 1
ATOM 1564 O O . GLU A 1 196 ? -18.929 7.062 29.011 1.00 98.12 196 GLU A O 1
ATOM 1569 N N . GLU A 1 197 ? -18.499 5.378 27.603 1.00 97.75 197 GLU A N 1
ATOM 1570 C CA . GLU A 1 197 ? -19.502 4.501 28.205 1.00 97.75 197 GLU A CA 1
ATOM 1571 C C . GLU A 1 197 ? -19.130 4.105 29.639 1.00 97.75 197 GLU A C 1
ATOM 1573 O O . GLU A 1 197 ? -19.987 4.160 30.518 1.00 97.75 197 GLU A O 1
ATOM 1578 N N . GLU A 1 198 ? -17.875 3.734 29.894 1.00 97.50 198 GLU A N 1
ATOM 1579 C CA . GLU A 1 198 ? -17.377 3.440 31.243 1.00 97.50 198 GLU A CA 1
ATOM 1580 C C . GLU A 1 198 ? -17.650 4.604 32.205 1.00 97.50 198 GLU A C 1
ATOM 1582 O O . GLU A 1 198 ? -18.219 4.392 33.278 1.00 97.50 198 GLU A O 1
ATOM 1587 N N . GLU A 1 199 ? -17.302 5.830 31.809 1.00 97.81 199 GLU A N 1
ATOM 1588 C CA . GLU A 1 199 ? -17.492 7.032 32.620 1.00 97.81 199 GLU A CA 1
ATOM 1589 C C . GLU A 1 199 ? -18.976 7.275 32.921 1.00 97.81 199 GLU A C 1
ATOM 1591 O O . GLU A 1 199 ? -19.354 7.452 34.082 1.00 97.81 199 GLU A O 1
ATOM 1596 N N . GLN A 1 200 ? -19.842 7.179 31.907 1.00 96.31 200 GLN A N 1
ATOM 1597 C CA . GLN A 1 200 ? -21.291 7.315 32.075 1.00 96.31 200 GLN A CA 1
ATOM 1598 C C . GLN A 1 200 ? -21.865 6.267 33.044 1.00 96.31 200 GLN A C 1
ATOM 1600 O O . GLN A 1 200 ? -22.684 6.592 33.910 1.00 96.31 200 GLN A O 1
ATOM 1605 N N . LYS A 1 201 ? -21.448 5.000 32.921 1.00 94.94 201 LYS A N 1
ATOM 1606 C CA . LYS A 1 201 ? -21.902 3.909 33.803 1.00 94.94 201 LYS A CA 1
ATOM 1607 C C . LYS A 1 201 ? -21.386 4.079 35.232 1.00 94.94 201 LYS A C 1
ATOM 1609 O O . LYS A 1 201 ? -22.143 3.871 36.181 1.00 94.94 201 LYS A O 1
ATOM 1614 N N . SER A 1 202 ? -20.127 4.484 35.383 1.00 95.88 202 SER A N 1
ATOM 1615 C CA . SER A 1 202 ? -19.488 4.736 36.675 1.00 95.88 202 SER A CA 1
ATOM 1616 C C . SER A 1 202 ? -20.171 5.882 37.421 1.00 95.88 202 SER A C 1
ATOM 1618 O O . SER A 1 202 ? -20.548 5.727 38.584 1.00 95.88 202 SER A O 1
ATOM 1620 N N . GLN A 1 203 ? -20.435 6.996 36.731 1.00 95.44 203 GLN A N 1
ATOM 1621 C CA . GLN A 1 203 ? -21.112 8.156 37.309 1.00 95.44 203 GLN A CA 1
ATOM 1622 C C . GLN A 1 203 ? -22.536 7.814 37.771 1.00 95.44 203 GLN A C 1
ATOM 1624 O O . GLN A 1 203 ? -22.907 8.126 38.902 1.00 95.44 203 GLN A O 1
ATOM 1629 N N . MET A 1 204 ? -23.303 7.084 36.953 1.00 93.75 204 MET A N 1
ATOM 1630 C CA . MET A 1 204 ? -24.633 6.599 37.345 1.00 93.75 204 MET A CA 1
ATOM 1631 C C . MET A 1 204 ? -24.577 5.744 38.621 1.00 93.75 204 MET A C 1
ATOM 1633 O O . MET A 1 204 ? -25.434 5.864 39.500 1.00 93.75 204 MET A O 1
ATOM 1637 N N . MET A 1 205 ? -23.587 4.853 38.725 1.00 93.94 205 MET A N 1
ATOM 1638 C CA . MET A 1 205 ? -23.453 3.993 39.898 1.00 93.94 205 MET A CA 1
ATOM 1639 C C . MET A 1 205 ? -23.058 4.798 41.138 1.00 93.94 205 MET A C 1
ATOM 1641 O O . MET A 1 205 ? -23.583 4.538 42.221 1.00 93.94 205 MET A O 1
ATOM 1645 N N . LYS A 1 206 ? -22.190 5.802 40.981 1.00 94.81 206 LYS A N 1
ATOM 1646 C CA . LYS A 1 206 ? -21.786 6.706 42.061 1.00 94.81 206 LYS A CA 1
ATOM 1647 C C . LYS A 1 206 ? -22.986 7.436 42.671 1.00 94.81 206 LYS A C 1
ATOM 1649 O O . LYS A 1 206 ? -23.166 7.381 43.883 1.00 94.81 206 LYS A O 1
ATOM 1654 N N . GLU A 1 207 ? -23.854 8.019 41.845 1.00 92.69 207 GLU A N 1
ATOM 1655 C CA . GLU A 1 207 ? -25.072 8.710 42.303 1.00 92.69 207 GLU A CA 1
ATOM 1656 C C . GLU A 1 207 ? -26.024 7.772 43.064 1.00 92.69 207 GLU A C 1
ATOM 1658 O O . GLU A 1 207 ? -26.599 8.137 44.093 1.00 92.69 207 GLU A O 1
ATOM 1663 N N . LYS A 1 208 ? -26.159 6.522 42.604 1.00 91.06 208 LYS A N 1
ATOM 1664 C CA . LYS A 1 208 ? -26.958 5.506 43.307 1.00 91.06 208 LYS A CA 1
ATOM 1665 C C . LYS A 1 208 ? -26.353 5.093 44.643 1.00 91.06 208 LYS A C 1
ATOM 1667 O O . LYS A 1 208 ? -27.097 4.941 45.610 1.00 91.06 208 LYS A O 1
ATOM 1672 N N . ILE A 1 209 ? -25.031 4.935 44.711 1.00 92.44 209 ILE A N 1
ATOM 1673 C CA . ILE A 1 209 ? -24.321 4.632 45.961 1.00 92.44 209 ILE A CA 1
ATOM 1674 C C . ILE A 1 209 ? -24.500 5.776 46.960 1.00 92.44 209 ILE A C 1
ATOM 1676 O O . ILE A 1 209 ? -24.775 5.512 48.129 1.00 92.44 209 ILE A O 1
ATOM 1680 N N . GLU A 1 210 ? -24.398 7.032 46.522 1.00 93.38 210 GLU A N 1
ATOM 1681 C CA . GLU A 1 210 ? -24.610 8.199 47.387 1.00 93.38 210 GLU A CA 1
ATOM 1682 C C . GLU A 1 210 ? -26.031 8.207 47.970 1.00 93.38 210 GLU A C 1
ATOM 1684 O O . GLU A 1 210 ? -26.193 8.323 49.186 1.00 93.38 210 GLU A O 1
ATOM 1689 N N . LYS A 1 211 ? -27.057 7.965 47.141 1.00 91.12 211 LYS A N 1
ATOM 1690 C CA . LYS A 1 211 ? -28.447 7.844 47.611 1.00 91.12 211 LYS A CA 1
ATOM 1691 C C . LYS A 1 211 ? -28.618 6.701 48.618 1.00 91.12 211 LYS A C 1
ATOM 1693 O O . LYS A 1 211 ? -29.168 6.911 49.698 1.00 91.12 211 LYS A O 1
ATOM 1698 N N . MET A 1 212 ? -28.101 5.513 48.297 1.00 90.31 212 MET A N 1
ATOM 1699 C CA . MET A 1 212 ? -28.147 4.363 49.205 1.00 90.31 212 MET A CA 1
ATOM 1700 C C . MET A 1 212 ? -27.412 4.635 50.520 1.00 90.31 212 MET A C 1
ATOM 1702 O O . MET A 1 212 ? -27.854 4.183 51.568 1.00 90.31 212 MET A O 1
ATOM 1706 N N . THR A 1 213 ? -26.312 5.387 50.500 1.00 93.25 213 THR A N 1
ATOM 1707 C CA . THR A 1 213 ? -25.546 5.719 51.711 1.00 93.25 213 THR A CA 1
ATOM 1708 C C . THR A 1 213 ? -26.366 6.580 52.677 1.00 93.25 213 THR A C 1
ATOM 1710 O O . THR A 1 213 ? -26.304 6.374 53.893 1.00 93.25 213 THR A O 1
ATOM 1713 N N . VAL A 1 214 ? -27.179 7.504 52.153 1.00 91.38 214 VAL A N 1
ATOM 1714 C CA . VAL A 1 214 ? -28.120 8.310 52.953 1.00 91.38 214 VAL A CA 1
ATOM 1715 C C . VAL A 1 214 ? -29.223 7.436 53.556 1.00 91.38 214 VAL A C 1
ATOM 1717 O O . VAL A 1 214 ? -29.493 7.533 54.753 1.00 91.38 214 VAL A O 1
ATOM 1720 N N . GLU A 1 215 ? -29.821 6.545 52.760 1.00 89.81 215 GLU A N 1
ATOM 1721 C CA . GLU A 1 215 ? -30.857 5.612 53.231 1.00 89.81 215 GLU A CA 1
ATOM 1722 C C . GLU A 1 215 ? -30.312 4.645 54.299 1.00 89.81 215 GLU A C 1
ATOM 1724 O O . GLU A 1 215 ? -30.939 4.470 55.344 1.00 89.81 215 GLU A O 1
ATOM 1729 N N . ILE A 1 216 ? -29.106 4.095 54.103 1.00 91.12 216 ILE A N 1
ATOM 1730 C CA . ILE A 1 216 ? -28.413 3.233 55.078 1.00 91.12 216 ILE A CA 1
ATOM 1731 C C . ILE A 1 216 ? -28.146 3.985 56.383 1.00 91.12 216 ILE A C 1
ATOM 1733 O O . ILE A 1 216 ? -28.349 3.425 57.461 1.00 91.12 216 ILE A O 1
ATOM 1737 N N . SER A 1 217 ? -27.706 5.244 56.309 1.00 92.31 217 SER A N 1
ATOM 1738 C CA . SER A 1 217 ? -27.443 6.061 57.500 1.00 92.31 217 SER A CA 1
ATOM 1739 C C . SER A 1 217 ? -28.730 6.308 58.290 1.00 92.31 217 SER A C 1
ATOM 1741 O O . SER A 1 217 ? -28.752 6.095 59.500 1.00 92.31 217 SER A O 1
ATOM 1743 N N . SER A 1 218 ? -29.827 6.653 57.605 1.00 89.38 218 SER A N 1
ATOM 1744 C CA . SER A 1 218 ? -31.141 6.837 58.235 1.00 89.38 218 SER A CA 1
ATOM 1745 C C . SER A 1 218 ? -31.661 5.551 58.885 1.00 89.38 218 SER A C 1
ATOM 1747 O O . SER A 1 218 ? -32.120 5.580 60.028 1.00 89.38 218 SER A O 1
ATOM 1749 N N . LEU A 1 219 ? -31.538 4.408 58.199 1.00 89.56 219 LEU A N 1
ATOM 1750 C CA . LEU A 1 219 ? -31.877 3.094 58.755 1.00 89.56 219 LEU A CA 1
ATOM 1751 C C . LEU A 1 219 ? -31.046 2.769 59.993 1.00 89.56 219 LEU A C 1
ATOM 1753 O O . LEU A 1 219 ? -31.589 2.338 61.007 1.00 89.56 219 LEU A O 1
ATOM 1757 N N . SER A 1 220 ? -29.737 3.007 59.929 1.00 91.38 220 SER A N 1
ATOM 1758 C CA . SER A 1 220 ? -28.814 2.725 61.031 1.00 91.38 220 SER A CA 1
ATOM 1759 C C . SER A 1 220 ? -29.140 3.563 62.269 1.00 91.38 220 SER A C 1
ATOM 1761 O O . SER A 1 220 ? -29.104 3.056 63.389 1.00 91.38 220 SER A O 1
ATOM 1763 N N . GLU A 1 221 ? -29.506 4.835 62.088 1.00 89.19 221 GLU A N 1
ATOM 1764 C CA . GLU A 1 221 ? -29.934 5.702 63.189 1.00 89.19 221 GLU A CA 1
ATOM 1765 C C . GLU A 1 221 ? -31.241 5.233 63.831 1.00 89.19 221 GLU A C 1
ATOM 1767 O O . GLU A 1 221 ? -31.351 5.244 65.059 1.00 89.19 221 GLU A O 1
ATOM 1772 N N . GLN A 1 222 ? -32.208 4.791 63.023 1.00 87.56 222 GLN A N 1
ATOM 1773 C CA . GLN A 1 222 ? -33.470 4.244 63.521 1.00 87.56 222 GLN A CA 1
ATOM 1774 C C . GLN A 1 222 ? -33.257 2.939 64.292 1.00 87.56 222 GLN A C 1
ATOM 1776 O O . GLN A 1 222 ? -33.782 2.801 65.397 1.00 87.56 222 GLN A O 1
ATOM 1781 N N . ILE A 1 223 ? -32.453 2.016 63.752 1.00 89.25 223 ILE A N 1
ATOM 1782 C CA . ILE A 1 223 ? -32.091 0.761 64.426 1.00 89.25 223 ILE A CA 1
ATOM 1783 C C . ILE A 1 223 ? -31.449 1.070 65.780 1.00 89.25 223 ILE A C 1
ATOM 1785 O O . ILE A 1 223 ? -31.929 0.590 66.803 1.00 89.25 223 ILE A O 1
ATOM 1789 N N . ARG A 1 224 ? -30.448 1.959 65.810 1.00 90.25 224 ARG A N 1
ATOM 1790 C CA . ARG A 1 224 ? -29.767 2.361 67.049 1.00 90.25 224 ARG A CA 1
ATOM 1791 C C . ARG A 1 224 ? -30.727 2.969 68.077 1.00 90.25 224 ARG A C 1
ATOM 1793 O O . ARG A 1 224 ? -30.603 2.689 69.265 1.00 90.25 224 ARG A O 1
ATOM 1800 N N . ALA A 1 225 ? -31.676 3.802 67.644 1.00 86.44 225 ALA A N 1
ATOM 1801 C CA . ALA A 1 225 ? -32.668 4.398 68.540 1.00 86.44 225 ALA A CA 1
ATOM 1802 C C . ALA A 1 225 ? -33.594 3.339 69.163 1.00 86.44 225 ALA A C 1
ATOM 1804 O O . ALA A 1 225 ? -33.931 3.434 70.342 1.00 86.44 225 ALA A O 1
ATOM 1805 N N . ILE A 1 226 ? -33.980 2.318 68.391 1.00 87.88 226 ILE A N 1
ATOM 1806 C CA . ILE A 1 226 ? -34.784 1.191 68.884 1.00 87.88 226 ILE A CA 1
ATOM 1807 C C . ILE A 1 226 ? -33.965 0.332 69.854 1.00 87.88 226 ILE A C 1
ATOM 1809 O O . ILE A 1 226 ? -34.455 0.004 70.932 1.00 87.88 226 ILE A O 1
ATOM 1813 N N . GLU A 1 227 ? -32.720 0.000 69.507 1.00 89.44 227 GLU A N 1
ATOM 1814 C CA . GLU A 1 227 ? -31.806 -0.764 70.367 1.00 89.44 227 GLU A CA 1
ATOM 1815 C C . GLU A 1 227 ? -31.554 -0.066 71.711 1.00 89.44 227 GLU A C 1
ATOM 181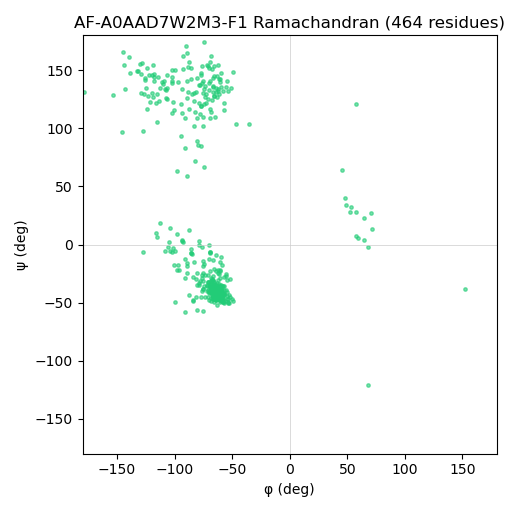7 O O . GLU A 1 227 ? -31.536 -0.723 72.750 1.00 89.44 227 GLU A O 1
ATOM 1822 N N . GLN A 1 228 ? -31.416 1.264 71.716 1.00 87.12 228 GLN A N 1
ATOM 1823 C CA . GLN A 1 228 ? -31.247 2.040 72.944 1.00 87.12 228 GLN A CA 1
ATOM 1824 C C . GLN A 1 228 ? -32.494 1.987 73.838 1.00 87.12 228 GLN A C 1
ATOM 1826 O O . GLN A 1 228 ? -32.369 1.834 75.052 1.00 87.12 228 GLN A O 1
ATOM 1831 N N . GLU A 1 229 ? -33.691 2.086 73.254 1.00 86.12 229 GLU A N 1
ATOM 1832 C CA . GLU A 1 229 ? -34.947 2.001 74.004 1.00 86.12 229 GLU A CA 1
ATOM 1833 C C . GLU A 1 229 ? -35.183 0.594 74.571 1.00 86.12 229 GLU A C 1
ATOM 1835 O O . GLU A 1 229 ? -35.672 0.453 75.688 1.00 86.12 229 GLU A O 1
ATOM 1840 N N . LEU A 1 230 ? -34.781 -0.454 73.843 1.00 86.50 230 LEU A N 1
ATOM 1841 C CA . LEU A 1 230 ? -34.826 -1.839 74.328 1.00 86.50 230 LEU A CA 1
ATOM 1842 C C . LEU A 1 230 ? -33.965 -2.067 75.583 1.00 86.50 230 LEU A C 1
ATOM 1844 O O . LEU A 1 230 ? -34.227 -3.009 76.327 1.00 86.50 230 LEU A O 1
ATOM 1848 N N . GLY A 1 231 ? -32.961 -1.220 75.829 1.00 84.38 231 GLY A N 1
ATOM 1849 C CA . GLY A 1 231 ? -32.143 -1.240 77.043 1.00 84.38 231 GLY A CA 1
ATOM 1850 C C . GLY A 1 231 ? -32.721 -0.455 78.231 1.00 84.38 231 GLY A C 1
ATOM 1851 O O . GLY A 1 231 ? -32.105 -0.456 79.296 1.00 84.38 231 GLY A O 1
ATOM 1852 N N . ALA A 1 232 ? -33.855 0.239 78.078 1.00 82.81 232 ALA A N 1
ATOM 1853 C CA . ALA A 1 232 ? -34.477 1.022 79.148 1.00 82.81 232 ALA A CA 1
ATOM 1854 C C . ALA A 1 232 ? -35.304 0.133 80.104 1.00 82.81 232 ALA A C 1
ATOM 1856 O O . ALA A 1 232 ? -35.977 -0.803 79.675 1.00 82.81 232 ALA A O 1
ATOM 1857 N N . GLU A 1 233 ? -35.299 0.428 81.411 1.00 85.19 233 GLU A N 1
ATOM 1858 C CA . GLU A 1 233 ? -35.964 -0.409 82.424 1.00 85.19 233 GLU A CA 1
ATOM 1859 C C . GLU A 1 233 ? -37.315 0.141 82.916 1.00 85.19 233 GLU A C 1
ATOM 1861 O O . GLU A 1 233 ? -37.482 1.326 83.213 1.00 85.19 233 GLU A O 1
ATOM 1866 N N . GLY A 1 234 ? -38.275 -0.767 83.117 1.00 83.88 234 GLY A N 1
ATOM 1867 C CA . GLY A 1 234 ? -39.488 -0.510 83.893 1.00 83.88 234 GLY A CA 1
ATOM 1868 C C . GLY A 1 234 ? -40.453 0.489 83.249 1.00 83.88 234 GLY A C 1
ATOM 1869 O O . GLY A 1 234 ? -40.998 0.252 82.172 1.00 83.88 234 GLY A O 1
ATOM 1870 N N . VAL A 1 235 ? -40.745 1.583 83.957 1.00 81.94 235 VAL A N 1
ATOM 1871 C CA . VAL A 1 235 ? -41.801 2.539 83.579 1.00 81.94 235 VAL A CA 1
ATOM 1872 C C . VAL A 1 235 ? -41.380 3.440 82.412 1.00 81.94 235 VAL A C 1
ATOM 1874 O O . VAL A 1 235 ? -42.238 3.810 81.612 1.00 81.94 235 VAL A O 1
ATOM 1877 N N . SER A 1 236 ? -40.088 3.764 82.274 1.00 81.50 236 SER A N 1
ATOM 1878 C CA . SER A 1 236 ? -39.584 4.633 81.196 1.00 81.50 236 SER A CA 1
ATOM 1879 C C . SER A 1 236 ? -39.762 3.994 79.817 1.00 81.50 236 SER A C 1
ATOM 1881 O O . SER A 1 236 ? -40.303 4.643 78.925 1.00 81.50 236 SER A O 1
ATOM 1883 N N . PHE A 1 237 ? -39.440 2.704 79.682 1.00 87.50 237 PHE A N 1
ATOM 1884 C CA . PHE A 1 237 ? -39.694 1.915 78.471 1.00 87.50 237 PHE A CA 1
ATOM 1885 C C . PHE A 1 237 ? -41.185 1.874 78.103 1.00 87.50 237 PHE A C 1
ATOM 1887 O O . PHE A 1 237 ? -41.565 2.060 76.949 1.00 87.50 237 PHE A O 1
ATOM 1894 N N . LEU A 1 238 ? -42.070 1.660 79.085 1.00 84.19 238 LEU A N 1
ATOM 1895 C CA . LEU A 1 238 ? -43.514 1.585 78.832 1.00 84.19 238 LEU A CA 1
ATOM 1896 C C . LEU A 1 238 ? -44.115 2.935 78.411 1.00 84.19 238 LEU A C 1
ATOM 1898 O O . LEU A 1 238 ? -45.079 2.957 77.643 1.00 84.19 238 LEU A O 1
ATOM 1902 N N . GLN A 1 239 ? -43.558 4.050 78.895 1.00 83.88 239 GLN A N 1
ATOM 1903 C CA . GLN A 1 239 ? -43.990 5.396 78.513 1.00 83.88 239 GLN A CA 1
ATOM 1904 C C . GLN A 1 239 ? -43.605 5.741 77.067 1.00 83.88 239 GLN A C 1
ATOM 1906 O O . GLN A 1 239 ? -44.410 6.342 76.359 1.00 83.88 239 GLN A O 1
ATOM 1911 N N . SER A 1 240 ? -42.419 5.331 76.613 1.00 84.38 240 SER A N 1
ATOM 1912 C CA . SER A 1 240 ? -41.883 5.619 75.272 1.00 84.38 240 SER A CA 1
ATOM 1913 C C . SER A 1 240 ? -42.260 4.573 74.210 1.00 84.38 240 SER A C 1
ATOM 1915 O O . SER A 1 240 ? -42.208 4.865 73.013 1.00 84.38 240 SER A O 1
ATOM 1917 N N . TYR A 1 241 ? -42.682 3.366 74.616 1.00 84.88 241 TYR A N 1
ATOM 1918 C CA . TYR A 1 241 ? -42.940 2.218 73.735 1.00 84.88 241 TYR A CA 1
ATOM 1919 C C . TYR A 1 241 ? -43.812 2.556 72.518 1.00 84.88 241 TYR A C 1
ATOM 1921 O O . TYR A 1 241 ? -43.461 2.232 71.382 1.00 84.88 241 TYR A O 1
ATOM 1929 N N . LYS A 1 242 ? -44.942 3.249 72.729 1.00 85.12 242 LYS A N 1
ATOM 1930 C CA . LYS A 1 242 ? -45.861 3.620 71.637 1.00 85.12 242 LYS A CA 1
ATOM 1931 C C . LYS A 1 242 ? -45.210 4.541 70.605 1.00 85.12 242 LYS A C 1
ATOM 1933 O O . LYS A 1 242 ? -45.504 4.409 69.417 1.00 85.12 242 LYS A O 1
ATOM 1938 N N . ASP A 1 243 ? -44.349 5.451 71.041 1.00 84.25 243 ASP A N 1
ATOM 1939 C CA . ASP A 1 243 ? -43.682 6.401 70.153 1.00 84.25 243 ASP A CA 1
ATOM 1940 C C . ASP A 1 243 ? -42.511 5.739 69.418 1.00 84.25 243 ASP A C 1
ATOM 1942 O O . ASP A 1 243 ? -42.299 5.993 68.233 1.00 84.25 243 ASP A O 1
ATOM 1946 N N . THR A 1 244 ? -41.807 4.805 70.062 1.00 83.69 244 THR A N 1
ATOM 1947 C CA . THR A 1 244 ? -40.765 3.987 69.421 1.00 83.69 244 THR A CA 1
ATOM 1948 C C . THR A 1 244 ? -41.339 3.047 68.363 1.00 83.69 244 THR A C 1
ATOM 1950 O O . THR A 1 244 ? -40.798 2.992 67.263 1.00 83.69 244 THR A O 1
ATOM 1953 N N . VAL A 1 245 ? -42.479 2.395 68.617 1.00 84.50 245 VAL A N 1
ATOM 1954 C CA . VAL A 1 245 ? -43.158 1.557 67.609 1.00 84.50 245 VAL A CA 1
ATOM 1955 C C . VAL A 1 245 ? -43.614 2.381 66.401 1.00 84.50 245 VAL A C 1
ATOM 1957 O O . VAL A 1 245 ? -43.438 1.943 65.267 1.00 84.50 245 VAL A O 1
ATOM 1960 N N . LYS A 1 246 ? -44.143 3.594 66.612 1.00 83.25 246 LYS A N 1
ATOM 1961 C CA . LYS A 1 246 ? -44.495 4.502 65.505 1.00 83.25 246 LYS A CA 1
ATOM 1962 C C . LYS A 1 246 ? -43.274 4.933 64.693 1.00 83.25 246 LYS A C 1
ATOM 1964 O O . LYS A 1 246 ? -43.365 5.011 63.475 1.00 83.25 246 LYS A O 1
ATOM 1969 N N . ARG A 1 247 ? -42.135 5.195 65.346 1.00 77.62 247 ARG A N 1
ATOM 1970 C CA . ARG A 1 247 ? -40.870 5.516 64.659 1.00 77.62 247 ARG A CA 1
ATOM 1971 C C . ARG A 1 247 ? -40.298 4.319 63.895 1.00 77.62 247 ARG A C 1
ATOM 1973 O O . ARG A 1 247 ? -39.723 4.512 62.834 1.00 77.62 247 ARG A O 1
ATOM 1980 N N . ALA A 1 248 ? -40.484 3.105 64.413 1.00 76.75 248 ALA A N 1
ATOM 1981 C CA . ALA A 1 248 ? -40.010 1.863 63.804 1.00 76.75 248 ALA A CA 1
ATOM 1982 C C . ALA A 1 248 ? -40.827 1.422 62.577 1.00 76.75 248 ALA A C 1
ATOM 1984 O O . ALA A 1 248 ? -40.362 0.597 61.793 1.00 76.75 248 ALA A O 1
ATOM 1985 N N . GLN A 1 249 ? -42.037 1.959 62.388 1.00 75.44 249 GLN A N 1
ATOM 1986 C CA . GLN A 1 249 ? -42.844 1.754 61.182 1.00 75.44 249 GLN A CA 1
ATOM 1987 C C . GLN A 1 249 ? -42.273 2.567 60.011 1.00 75.44 249 GLN A C 1
ATOM 1989 O O . GLN A 1 249 ? -42.883 3.518 59.529 1.00 75.44 249 GLN A O 1
ATOM 1994 N N . CYS A 1 250 ? -41.075 2.205 59.559 1.00 65.19 250 CYS A N 1
ATOM 1995 C CA . CYS A 1 250 ? -40.459 2.790 58.379 1.00 65.19 250 CYS A CA 1
ATOM 1996 C C . CYS A 1 250 ? -40.867 2.000 57.127 1.00 65.19 250 CYS A C 1
ATOM 1998 O O . CYS A 1 250 ? -40.673 0.788 57.059 1.00 65.19 250 CYS A O 1
ATOM 2000 N N . THR A 1 251 ? -41.410 2.679 56.117 1.00 66.75 251 THR A N 1
ATOM 2001 C CA . THR A 1 251 ? -41.677 2.123 54.778 1.00 66.75 251 THR A CA 1
ATOM 2002 C C . THR A 1 251 ? -40.552 2.503 53.821 1.00 66.75 251 THR A C 1
ATOM 2004 O O . THR A 1 251 ? -40.766 3.255 52.869 1.00 66.75 251 THR A O 1
ATOM 2007 N N . LEU A 1 252 ? -39.335 2.035 54.095 1.00 69.94 252 LEU A N 1
ATOM 2008 C CA . LEU A 1 252 ? -38.257 2.123 53.114 1.00 69.94 252 LEU A CA 1
ATOM 2009 C C . LEU A 1 252 ? -38.424 1.014 52.077 1.00 69.94 252 LEU A C 1
ATOM 2011 O O . LEU A 1 252 ? -38.787 -0.112 52.410 1.00 69.94 252 LEU A O 1
ATOM 2015 N N . GLN A 1 253 ? -38.226 1.367 50.810 1.00 73.81 253 GLN A N 1
ATOM 2016 C CA . GLN A 1 253 ? -38.287 0.409 49.713 1.00 73.81 253 GLN A CA 1
ATOM 2017 C C . GLN A 1 253 ? -36.998 -0.411 49.670 1.00 73.81 253 GLN A C 1
ATOM 2019 O O . GLN A 1 253 ? -35.924 0.095 49.998 1.00 73.81 253 GLN A O 1
ATOM 2024 N N . ASP A 1 254 ? -37.109 -1.668 49.246 1.00 79.44 254 ASP A N 1
ATOM 2025 C CA . ASP A 1 254 ? -35.935 -2.504 49.014 1.00 79.44 254 ASP A CA 1
ATOM 2026 C C . ASP A 1 254 ? -35.024 -1.879 47.942 1.00 79.44 254 ASP A C 1
ATOM 2028 O O . ASP A 1 254 ? -35.523 -1.262 46.992 1.00 79.44 254 ASP A O 1
ATOM 2032 N N . PRO A 1 255 ? -33.693 -2.067 48.036 1.00 79.50 255 PRO A N 1
ATOM 2033 C CA . PRO A 1 255 ? -32.769 -1.566 47.028 1.00 79.50 255 PRO A CA 1
ATOM 2034 C C . PRO A 1 255 ? -33.113 -2.097 45.629 1.00 79.50 255 PRO A C 1
ATOM 2036 O O . PRO A 1 255 ? -33.115 -3.308 45.382 1.00 79.50 255 PRO A O 1
ATOM 2039 N N . GLU A 1 256 ? -33.370 -1.191 44.685 1.00 80.00 256 GLU A N 1
ATOM 2040 C CA . GLU A 1 256 ? -33.668 -1.564 43.303 1.00 80.00 256 GLU A CA 1
ATOM 2041 C C . GLU A 1 256 ? -32.451 -2.191 42.606 1.00 80.00 256 GLU A C 1
ATOM 2043 O O . GLU A 1 256 ? -31.331 -1.669 42.641 1.00 80.00 256 GLU A O 1
ATOM 2048 N N . LYS A 1 257 ? -32.678 -3.289 41.874 1.00 77.94 257 LYS A N 1
ATOM 2049 C CA . LYS A 1 257 ? -31.657 -3.858 40.984 1.00 77.94 257 LYS A CA 1
ATOM 2050 C C . LYS A 1 257 ? -31.402 -2.908 39.815 1.00 77.94 257 LYS A C 1
ATOM 2052 O O . LYS A 1 257 ? -32.308 -2.585 39.052 1.00 77.94 257 LYS A O 1
ATOM 2057 N N . VAL A 1 258 ? -30.145 -2.512 39.626 1.00 80.00 258 VAL A N 1
ATOM 2058 C CA . VAL A 1 258 ? -29.762 -1.597 38.545 1.00 80.00 258 VAL A CA 1
ATOM 2059 C C . VAL A 1 258 ? -29.621 -2.344 37.220 1.00 80.00 258 VAL A C 1
ATOM 2061 O O . VAL A 1 258 ? -28.662 -3.082 37.005 1.00 80.00 258 VAL A O 1
ATOM 2064 N N . SER A 1 259 ? -30.555 -2.122 36.295 1.00 82.31 259 SER A N 1
ATOM 2065 C CA . SER A 1 259 ? -30.423 -2.589 34.913 1.00 82.31 259 SER A CA 1
ATOM 2066 C C . SER A 1 259 ? -29.394 -1.756 34.145 1.00 82.31 259 SER A C 1
ATOM 2068 O O . SER A 1 259 ? -29.416 -0.528 34.213 1.00 82.31 259 SER A O 1
ATOM 2070 N N . GLY A 1 260 ? -28.535 -2.414 33.362 1.00 82.88 260 GLY A N 1
ATOM 2071 C CA . GLY A 1 260 ? -27.613 -1.733 32.452 1.00 82.88 260 GLY A CA 1
ATOM 2072 C C . GLY A 1 260 ? -26.475 -0.977 33.141 1.00 82.88 260 GLY A C 1
ATOM 2073 O O . GLY A 1 260 ? -25.989 -0.011 32.566 1.00 82.88 260 GLY A O 1
ATOM 2074 N N . ALA A 1 261 ? -26.059 -1.385 34.344 1.00 87.56 261 ALA A N 1
ATOM 2075 C CA . ALA A 1 261 ? -24.893 -0.815 35.033 1.00 87.56 261 ALA A CA 1
ATOM 2076 C C . ALA A 1 261 ? -23.556 -1.200 34.380 1.00 87.56 261 ALA A C 1
ATOM 2078 O O . ALA A 1 261 ? -22.567 -0.492 34.525 1.00 87.56 261 ALA A O 1
ATOM 2079 N N . LEU A 1 262 ? -23.519 -2.336 33.686 1.00 92.94 262 LEU A N 1
ATOM 2080 C CA . LEU A 1 262 ? -22.302 -2.858 33.077 1.00 92.94 262 LEU A CA 1
ATOM 2081 C C . LEU A 1 262 ? -22.093 -2.281 31.676 1.00 92.94 262 LEU A C 1
ATOM 2083 O O . LEU A 1 262 ? -23.044 -1.874 31.004 1.00 92.94 262 LEU A O 1
ATOM 2087 N N . VAL A 1 263 ? -20.834 -2.297 31.247 1.00 94.00 263 VAL A N 1
ATOM 2088 C CA . VAL A 1 263 ? -20.430 -1.965 29.880 1.00 94.00 263 VAL A CA 1
ATOM 2089 C C . VAL A 1 263 ? -21.012 -2.985 28.900 1.00 94.00 263 VAL A C 1
ATOM 2091 O O . VAL A 1 263 ? -20.914 -4.197 29.109 1.00 94.00 263 VAL A O 1
ATOM 2094 N N . ASP A 1 264 ? -21.570 -2.497 27.797 1.00 93.69 264 ASP A N 1
ATOM 2095 C CA . ASP A 1 264 ? -22.038 -3.317 26.686 1.00 93.69 264 ASP A CA 1
ATOM 2096 C C . ASP A 1 264 ? -20.855 -3.787 25.824 1.00 93.69 264 ASP A C 1
ATOM 2098 O O . ASP A 1 264 ? -20.488 -3.203 24.802 1.00 93.69 264 ASP A O 1
ATOM 2102 N N . VAL A 1 265 ? -20.231 -4.888 26.244 1.00 92.94 265 VAL A N 1
ATOM 2103 C CA . VAL A 1 265 ? -19.096 -5.494 25.530 1.00 92.94 265 VAL A CA 1
ATOM 2104 C C . VAL A 1 265 ? -19.466 -5.864 24.086 1.00 92.94 265 VAL A C 1
ATOM 2106 O O . VAL A 1 265 ? -18.646 -5.715 23.174 1.00 92.94 265 VAL A O 1
ATOM 2109 N N . ALA A 1 266 ? -20.704 -6.310 23.848 1.00 89.19 266 ALA A N 1
ATOM 2110 C CA . ALA A 1 266 ? -21.166 -6.724 22.527 1.00 89.19 266 ALA A CA 1
ATOM 2111 C C . ALA A 1 266 ? -21.276 -5.536 21.559 1.00 89.19 266 ALA A C 1
ATOM 2113 O O . ALA A 1 266 ? -20.909 -5.665 20.392 1.00 89.19 266 ALA A O 1
ATOM 2114 N N . LYS A 1 267 ? -21.694 -4.358 22.029 1.00 90.25 267 LYS A N 1
ATOM 2115 C CA . LYS A 1 267 ? -21.700 -3.112 21.242 1.00 90.25 267 LYS A CA 1
ATOM 2116 C C . LYS A 1 267 ? -20.307 -2.718 20.736 1.00 90.25 267 LYS A C 1
ATOM 2118 O O . LYS A 1 267 ? -20.187 -2.192 19.619 1.00 90.25 267 LYS A O 1
ATOM 2123 N N . HIS A 1 268 ? -19.264 -2.974 21.530 1.00 92.31 268 HIS A N 1
ATOM 2124 C CA . HIS A 1 268 ? -17.884 -2.587 21.209 1.00 92.31 268 HIS A CA 1
ATOM 2125 C C . HIS A 1 268 ? -17.135 -3.631 20.380 1.00 92.31 268 HIS A C 1
ATOM 2127 O O . HIS A 1 268 ? -16.474 -3.270 19.405 1.00 92.31 268 HIS A O 1
ATOM 2133 N N . LEU A 1 269 ? -17.264 -4.916 20.716 1.00 91.81 269 LEU A N 1
ATOM 2134 C CA . LEU A 1 269 ? -16.541 -6.005 20.044 1.00 91.81 269 LEU A CA 1
ATOM 2135 C C . LEU A 1 269 ? -17.350 -6.700 18.940 1.00 91.81 269 LEU A C 1
ATOM 2137 O O . LEU A 1 269 ? -16.770 -7.307 18.035 1.00 91.81 269 LEU A O 1
ATOM 2141 N N . GLY A 1 270 ? -18.679 -6.603 18.980 1.00 87.81 270 GLY A N 1
ATOM 2142 C CA . GLY A 1 270 ? -19.582 -7.260 18.042 1.00 87.81 270 GLY A CA 1
ATOM 2143 C C . GLY A 1 270 ? -19.286 -6.869 16.598 1.00 87.81 270 GLY A C 1
ATOM 2144 O O . GLY A 1 270 ? -19.417 -5.706 16.203 1.00 87.81 270 GLY A O 1
ATOM 2145 N N . ASN A 1 271 ? -18.877 -7.861 15.803 1.00 89.19 271 ASN A N 1
ATOM 2146 C CA . ASN A 1 271 ? -18.507 -7.702 14.396 1.00 89.19 271 ASN A CA 1
ATOM 2147 C C . ASN A 1 271 ? -17.460 -6.602 14.141 1.00 89.19 271 ASN A C 1
ATOM 2149 O O . ASN A 1 271 ? -17.428 -6.034 13.049 1.00 89.19 271 ASN A O 1
ATOM 2153 N N . LEU A 1 272 ? -16.585 -6.301 15.111 1.00 89.38 272 LEU A N 1
ATOM 2154 C CA . LEU A 1 272 ? -15.619 -5.201 15.011 1.00 89.38 272 LEU A CA 1
ATOM 2155 C C . LEU A 1 272 ? -14.775 -5.288 13.731 1.00 89.38 272 LEU A C 1
ATOM 2157 O O . LEU A 1 272 ? -14.737 -4.341 12.950 1.00 89.38 272 LEU A O 1
ATOM 2161 N N . LYS A 1 273 ? -14.188 -6.460 13.457 1.00 86.81 273 LYS A N 1
ATOM 2162 C CA . LYS A 1 273 ? -13.386 -6.701 12.244 1.00 86.81 273 LYS A CA 1
ATOM 2163 C C . LYS A 1 273 ? -14.176 -6.447 10.955 1.00 86.81 273 LYS A C 1
ATOM 2165 O O . LYS A 1 273 ? -13.644 -5.857 10.020 1.00 86.81 273 LYS A O 1
ATOM 2170 N N . TYR A 1 274 ? -15.439 -6.878 10.906 1.00 87.75 274 TYR A N 1
ATOM 2171 C CA . TYR A 1 274 ? -16.305 -6.668 9.745 1.00 87.75 274 TYR A CA 1
ATOM 2172 C C . TYR A 1 274 ? -16.626 -5.181 9.556 1.00 87.75 274 TYR A C 1
ATOM 2174 O O . TYR A 1 274 ? -16.474 -4.671 8.454 1.00 87.75 274 TYR A O 1
ATOM 2182 N N . ARG A 1 275 ? -17.000 -4.468 10.625 1.00 86.56 275 ARG A N 1
ATOM 2183 C CA . ARG A 1 275 ? -17.356 -3.038 10.574 1.00 86.56 275 ARG A CA 1
ATOM 2184 C C . ARG A 1 275 ? -16.177 -2.167 10.143 1.00 86.56 275 ARG A C 1
ATOM 2186 O O . ARG A 1 275 ? -16.355 -1.270 9.325 1.00 86.56 275 ARG A O 1
ATOM 2193 N N . VAL A 1 276 ? -14.979 -2.452 10.659 1.00 89.88 276 VAL A N 1
ATOM 2194 C CA . VAL A 1 276 ? -13.745 -1.765 10.242 1.00 89.88 276 VAL A CA 1
ATOM 2195 C C . VAL A 1 276 ? -13.472 -2.030 8.760 1.00 89.88 276 VAL A C 1
ATOM 2197 O O . VAL A 1 276 ? -13.228 -1.094 8.005 1.00 89.88 276 VAL A O 1
ATOM 2200 N N . ARG A 1 277 ? -13.598 -3.285 8.307 1.00 85.62 277 ARG A N 1
ATOM 2201 C CA . ARG A 1 277 ? -13.436 -3.645 6.890 1.00 85.62 277 ARG A CA 1
ATOM 2202 C C . ARG A 1 277 ? -14.483 -2.990 5.983 1.00 85.62 277 ARG A C 1
ATOM 2204 O O . ARG A 1 277 ? -14.148 -2.588 4.878 1.00 85.62 277 ARG A O 1
ATOM 2211 N N . GLU A 1 278 ? -15.733 -2.892 6.421 1.00 87.19 278 GLU A N 1
ATOM 2212 C CA . GLU A 1 278 ? -16.818 -2.261 5.662 1.00 87.19 278 GLU A CA 1
ATOM 2213 C C . GLU A 1 278 ? -16.555 -0.764 5.465 1.00 87.19 278 GLU A C 1
ATOM 2215 O O . GLU A 1 278 ? -16.628 -0.281 4.339 1.00 87.19 278 GLU A O 1
ATOM 2220 N N . LYS A 1 279 ? -16.136 -0.056 6.523 1.00 85.69 279 LYS A N 1
ATOM 2221 C CA . LYS A 1 279 ? -15.689 1.344 6.429 1.00 85.69 279 LYS A CA 1
ATOM 2222 C C . LYS A 1 279 ? -14.434 1.513 5.568 1.00 85.69 279 LYS A C 1
ATOM 2224 O O . LYS A 1 279 ? -14.306 2.499 4.849 1.00 85.69 279 LYS A O 1
ATOM 2229 N N . MET A 1 280 ? -13.522 0.545 5.598 1.00 81.81 280 MET A N 1
ATOM 2230 C CA . MET A 1 280 ? -12.362 0.520 4.702 1.00 81.81 280 MET A CA 1
ATOM 2231 C C . MET A 1 280 ? -12.782 0.298 3.236 1.00 81.81 280 MET A C 1
ATOM 2233 O O . MET A 1 280 ? -12.152 0.812 2.321 1.00 81.81 280 MET A O 1
ATOM 2237 N N . GLY A 1 281 ? -13.882 -0.423 2.994 1.00 67.56 281 GLY A N 1
ATOM 2238 C CA . GLY A 1 281 ? -14.449 -0.673 1.665 1.00 67.56 281 GLY A CA 1
ATOM 2239 C C . GLY A 1 281 ? -15.062 0.553 0.979 1.00 67.56 281 GLY A C 1
ATOM 2240 O O . GLY A 1 281 ? -15.420 0.468 -0.191 1.00 67.56 281 GLY A O 1
ATOM 2241 N N . THR A 1 282 ? -15.162 1.690 1.672 1.00 65.50 282 THR A N 1
ATOM 2242 C CA . THR A 1 282 ? -15.569 2.979 1.085 1.00 65.50 282 THR A CA 1
ATOM 2243 C C . THR A 1 282 ? -14.461 3.656 0.267 1.00 65.50 282 THR A C 1
ATOM 2245 O O . THR A 1 282 ? -14.698 4.714 -0.313 1.00 65.50 282 THR A O 1
ATOM 2248 N N . VAL A 1 283 ? -13.262 3.064 0.194 1.00 64.75 283 VAL A N 1
ATOM 2249 C CA . VAL A 1 283 ? -12.182 3.517 -0.696 1.00 64.75 283 VAL A CA 1
ATOM 2250 C C . VAL A 1 283 ? -12.626 3.369 -2.156 1.00 64.75 283 VAL A C 1
ATOM 2252 O O . VAL A 1 283 ? -13.080 2.306 -2.584 1.00 64.75 283 VAL A O 1
ATOM 2255 N N . GLN A 1 284 ? -12.521 4.457 -2.920 1.00 64.12 284 GLN A N 1
ATOM 2256 C CA . GLN A 1 284 ? -12.987 4.535 -4.301 1.00 64.12 284 GLN A CA 1
ATOM 2257 C C . GLN A 1 284 ? -12.183 3.582 -5.197 1.00 64.12 284 GLN A C 1
ATOM 2259 O O . GLN A 1 284 ? -11.010 3.805 -5.479 1.00 64.12 284 GLN A O 1
ATOM 2264 N N . TYR A 1 285 ? -12.823 2.506 -5.656 1.00 71.62 285 TYR A N 1
ATOM 2265 C CA . TYR A 1 285 ? -12.236 1.613 -6.648 1.00 71.62 285 TYR A CA 1
ATOM 2266 C C . TYR A 1 285 ? -12.331 2.243 -8.038 1.00 71.62 285 TYR A C 1
ATOM 2268 O O . TYR A 1 285 ? -13.431 2.466 -8.552 1.00 71.62 285 TYR A O 1
ATOM 2276 N N . THR A 1 286 ? -11.181 2.478 -8.665 1.00 68.06 286 THR A N 1
ATOM 2277 C CA . THR A 1 286 ? -11.116 2.923 -10.058 1.00 68.06 286 THR A CA 1
ATOM 2278 C C . THR A 1 286 ? -10.790 1.722 -10.951 1.00 68.06 286 THR A C 1
ATOM 2280 O O . THR A 1 286 ? -9.701 1.159 -10.839 1.00 68.06 286 THR A O 1
ATOM 2283 N N . PRO A 1 287 ? -11.699 1.304 -11.853 1.00 70.94 287 PRO A N 1
ATOM 2284 C CA . PRO A 1 287 ? -11.526 0.088 -12.658 1.00 70.94 287 PRO A CA 1
ATOM 2285 C C . PRO A 1 287 ? -10.425 0.198 -13.723 1.00 70.94 287 PRO A C 1
ATOM 2287 O O . PRO A 1 287 ? -10.043 -0.797 -14.341 1.00 70.94 287 PRO A O 1
ATOM 2290 N N . VAL A 1 288 ? -9.934 1.412 -13.972 1.00 71.56 288 VAL A N 1
ATOM 2291 C CA . VAL A 1 288 ? -8.966 1.723 -15.019 1.00 71.56 288 VAL A CA 1
ATOM 2292 C C . VAL A 1 288 ? -7.750 2.380 -14.385 1.00 71.56 288 VAL A C 1
ATOM 2294 O O . VAL A 1 288 ? -7.888 3.378 -13.682 1.00 71.56 288 VAL A O 1
ATOM 2297 N N . THR A 1 289 ? -6.566 1.843 -14.675 1.00 76.81 289 THR A N 1
ATOM 2298 C CA . THR A 1 289 ? -5.285 2.435 -14.289 1.00 76.81 289 THR A CA 1
ATOM 2299 C C . THR A 1 289 ? -4.474 2.798 -15.528 1.00 76.81 289 THR A C 1
ATOM 2301 O O . THR A 1 289 ? -4.469 2.105 -16.554 1.00 76.81 289 THR A O 1
ATOM 2304 N N . LEU A 1 290 ? -3.811 3.945 -15.454 1.00 78.06 290 LEU A N 1
ATOM 2305 C CA . LEU A 1 290 ? -3.014 4.509 -16.532 1.00 78.06 290 LEU A CA 1
ATOM 2306 C C . LEU A 1 290 ? -1.585 3.970 -16.441 1.00 78.06 290 LEU A C 1
ATOM 2308 O O . LEU A 1 290 ? -0.976 4.002 -15.375 1.00 78.06 290 LEU A O 1
ATOM 2312 N N . ASP A 1 291 ? -1.040 3.480 -17.556 1.00 82.19 291 ASP A N 1
ATOM 2313 C CA . ASP A 1 291 ? 0.322 2.941 -17.599 1.00 82.19 291 ASP A CA 1
ATOM 2314 C C . ASP A 1 291 ? 1.344 4.064 -17.892 1.00 82.19 291 ASP A C 1
ATOM 2316 O O . ASP A 1 291 ? 1.327 4.656 -18.977 1.00 82.19 291 ASP A O 1
ATOM 2320 N N . PRO A 1 292 ? 2.276 4.372 -16.969 1.00 85.19 292 PRO A N 1
ATOM 2321 C CA . PRO A 1 292 ? 3.322 5.370 -17.207 1.00 85.19 292 PRO A CA 1
ATOM 2322 C C . PRO A 1 292 ? 4.264 5.022 -18.369 1.00 85.19 292 PRO A C 1
ATOM 2324 O O . PRO A 1 292 ? 4.863 5.915 -18.978 1.00 85.19 292 PRO A O 1
ATOM 2327 N N . ASN A 1 293 ? 4.408 3.736 -18.698 1.00 85.50 293 ASN A N 1
ATOM 2328 C CA . ASN A 1 293 ? 5.294 3.288 -19.770 1.00 85.50 293 ASN A CA 1
ATOM 2329 C C . ASN A 1 293 ? 4.702 3.558 -21.154 1.00 85.50 293 ASN A C 1
ATOM 2331 O O . ASN A 1 293 ? 5.469 3.746 -22.092 1.00 85.50 293 ASN A O 1
ATOM 2335 N N . THR A 1 294 ? 3.374 3.664 -21.271 1.00 81.38 294 THR A N 1
ATOM 2336 C CA . THR A 1 294 ? 2.700 4.014 -22.531 1.00 81.38 294 THR A CA 1
ATOM 2337 C C . THR A 1 294 ? 2.529 5.522 -22.712 1.00 81.38 294 THR A C 1
ATOM 2339 O O . THR A 1 294 ? 2.268 5.985 -23.822 1.00 81.38 294 THR A O 1
ATOM 2342 N N . ALA A 1 295 ? 2.677 6.307 -21.639 1.00 81.19 295 ALA A N 1
ATOM 2343 C CA . ALA A 1 295 ? 2.410 7.740 -21.641 1.00 81.19 295 ALA A CA 1
ATOM 2344 C C . ALA A 1 295 ? 3.370 8.532 -22.540 1.00 81.19 295 ALA A C 1
ATOM 2346 O O . ALA A 1 295 ? 4.595 8.460 -22.393 1.00 81.19 295 ALA A O 1
ATOM 2347 N N . HIS A 1 296 ? 2.815 9.352 -23.438 1.00 82.69 296 HIS A N 1
ATOM 2348 C CA . HIS A 1 296 ? 3.611 10.286 -24.231 1.00 82.69 296 HIS A CA 1
ATOM 2349 C C . HIS A 1 296 ? 4.341 11.286 -23.302 1.00 82.69 296 HIS A C 1
ATOM 2351 O O . HIS A 1 296 ? 3.734 11.771 -22.346 1.00 82.69 296 HIS A O 1
ATOM 2357 N N . PRO A 1 297 ? 5.597 11.698 -23.582 1.00 85.06 297 PRO A N 1
ATOM 2358 C CA . PRO A 1 297 ? 6.391 12.544 -22.676 1.00 85.06 297 PRO A CA 1
ATOM 2359 C C . PRO A 1 297 ? 5.807 13.926 -22.323 1.00 85.06 297 PRO A C 1
ATOM 2361 O O . PRO A 1 297 ? 6.340 14.612 -21.459 1.00 85.06 297 PRO A O 1
ATOM 2364 N N . LYS A 1 298 ? 4.748 14.383 -23.003 1.00 84.06 298 LYS A N 1
ATOM 2365 C CA . LYS A 1 298 ? 4.016 15.624 -22.662 1.00 84.06 298 LYS A CA 1
ATOM 2366 C C . LYS A 1 298 ? 2.812 15.397 -21.741 1.00 84.06 298 LYS A C 1
ATOM 2368 O O . LYS A 1 298 ? 2.091 16.343 -21.449 1.00 84.06 298 LYS A O 1
ATOM 2373 N N . LEU A 1 299 ? 2.564 14.168 -21.307 1.00 81.12 299 LEU A N 1
ATOM 2374 C CA . LEU A 1 299 ? 1.457 13.821 -20.423 1.00 81.12 299 LEU A CA 1
ATOM 2375 C C . LEU A 1 299 ? 1.993 13.519 -19.025 1.00 81.12 299 LEU A C 1
ATOM 2377 O O . LEU A 1 299 ? 2.967 12.785 -18.884 1.00 81.12 299 LEU A O 1
ATOM 2381 N N . SER A 1 300 ? 1.370 14.076 -17.990 1.00 83.00 300 SER A N 1
ATOM 2382 C CA . SER A 1 300 ? 1.593 13.688 -16.596 1.00 83.00 300 SER A CA 1
ATOM 2383 C C . SER A 1 300 ? 0.413 12.906 -16.055 1.00 83.00 300 SER A C 1
ATOM 2385 O O . SER A 1 300 ? -0.734 13.310 -16.236 1.00 83.00 300 SER A O 1
ATOM 2387 N N . LEU A 1 301 ? 0.718 11.811 -15.370 1.00 83.94 301 LEU A N 1
ATOM 2388 C CA . LEU A 1 301 ? -0.258 10.990 -14.666 1.00 83.94 301 LEU A CA 1
ATOM 2389 C C . LEU A 1 301 ? -0.360 11.445 -13.205 1.00 83.94 301 LEU A C 1
ATOM 2391 O O . LEU A 1 301 ? 0.611 11.981 -12.662 1.00 83.94 301 LEU A O 1
ATOM 2395 N N . SER A 1 302 ? -1.531 11.269 -12.597 1.00 84.00 302 SER A N 1
ATOM 2396 C CA . SER A 1 302 ? -1.720 11.419 -11.151 1.00 84.00 302 SER A CA 1
ATOM 2397 C C . SER A 1 302 ? -1.008 10.305 -10.377 1.00 84.00 302 SER A C 1
ATOM 2399 O O . SER A 1 302 ? -0.658 9.272 -10.946 1.00 84.00 302 SER A O 1
ATOM 2401 N N . GLU A 1 303 ? -0.789 10.520 -9.078 1.00 82.50 303 GLU A N 1
ATOM 2402 C CA . GLU A 1 303 ? -0.111 9.565 -8.181 1.00 82.50 303 GLU A CA 1
ATOM 2403 C C . GLU A 1 303 ? -0.830 8.209 -8.108 1.00 82.50 303 GLU A C 1
ATOM 2405 O O . GLU A 1 303 ? -0.202 7.157 -8.201 1.00 82.50 303 GLU A O 1
ATOM 2410 N N . ASP A 1 304 ? -2.161 8.238 -8.068 1.00 80.00 304 ASP A N 1
ATOM 2411 C CA . ASP A 1 304 ? -3.043 7.066 -8.070 1.00 80.00 304 ASP A CA 1
ATOM 2412 C C . ASP A 1 304 ? -3.233 6.430 -9.463 1.00 80.00 304 ASP A C 1
ATOM 2414 O O . ASP A 1 304 ? -3.949 5.439 -9.611 1.00 80.00 304 ASP A O 1
ATOM 2418 N N . LEU A 1 305 ? -2.599 6.993 -10.501 1.00 82.81 305 LEU A N 1
ATOM 2419 C CA . LEU A 1 305 ? -2.682 6.553 -11.895 1.00 82.81 305 LEU A CA 1
ATOM 2420 C C . LEU A 1 305 ? -4.110 6.528 -12.466 1.00 82.81 305 LEU A C 1
ATOM 2422 O O . LEU A 1 305 ? -4.385 5.755 -13.384 1.00 82.81 305 LEU A O 1
ATOM 2426 N N . THR A 1 306 ? -5.022 7.363 -11.966 1.00 80.69 306 THR A N 1
ATOM 2427 C CA . THR A 1 306 ? -6.413 7.423 -12.456 1.00 80.69 306 THR A CA 1
ATOM 2428 C C . THR A 1 306 ? -6.675 8.583 -13.414 1.00 80.69 306 THR A C 1
ATOM 2430 O O . THR A 1 306 ? -7.657 8.567 -14.155 1.00 80.69 306 THR A O 1
ATOM 2433 N N . SER A 1 307 ? -5.796 9.587 -13.429 1.00 77.56 307 SER A N 1
ATOM 2434 C CA . SER A 1 307 ? -5.985 10.837 -14.165 1.00 77.56 307 SER A CA 1
ATOM 2435 C C . SER A 1 307 ? -4.756 11.210 -14.991 1.00 77.56 307 SER A C 1
ATOM 2437 O O . SER A 1 307 ? -3.615 10.937 -14.617 1.00 77.56 307 SER A O 1
ATOM 2439 N N . VAL A 1 308 ? -4.984 11.881 -16.122 1.00 82.00 308 VAL A N 1
ATOM 2440 C CA . VAL A 1 308 ? -3.934 12.388 -17.016 1.00 82.00 308 VAL A CA 1
ATOM 2441 C C . VAL A 1 308 ? -4.113 13.881 -17.255 1.00 82.00 308 VAL A C 1
ATOM 2443 O O . VAL A 1 308 ? -5.222 14.386 -17.398 1.00 82.00 308 VAL A O 1
ATOM 2446 N N . SER A 1 309 ? -2.998 14.596 -17.315 1.00 79.94 309 SER A N 1
ATOM 2447 C CA . SER A 1 309 ? -2.929 16.028 -17.591 1.00 79.94 309 SER A CA 1
ATOM 2448 C C . SER A 1 309 ? -1.858 16.312 -18.636 1.00 79.94 309 SER A C 1
ATOM 2450 O O . SER A 1 309 ? -0.857 15.602 -18.736 1.00 79.94 309 SER A O 1
ATOM 2452 N N . TRP A 1 310 ? -2.057 17.359 -19.429 1.00 81.06 310 TRP A N 1
ATOM 2453 C CA . TRP A 1 310 ? -1.077 17.788 -20.420 1.00 81.06 310 TRP A CA 1
ATOM 2454 C C . TRP A 1 310 ? -0.085 18.788 -19.819 1.00 81.06 310 TRP A C 1
ATOM 2456 O O . TRP A 1 310 ? -0.467 19.672 -19.053 1.00 81.06 310 TRP A O 1
ATOM 2466 N N . ARG A 1 311 ? 1.192 18.674 -20.196 1.00 75.75 311 ARG A N 1
ATOM 2467 C CA . ARG A 1 311 ? 2.265 19.598 -19.816 1.00 75.75 311 ARG A CA 1
ATOM 2468 C C . ARG A 1 311 ? 2.871 20.282 -21.036 1.00 75.75 311 ARG A C 1
ATOM 2470 O O . ARG A 1 311 ? 3.068 19.668 -22.084 1.00 75.75 311 ARG A O 1
ATOM 2477 N N . GLN A 1 312 ? 3.235 21.552 -20.850 1.00 77.38 312 GLN A N 1
ATOM 2478 C CA . GLN A 1 312 ? 3.981 22.326 -21.846 1.00 77.38 312 GLN A CA 1
ATOM 2479 C C . GLN A 1 312 ? 5.392 21.761 -22.048 1.00 77.38 312 GLN A C 1
ATOM 2481 O O . GLN A 1 312 ? 5.846 21.600 -23.183 1.00 77.38 312 GLN A O 1
ATOM 2486 N N . GLU A 1 313 ? 6.063 21.415 -20.949 1.00 83.31 313 GLU A N 1
ATOM 2487 C CA . GLU A 1 313 ? 7.407 20.848 -20.969 1.00 83.31 313 GLU A CA 1
ATOM 2488 C C . GLU A 1 313 ? 7.392 19.330 -21.153 1.00 83.31 313 GLU A C 1
ATOM 2490 O O . GLU A 1 313 ? 6.547 18.609 -20.617 1.00 83.31 313 GLU A O 1
ATOM 2495 N N . ARG A 1 314 ? 8.368 18.843 -21.924 1.00 81.31 314 ARG A N 1
ATOM 2496 C CA . ARG A 1 314 ? 8.539 17.422 -22.219 1.00 81.31 314 ARG A CA 1
ATOM 2497 C C . ARG A 1 314 ? 9.293 16.757 -21.068 1.00 81.31 314 ARG A C 1
ATOM 2499 O O . ARG A 1 314 ? 10.402 17.167 -20.734 1.00 81.31 314 ARG A O 1
ATOM 2506 N N . GLN A 1 315 ? 8.703 15.725 -20.480 1.00 81.06 315 GLN A N 1
ATOM 2507 C CA . GLN A 1 315 ? 9.326 14.954 -19.413 1.00 81.06 315 GLN A CA 1
ATOM 2508 C C . GLN A 1 315 ? 10.544 14.189 -19.930 1.00 81.06 315 GLN A C 1
ATOM 2510 O O . GLN A 1 315 ? 10.558 13.679 -21.052 1.00 81.06 315 GLN A O 1
ATOM 2515 N N . GLN A 1 316 ? 11.563 14.097 -19.078 1.00 82.12 316 GLN A N 1
ATOM 2516 C CA . GLN A 1 316 ? 12.795 13.359 -19.343 1.00 82.12 316 GLN A CA 1
ATOM 2517 C C . GLN A 1 316 ? 12.583 11.872 -19.044 1.00 82.12 316 GLN A C 1
ATOM 2519 O O . GLN A 1 316 ? 13.058 11.344 -18.038 1.00 82.12 316 GLN A O 1
ATOM 2524 N N . VAL A 1 317 ? 11.824 11.209 -19.912 1.00 82.12 317 VAL A N 1
ATOM 2525 C CA . VAL A 1 317 ? 11.593 9.761 -19.876 1.00 82.12 317 VAL A CA 1
ATOM 2526 C C . VAL A 1 317 ? 12.284 9.107 -21.073 1.00 82.12 317 VAL A C 1
ATOM 2528 O O . VAL A 1 317 ? 12.283 9.692 -22.159 1.00 82.12 317 VAL A O 1
ATOM 2531 N N . PRO A 1 318 ? 12.910 7.930 -20.902 1.00 83.88 318 PRO A N 1
ATOM 2532 C CA . PRO A 1 318 ? 13.520 7.228 -22.018 1.00 83.88 318 PRO A CA 1
ATOM 2533 C C . PRO A 1 318 ? 12.446 6.740 -22.991 1.00 83.88 318 PRO A C 1
ATOM 2535 O O . PRO A 1 318 ? 11.305 6.445 -22.604 1.00 83.88 318 PRO A O 1
ATOM 2538 N N . ASP A 1 319 ? 12.837 6.640 -24.255 1.00 81.88 319 ASP A N 1
ATOM 2539 C CA . ASP A 1 319 ? 11.998 6.027 -25.271 1.00 81.88 319 ASP A CA 1
ATOM 2540 C C . ASP A 1 319 ? 11.893 4.514 -25.022 1.00 81.88 319 ASP A C 1
ATOM 2542 O O . ASP A 1 319 ? 12.862 3.877 -24.596 1.00 81.88 319 ASP A O 1
ATOM 2546 N N . ASN A 1 320 ? 10.708 3.948 -25.232 1.00 81.12 320 ASN A N 1
ATOM 2547 C CA . ASN A 1 320 ? 10.459 2.509 -25.148 1.00 81.12 320 ASN A CA 1
ATOM 2548 C C . ASN A 1 320 ? 9.416 2.118 -26.208 1.00 81.12 320 ASN A C 1
ATOM 2550 O O . ASN A 1 320 ? 8.752 2.977 -26.784 1.00 81.12 320 ASN A O 1
ATOM 2554 N N . LEU A 1 321 ? 9.278 0.821 -26.481 1.00 80.94 321 LEU A N 1
ATOM 2555 C CA . LEU A 1 321 ? 8.377 0.339 -27.533 1.00 80.94 321 LEU A CA 1
ATOM 2556 C C . LEU A 1 321 ? 6.894 0.529 -27.191 1.00 80.94 321 LEU A C 1
ATOM 2558 O O . LEU A 1 321 ? 6.063 0.555 -28.095 1.00 80.94 321 LEU A O 1
ATOM 2562 N N . GLU A 1 322 ? 6.549 0.634 -25.906 1.00 79.12 322 GLU A N 1
ATOM 2563 C CA . GLU A 1 322 ? 5.166 0.820 -25.471 1.00 79.12 322 GLU A CA 1
ATOM 2564 C C . GLU A 1 322 ? 4.705 2.287 -25.530 1.00 79.12 322 GLU A C 1
ATOM 2566 O O . GLU A 1 322 ? 3.501 2.551 -25.459 1.00 79.12 322 GLU A O 1
ATOM 2571 N N . ARG A 1 323 ? 5.636 3.245 -25.648 1.00 80.12 323 ARG A N 1
ATOM 2572 C CA . ARG A 1 323 ? 5.357 4.677 -25.541 1.00 80.12 323 ARG A CA 1
ATOM 2573 C C . ARG A 1 323 ? 4.640 5.187 -26.780 1.00 80.12 323 ARG A C 1
ATOM 2575 O O . ARG A 1 323 ? 5.112 5.051 -27.906 1.00 80.12 323 ARG A O 1
ATOM 2582 N N . CYS A 1 324 ? 3.507 5.843 -26.562 1.00 72.94 324 CYS A N 1
ATOM 2583 C CA . CYS A 1 324 ? 2.717 6.386 -27.655 1.00 72.94 324 CYS A CA 1
ATOM 2584 C C . CYS A 1 324 ? 3.439 7.592 -28.269 1.00 72.94 324 CYS A C 1
ATOM 2586 O O . CYS A 1 324 ? 3.801 8.539 -27.564 1.00 72.94 324 CYS A O 1
ATOM 2588 N N . ALA A 1 325 ? 3.668 7.537 -29.583 1.00 65.00 325 ALA A N 1
ATOM 2589 C CA . ALA A 1 325 ? 4.362 8.582 -30.334 1.00 65.00 325 ALA A CA 1
ATOM 2590 C C . ALA A 1 325 ? 3.496 9.841 -30.528 1.00 65.00 325 ALA A C 1
ATOM 2592 O O . ALA A 1 325 ? 4.031 10.945 -30.631 1.00 65.00 325 ALA A O 1
ATOM 2593 N N . GLU A 1 326 ? 2.170 9.683 -30.517 1.00 60.66 326 GLU A N 1
ATOM 2594 C CA . GLU A 1 326 ? 1.191 10.761 -30.651 1.00 60.66 326 GLU A CA 1
ATOM 2595 C C . GLU A 1 326 ? 0.370 10.919 -29.362 1.00 60.66 326 GLU A C 1
ATOM 2597 O O . GLU A 1 326 ? 0.056 9.947 -28.678 1.00 60.66 326 GLU A O 1
ATOM 2602 N N . CYS A 1 327 ? 0.011 12.159 -29.011 1.00 55.56 327 CYS A N 1
ATOM 2603 C CA . CYS A 1 327 ? -0.758 12.469 -27.795 1.00 55.56 327 CYS A CA 1
ATOM 2604 C C . CYS A 1 327 ? -2.229 11.994 -27.835 1.00 55.56 327 CYS A C 1
ATOM 2606 O O . CYS A 1 327 ? -2.965 12.268 -26.891 1.00 55.56 327 CYS A O 1
ATOM 2608 N N . THR A 1 328 ? -2.675 11.367 -28.924 1.00 48.66 328 THR A N 1
ATOM 2609 C CA . THR A 1 328 ? -4.079 11.022 -29.213 1.00 48.66 328 THR A CA 1
ATOM 2610 C C . THR A 1 328 ? -4.445 9.580 -28.868 1.00 48.66 328 THR A C 1
ATOM 2612 O O . THR A 1 328 ? -5.616 9.301 -28.627 1.00 48.66 328 THR A O 1
ATOM 2615 N N . GLU A 1 329 ? -3.472 8.673 -28.790 1.00 47.31 329 GLU A N 1
ATOM 2616 C CA . GLU A 1 329 ? -3.706 7.259 -28.497 1.00 47.31 329 GLU A CA 1
ATOM 2617 C C . GLU A 1 329 ? -3.062 6.911 -27.155 1.00 47.31 329 GLU A C 1
ATOM 2619 O O . GLU A 1 329 ? -1.848 6.814 -27.053 1.00 47.31 329 GLU A O 1
ATOM 2624 N N . PHE A 1 330 ? -3.861 6.748 -26.098 1.00 50.88 330 PHE A N 1
ATOM 2625 C CA . PHE A 1 330 ? -3.385 6.255 -24.804 1.00 50.88 330 PHE A CA 1
ATOM 2626 C C . PHE A 1 330 ? -4.015 4.890 -24.536 1.00 50.88 330 PHE A C 1
ATOM 2628 O O . PHE A 1 330 ? -5.239 4.758 -24.524 1.00 50.88 330 PHE A O 1
ATOM 2635 N N . LYS A 1 331 ? -3.194 3.860 -24.310 1.00 49.97 331 LYS A N 1
ATOM 2636 C CA . LYS A 1 331 ? -3.683 2.525 -23.946 1.00 49.97 331 LYS A CA 1
ATOM 2637 C C . LYS A 1 331 ? -3.762 2.413 -22.427 1.00 49.97 331 LYS A C 1
ATOM 2639 O O . LYS A 1 331 ? -2.740 2.353 -21.754 1.00 49.97 331 LYS A O 1
ATOM 2644 N N . ALA A 1 332 ? -4.975 2.385 -21.884 1.00 48.44 332 ALA A N 1
ATOM 2645 C CA . ALA A 1 332 ? -5.174 2.056 -20.479 1.00 48.44 332 ALA A CA 1
ATOM 2646 C C . ALA A 1 332 ? -5.019 0.543 -20.265 1.00 48.44 332 ALA A C 1
ATOM 2648 O O . ALA A 1 332 ? -5.512 -0.256 -21.068 1.00 48.44 332 ALA A O 1
ATOM 2649 N N . LYS A 1 333 ? -4.355 0.134 -19.178 1.00 44.25 333 LYS A N 1
ATOM 2650 C CA . LYS A 1 333 ? -4.356 -1.270 -18.762 1.00 44.25 333 LYS A CA 1
ATOM 2651 C C . LYS A 1 333 ? -5.637 -1.514 -17.980 1.00 44.25 333 LYS A C 1
ATOM 2653 O O . LYS A 1 333 ? -5.854 -0.956 -16.909 1.00 44.25 333 LYS A O 1
ATOM 2658 N N . ARG A 1 334 ? -6.512 -2.343 -18.543 1.00 41.22 334 ARG A N 1
ATOM 2659 C CA . ARG A 1 334 ? -7.703 -2.822 -17.846 1.00 41.22 334 ARG A CA 1
ATOM 2660 C C . ARG A 1 334 ? -7.220 -3.758 -16.737 1.00 41.22 334 ARG A C 1
ATOM 2662 O O . ARG A 1 334 ? -6.591 -4.776 -17.031 1.00 41.22 334 ARG A O 1
ATOM 2669 N N . GLY A 1 335 ? -7.464 -3.401 -15.476 1.00 39.38 335 GLY A N 1
ATOM 2670 C CA . GLY A 1 335 ? -7.378 -4.374 -14.389 1.00 39.38 335 GLY A CA 1
ATOM 2671 C C . GLY A 1 335 ? -8.302 -5.537 -14.743 1.00 39.38 335 GLY A C 1
ATOM 2672 O O . GLY A 1 335 ? -9.379 -5.306 -15.286 1.00 39.38 335 GLY A O 1
ATOM 2673 N N . VAL A 1 336 ? -7.847 -6.774 -14.553 1.00 42.91 336 VAL A N 1
ATOM 2674 C CA . VAL A 1 336 ? -8.550 -7.989 -14.991 1.00 42.91 336 VAL A CA 1
ATOM 2675 C C . VAL A 1 336 ? -10.035 -7.943 -14.601 1.00 42.91 336 VAL A C 1
ATOM 2677 O O . VAL A 1 336 ? -10.376 -8.128 -13.438 1.00 42.91 336 VAL A O 1
ATOM 2680 N N . THR A 1 337 ? -10.911 -7.662 -15.572 1.00 41.31 337 THR A N 1
ATOM 2681 C CA . THR A 1 337 ? -12.081 -8.463 -15.981 1.00 41.31 337 THR A CA 1
ATOM 2682 C C . THR A 1 337 ? -12.816 -7.813 -17.172 1.00 41.31 337 THR A C 1
ATOM 2684 O O . THR A 1 337 ? -13.099 -6.615 -17.191 1.00 41.31 337 THR A O 1
ATOM 2687 N N . GLU A 1 338 ? -13.063 -8.678 -18.163 1.00 40.62 338 GLU A N 1
ATOM 2688 C CA . GLU A 1 338 ? -14.052 -8.666 -19.258 1.00 40.62 338 GLU A CA 1
ATOM 2689 C C . GLU A 1 338 ? -14.084 -7.495 -20.256 1.00 40.62 338 GLU A C 1
ATOM 2691 O O . GLU A 1 338 ? -14.301 -6.336 -19.914 1.00 40.62 338 GLU A O 1
ATOM 2696 N N . GLU A 1 339 ? -13.898 -7.834 -21.537 1.00 36.00 339 GLU A N 1
ATOM 2697 C CA . GLU A 1 339 ? -14.036 -6.961 -22.706 1.00 36.00 339 GLU A CA 1
ATOM 2698 C C . GLU A 1 339 ? -15.463 -6.402 -22.840 1.00 36.00 339 GLU A C 1
ATOM 2700 O O . GLU A 1 339 ? -16.451 -7.084 -22.583 1.00 36.00 339 GLU A O 1
ATOM 2705 N N . GLN A 1 340 ? -15.577 -5.144 -23.274 1.00 39.47 340 GLN A N 1
ATOM 2706 C CA . GLN A 1 340 ? -16.858 -4.472 -23.499 1.00 39.47 340 GLN A CA 1
ATOM 2707 C C . GLN A 1 340 ? -17.154 -4.475 -25.009 1.00 39.47 340 GLN A C 1
ATOM 2709 O O . GLN A 1 340 ? -16.322 -3.973 -25.768 1.00 39.47 340 GLN A O 1
ATOM 2714 N N . PRO A 1 341 ? -18.289 -5.027 -25.474 1.00 40.16 341 PRO A N 1
ATOM 2715 C CA . PRO A 1 341 ? -18.618 -5.035 -26.895 1.00 40.16 341 PRO A CA 1
ATOM 2716 C C . PRO A 1 341 ? -18.985 -3.623 -27.387 1.00 40.16 341 PRO A C 1
ATOM 2718 O O . PRO A 1 341 ? -19.423 -2.769 -26.613 1.00 40.16 341 PRO A O 1
ATOM 2721 N N . SER A 1 342 ? -18.776 -3.362 -28.682 1.00 44.88 342 SER A N 1
ATOM 2722 C CA . SER A 1 342 ? -18.993 -2.044 -29.295 1.00 44.88 342 SER A CA 1
ATOM 2723 C C . SER A 1 342 ? -20.458 -1.590 -29.213 1.00 44.88 342 SER A C 1
ATOM 2725 O O . SER A 1 342 ? -21.376 -2.412 -29.186 1.00 44.88 342 SER A O 1
ATOM 2727 N N . ILE A 1 343 ? -20.693 -0.271 -29.231 1.00 39.31 343 ILE A N 1
ATOM 2728 C CA . ILE A 1 343 ? -22.035 0.353 -29.256 1.00 39.31 343 ILE A CA 1
ATOM 2729 C C . ILE A 1 343 ? -22.924 -0.205 -30.384 1.00 39.31 343 ILE A C 1
ATOM 2731 O O . ILE A 1 343 ? -24.136 -0.333 -30.209 1.00 39.31 343 ILE A O 1
ATOM 2735 N N . ASP A 1 344 ? -22.320 -0.631 -31.495 1.00 38.44 344 ASP A N 1
ATOM 2736 C CA . ASP A 1 344 ? -23.010 -1.263 -32.626 1.00 38.44 344 ASP A CA 1
ATOM 2737 C C . ASP A 1 344 ? -23.699 -2.593 -32.266 1.00 38.44 344 ASP A C 1
ATOM 2739 O O . ASP A 1 344 ? -24.686 -2.972 -32.900 1.00 38.44 344 ASP A O 1
ATOM 2743 N N . SER A 1 345 ? -23.228 -3.287 -31.223 1.00 43.75 345 SER A N 1
ATOM 2744 C CA . SER A 1 345 ? -23.866 -4.503 -30.697 1.00 43.75 345 SER A CA 1
ATOM 2745 C C . SER A 1 345 ? -25.121 -4.214 -29.860 1.00 43.75 345 SER A C 1
ATOM 2747 O O . SER A 1 345 ? -26.032 -5.040 -29.817 1.00 43.75 345 SER A O 1
ATOM 2749 N N . PHE A 1 346 ? -25.211 -3.029 -29.244 1.00 39.28 346 PHE A N 1
ATOM 2750 C CA . PHE A 1 346 ? -26.318 -2.640 -28.362 1.00 39.28 346 PHE A CA 1
ATOM 2751 C C . PHE A 1 346 ? -27.546 -2.158 -29.143 1.00 39.28 346 PHE A C 1
ATOM 2753 O O . PHE A 1 346 ? -28.680 -2.332 -28.706 1.00 39.28 346 PHE A O 1
ATOM 2760 N N . LEU A 1 347 ? -27.329 -1.580 -30.326 1.00 40.88 347 LEU A N 1
ATOM 2761 C CA . LEU A 1 347 ? -28.390 -0.989 -31.146 1.00 40.88 347 LEU A CA 1
ATOM 2762 C C . LEU A 1 347 ? -29.120 -2.003 -32.047 1.00 40.88 347 LEU A C 1
ATOM 2764 O O . LEU A 1 347 ? -30.135 -1.656 -32.646 1.00 40.88 347 LEU A O 1
ATOM 2768 N N . LYS A 1 348 ? -28.641 -3.254 -32.139 1.00 42.00 348 LYS A N 1
ATOM 2769 C CA . LYS A 1 348 ? -29.221 -4.300 -33.009 1.00 42.00 348 LYS A CA 1
ATOM 2770 C C . LYS A 1 348 ? -30.015 -5.394 -32.284 1.00 42.00 348 LYS A C 1
ATOM 2772 O O . LYS A 1 348 ? -30.581 -6.258 -32.953 1.00 42.00 348 LYS A O 1
ATOM 2777 N N . ALA A 1 349 ? -30.108 -5.380 -30.955 1.00 42.88 349 ALA A N 1
ATOM 2778 C CA . ALA A 1 349 ? -30.863 -6.400 -30.231 1.00 42.88 349 ALA A CA 1
ATOM 2779 C C . ALA A 1 349 ? -32.370 -6.088 -30.251 1.00 42.88 349 ALA A C 1
ATOM 2781 O O . ALA A 1 349 ? -32.911 -5.430 -29.364 1.00 42.88 349 ALA A O 1
ATOM 2782 N N . GLY A 1 350 ? -33.049 -6.589 -31.287 1.00 47.75 350 GLY A N 1
ATOM 2783 C CA . GLY A 1 350 ? -34.495 -6.789 -31.267 1.00 47.75 350 GLY A CA 1
ATOM 2784 C C . GLY A 1 350 ? -34.922 -7.541 -30.003 1.00 47.75 350 GLY A C 1
ATOM 2785 O O . GLY A 1 350 ? -34.164 -8.339 -29.455 1.00 47.75 350 GLY A O 1
ATOM 2786 N N . THR A 1 351 ? -36.126 -7.236 -29.525 1.00 49.69 351 THR A N 1
ATOM 2787 C CA . THR A 1 351 ? -36.737 -7.714 -28.280 1.00 49.69 351 THR A CA 1
ATOM 2788 C C . THR A 1 351 ? -36.362 -9.166 -27.958 1.00 49.69 351 THR A C 1
ATOM 2790 O O . THR A 1 351 ? -36.871 -10.106 -28.567 1.00 49.69 351 THR A O 1
ATOM 2793 N N . ILE A 1 352 ? -35.446 -9.355 -27.003 1.00 61.41 352 ILE A N 1
ATOM 2794 C CA . ILE A 1 352 ? -34.990 -10.683 -26.585 1.00 61.41 352 ILE A CA 1
ATOM 2795 C C . ILE A 1 352 ? -36.152 -11.386 -25.874 1.00 61.41 352 ILE A C 1
ATOM 2797 O O . ILE A 1 352 ? -36.602 -10.959 -24.811 1.00 61.41 352 ILE A O 1
ATOM 2801 N N . GLN A 1 353 ? -36.655 -12.468 -26.468 1.00 71.94 353 GLN A N 1
ATOM 2802 C CA . GLN A 1 353 ? -37.752 -13.247 -25.901 1.00 71.94 353 GLN A CA 1
ATOM 2803 C C . GLN A 1 353 ? -37.248 -14.101 -24.725 1.00 71.94 353 GLN A C 1
ATOM 2805 O O . GLN A 1 353 ? -36.491 -15.065 -24.902 1.00 71.94 353 GLN A O 1
ATOM 2810 N N . VAL A 1 354 ? -37.678 -13.718 -23.523 1.00 83.75 354 VAL A N 1
ATOM 2811 C CA . VAL A 1 354 ? -37.365 -14.365 -22.241 1.00 83.75 354 VAL A CA 1
ATOM 2812 C C . VAL A 1 354 ? -37.913 -15.797 -22.208 1.00 83.75 354 VAL A C 1
ATOM 2814 O O . VAL A 1 354 ? -38.971 -16.080 -22.775 1.00 83.75 354 VAL A O 1
ATOM 2817 N N . TYR A 1 355 ? -37.200 -16.716 -21.554 1.00 86.25 355 TYR A N 1
ATOM 2818 C CA . TYR A 1 355 ? -37.662 -18.087 -21.367 1.00 86.25 355 TYR A CA 1
ATOM 2819 C C . TYR A 1 355 ? -38.979 -18.135 -20.580 1.00 86.25 355 TYR A C 1
ATOM 2821 O O . TYR A 1 355 ? -39.175 -17.431 -19.587 1.00 86.25 355 TYR A O 1
ATOM 2829 N N . SER A 1 356 ? -39.881 -19.026 -20.990 1.00 83.88 356 SER A N 1
ATOM 2830 C CA . SER A 1 356 ? -41.043 -19.371 -20.176 1.00 83.88 356 SER A CA 1
ATOM 2831 C C . SER A 1 356 ? -40.609 -20.155 -18.930 1.00 83.88 356 SER A C 1
ATOM 2833 O O . SER A 1 356 ? -39.560 -20.796 -18.907 1.00 83.88 356 SER A O 1
ATOM 2835 N N . GLN A 1 357 ? -41.435 -20.148 -17.880 1.00 77.56 357 GLN A N 1
ATOM 2836 C CA . GLN A 1 357 ? -41.132 -20.836 -16.613 1.00 77.56 357 GLN A CA 1
ATOM 2837 C C . GLN A 1 357 ? -40.940 -22.360 -16.756 1.00 77.56 357 GLN A C 1
ATOM 2839 O O . GLN A 1 357 ? -40.302 -22.971 -15.904 1.00 77.56 357 GLN A O 1
ATOM 2844 N N . GLY A 1 358 ? -41.481 -22.971 -17.816 1.00 79.81 358 GLY A N 1
ATOM 2845 C CA . GLY A 1 358 ? -41.308 -24.395 -18.132 1.00 79.81 358 GLY A CA 1
ATOM 2846 C C . GLY A 1 358 ? -40.152 -24.696 -19.090 1.00 79.81 358 GLY A C 1
ATOM 2847 O O . GLY A 1 358 ? -39.995 -25.837 -19.505 1.00 79.81 358 GLY A O 1
ATOM 2848 N N . HIS A 1 359 ? -39.371 -23.694 -19.499 1.00 88.94 359 HIS A N 1
ATOM 2849 C CA . HIS A 1 359 ? -38.267 -23.906 -20.428 1.00 88.94 359 HIS A CA 1
ATOM 2850 C C . HIS A 1 359 ? -37.126 -24.687 -19.743 1.00 88.94 359 HIS A C 1
ATOM 2852 O O . HIS A 1 359 ? -36.695 -24.274 -18.662 1.00 88.94 359 HIS A O 1
ATOM 2858 N N . PRO A 1 360 ? -36.552 -25.735 -20.367 1.00 88.88 360 PRO A N 1
ATOM 2859 C CA . PRO A 1 360 ? -35.522 -26.568 -19.735 1.00 88.88 360 PRO A CA 1
ATOM 2860 C C . PRO A 1 360 ? -34.321 -25.768 -19.218 1.00 88.88 360 PRO A C 1
ATOM 2862 O O . PRO A 1 360 ? -33.846 -25.981 -18.109 1.00 88.88 360 PRO A O 1
ATOM 2865 N N . ARG A 1 361 ? -33.872 -24.765 -19.987 1.00 86.56 361 ARG A N 1
ATOM 2866 C CA . ARG A 1 361 ? -32.760 -23.891 -19.577 1.00 86.56 361 ARG A CA 1
ATOM 2867 C C . ARG A 1 361 ? -33.126 -22.936 -18.437 1.00 86.56 361 ARG A C 1
ATOM 2869 O O . ARG A 1 361 ? -32.275 -22.639 -17.613 1.00 86.56 361 ARG A O 1
ATOM 2876 N N . GLN A 1 362 ? -34.383 -22.489 -18.361 1.00 91.31 362 GLN A N 1
ATOM 2877 C CA . GLN A 1 362 ? -34.860 -21.669 -17.241 1.00 91.31 362 GLN A CA 1
ATOM 2878 C C . GLN A 1 362 ? -34.839 -22.488 -15.949 1.00 91.31 362 GLN A C 1
ATOM 2880 O O . GLN A 1 362 ? -34.370 -22.000 -14.927 1.00 91.31 362 GLN A O 1
ATOM 2885 N N . GLN A 1 363 ? -35.306 -23.737 -16.017 1.00 89.50 363 GLN A N 1
ATOM 2886 C CA . GLN A 1 363 ? -35.328 -24.653 -14.880 1.00 89.50 363 GLN A CA 1
ATOM 2887 C C . GLN A 1 363 ? -33.917 -25.026 -14.430 1.00 89.50 363 GLN A C 1
ATOM 2889 O O . GLN A 1 363 ? -33.610 -24.827 -13.264 1.00 89.50 363 GLN A O 1
ATOM 2894 N N . ALA A 1 364 ? -33.042 -25.440 -15.351 1.00 90.00 364 ALA A N 1
ATOM 2895 C CA . ALA A 1 364 ? -31.670 -25.828 -15.024 1.00 90.00 364 ALA A CA 1
ATOM 2896 C C . ALA A 1 364 ? -30.877 -24.694 -14.352 1.00 90.00 364 ALA A C 1
ATOM 2898 O O . ALA A 1 364 ? -30.197 -24.910 -13.354 1.00 90.00 364 ALA A O 1
ATOM 2899 N N . VAL A 1 365 ? -30.994 -23.461 -14.863 1.00 89.94 365 VAL A N 1
ATOM 2900 C CA . VAL A 1 365 ? -30.313 -22.304 -14.261 1.00 89.94 365 VAL A CA 1
ATOM 2901 C C . VAL A 1 365 ? -30.922 -21.952 -12.901 1.00 89.94 365 VAL A C 1
ATOM 2903 O O . VAL A 1 365 ? -30.189 -21.645 -11.966 1.00 89.94 365 VAL A O 1
ATOM 2906 N N . THR A 1 366 ? -32.250 -22.007 -12.756 1.00 90.31 366 THR A N 1
ATOM 2907 C CA . THR A 1 366 ? -32.908 -21.798 -11.456 1.00 90.31 366 THR A CA 1
ATOM 2908 C C . THR A 1 366 ? -32.485 -22.852 -10.431 1.00 90.31 366 THR A C 1
ATOM 2910 O O . THR A 1 366 ? -32.196 -22.499 -9.292 1.00 90.31 366 THR A O 1
ATOM 2913 N N . GLU A 1 367 ? -32.416 -24.117 -10.831 1.00 89.31 367 GLU A N 1
ATOM 2914 C CA . GLU A 1 367 ? -32.021 -25.232 -9.975 1.00 89.31 367 GLU A CA 1
ATOM 2915 C C . GLU A 1 367 ? -30.567 -25.098 -9.520 1.00 89.31 367 GLU A C 1
ATOM 2917 O O . GLU A 1 367 ? -30.321 -25.153 -8.322 1.00 89.31 367 GLU A O 1
ATOM 2922 N N . ALA A 1 368 ? -29.635 -24.775 -10.422 1.00 90.31 368 ALA A N 1
ATOM 2923 C CA . ALA A 1 368 ? -28.238 -24.504 -10.066 1.00 90.31 368 ALA A CA 1
ATOM 2924 C C . ALA A 1 368 ? -28.096 -23.313 -9.099 1.00 90.31 368 ALA A C 1
ATOM 2926 O O . ALA A 1 368 ? -27.329 -23.351 -8.140 1.00 90.31 368 ALA A O 1
ATOM 2927 N N . VAL A 1 369 ? -28.881 -22.245 -9.286 1.00 90.19 369 VAL A N 1
ATOM 2928 C CA . VAL A 1 369 ? -28.889 -21.114 -8.342 1.00 90.19 369 VAL A CA 1
ATOM 2929 C C . VAL A 1 369 ? -29.370 -21.554 -6.955 1.00 90.19 369 VAL A C 1
ATOM 2931 O O . VAL A 1 369 ? -28.844 -21.091 -5.946 1.00 90.19 369 VAL A O 1
ATOM 2934 N N . ILE A 1 370 ? -30.366 -22.432 -6.871 1.00 88.81 370 ILE A N 1
ATOM 2935 C CA . ILE A 1 370 ? -30.904 -22.880 -5.583 1.00 88.81 370 ILE A CA 1
ATOM 2936 C C . ILE A 1 370 ? -29.981 -23.910 -4.927 1.00 88.81 370 ILE A C 1
ATOM 2938 O O . ILE A 1 370 ? -29.696 -23.794 -3.735 1.00 88.81 370 ILE A O 1
ATOM 2942 N N . GLN A 1 371 ? -29.499 -24.886 -5.685 1.00 84.38 371 GLN A N 1
ATOM 2943 C CA . GLN A 1 371 ? -28.676 -25.973 -5.178 1.00 84.38 371 GLN A CA 1
ATOM 2944 C C . GLN A 1 371 ? -27.247 -25.498 -4.905 1.00 84.38 371 GLN A C 1
ATOM 2946 O O . GLN A 1 371 ? -26.804 -25.529 -3.763 1.00 84.38 371 GLN A O 1
ATOM 2951 N N . ASP A 1 372 ? -26.558 -24.952 -5.903 1.00 88.00 372 ASP A N 1
ATOM 2952 C CA . ASP A 1 372 ? -25.122 -24.683 -5.795 1.00 88.00 372 ASP A CA 1
ATOM 2953 C C . ASP A 1 372 ? -24.841 -23.379 -5.038 1.00 88.00 372 ASP A C 1
ATOM 2955 O O . ASP A 1 372 ? -23.969 -23.312 -4.168 1.00 88.00 372 ASP A O 1
ATOM 2959 N N . LEU A 1 373 ? -25.581 -22.312 -5.357 1.00 87.75 373 LEU A N 1
ATOM 2960 C CA . LEU A 1 373 ? -25.321 -20.989 -4.782 1.00 87.75 373 LEU A CA 1
ATOM 2961 C C . LEU A 1 373 ? -25.990 -20.811 -3.419 1.00 87.75 373 LEU A C 1
ATOM 2963 O O . LEU A 1 373 ? -25.361 -20.331 -2.478 1.00 87.75 373 LEU A O 1
ATOM 2967 N N . ILE A 1 374 ? -27.270 -21.157 -3.303 1.00 86.44 374 ILE A N 1
ATOM 2968 C CA . ILE A 1 374 ? -28.021 -20.913 -2.069 1.00 86.44 374 ILE A CA 1
ATOM 2969 C C . ILE A 1 374 ? -27.803 -22.037 -1.054 1.00 86.44 374 ILE A C 1
ATOM 2971 O O . ILE A 1 374 ? -27.498 -21.741 0.099 1.00 86.44 374 ILE A O 1
ATOM 2975 N N . THR A 1 375 ? -27.940 -23.298 -1.468 1.00 80.19 375 THR A N 1
ATOM 2976 C CA . THR A 1 375 ? -27.868 -24.443 -0.548 1.00 80.19 375 THR A CA 1
ATOM 2977 C C . THR A 1 375 ? -26.422 -24.815 -0.229 1.00 80.19 375 THR A C 1
ATOM 2979 O O . THR A 1 375 ? -26.033 -24.787 0.934 1.00 80.19 375 THR A O 1
ATOM 2982 N N . ASP A 1 376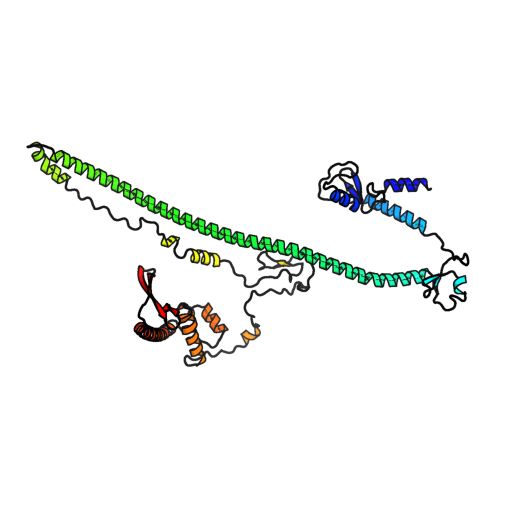 ? -25.602 -25.098 -1.242 1.00 77.06 376 ASP A N 1
ATOM 2983 C CA . ASP A 1 376 ? -24.253 -25.636 -1.033 1.00 77.06 376 ASP A CA 1
ATOM 2984 C C . ASP A 1 376 ? -23.234 -24.540 -0.675 1.00 77.06 376 ASP A C 1
ATOM 2986 O O . ASP A 1 376 ? -22.348 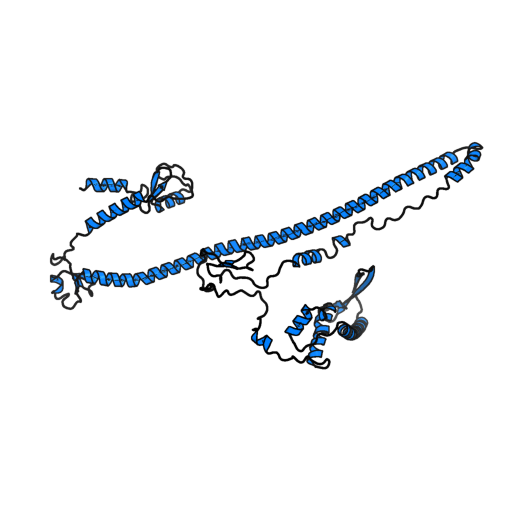-24.755 0.154 1.00 77.06 376 ASP A O 1
ATOM 2990 N N . SER A 1 377 ? -23.382 -23.335 -1.240 1.00 78.12 377 SER A N 1
ATOM 2991 C CA . SER A 1 377 ? -22.514 -22.182 -0.935 1.00 78.12 377 SER A CA 1
ATOM 2992 C C . SER A 1 377 ? -23.053 -21.268 0.176 1.00 78.12 377 SER A C 1
ATOM 2994 O O . SER A 1 377 ? -22.444 -20.234 0.464 1.00 78.12 377 SER A O 1
ATOM 2996 N N . SER A 1 378 ? -24.179 -21.621 0.809 1.00 78.88 378 SER A N 1
ATOM 2997 C CA . SER A 1 378 ? -24.796 -20.874 1.919 1.00 78.88 378 SER A CA 1
ATOM 2998 C C . SER A 1 378 ? -25.046 -19.382 1.634 1.00 78.88 378 SER A C 1
ATOM 3000 O O . SER A 1 378 ? -24.959 -18.541 2.537 1.00 78.88 378 SER A O 1
ATOM 3002 N N . LEU A 1 379 ? -25.338 -19.004 0.382 1.00 84.81 379 LEU A N 1
ATOM 3003 C CA . LEU A 1 379 ? -25.653 -17.612 0.050 1.00 84.81 379 LEU A CA 1
ATOM 3004 C C . LEU A 1 379 ? -27.088 -17.249 0.474 1.00 84.81 379 LEU A C 1
ATOM 3006 O O . LEU A 1 379 ? -28.001 -18.070 0.401 1.00 84.81 379 LEU A O 1
ATOM 3010 N N . PRO A 1 380 ? -27.336 -15.994 0.898 1.00 85.19 380 PRO A N 1
ATOM 3011 C CA . PRO A 1 380 ? -28.644 -15.598 1.408 1.00 85.19 380 PRO A CA 1
ATOM 3012 C C . PRO A 1 380 ? -29.725 -15.660 0.323 1.00 85.19 380 PRO A C 1
ATOM 3014 O O . PRO A 1 380 ? -29.499 -15.245 -0.811 1.00 85.19 380 PRO A O 1
ATOM 3017 N N . LEU A 1 381 ? -30.954 -16.034 0.703 1.00 85.88 381 LEU A N 1
ATOM 3018 C CA . LEU A 1 381 ? -32.114 -16.099 -0.209 1.00 85.88 381 LEU A CA 1
ATOM 3019 C C . LEU A 1 381 ? -32.396 -14.782 -0.945 1.00 85.88 381 LEU A C 1
ATOM 3021 O O . LEU A 1 381 ? -32.960 -14.779 -2.034 1.00 85.88 381 LEU A O 1
ATOM 3025 N N . SER A 1 382 ? -32.012 -13.650 -0.350 1.00 85.50 382 SER A N 1
ATOM 3026 C CA . SER A 1 382 ? -32.146 -12.324 -0.958 1.00 85.50 382 SER A CA 1
ATOM 3027 C C . SER A 1 382 ? -31.203 -12.099 -2.145 1.00 85.50 382 SER A C 1
ATOM 3029 O O . SER A 1 382 ? -31.341 -11.093 -2.838 1.00 85.50 382 SER A O 1
ATOM 3031 N N . LEU A 1 383 ? -30.265 -13.016 -2.421 1.00 90.12 383 LEU A N 1
ATOM 3032 C CA . LEU A 1 383 ? -29.349 -12.949 -3.560 1.00 90.12 383 LEU A CA 1
ATOM 3033 C C . LEU A 1 383 ? -30.103 -12.738 -4.879 1.00 90.12 383 LEU A C 1
ATOM 3035 O O . LEU A 1 383 ? -29.747 -11.835 -5.633 1.00 90.12 383 LEU A O 1
ATOM 3039 N N . VAL A 1 384 ? -31.193 -13.480 -5.107 1.00 89.81 384 VAL A N 1
ATOM 3040 C CA . VAL A 1 384 ? -32.000 -13.400 -6.343 1.00 89.81 384 VAL A CA 1
ATOM 3041 C C . VAL A 1 384 ? -32.730 -12.059 -6.523 1.00 89.81 384 VAL A C 1
ATOM 3043 O O . VAL A 1 384 ? -33.210 -11.723 -7.610 1.00 89.81 384 VAL A O 1
ATOM 3046 N N . GLU A 1 385 ? -32.795 -11.252 -5.463 1.00 86.25 385 GLU A N 1
ATOM 3047 C CA . GLU A 1 385 ? -33.401 -9.920 -5.458 1.00 86.25 385 GLU A CA 1
ATOM 3048 C C . GLU A 1 385 ? -32.369 -8.802 -5.639 1.00 86.25 385 GLU A C 1
ATOM 3050 O O . GLU A 1 385 ? -32.732 -7.689 -6.026 1.00 86.25 385 GLU A O 1
ATOM 3055 N N . LYS A 1 386 ? -31.076 -9.082 -5.419 1.00 89.38 386 LYS A N 1
ATOM 3056 C CA . LYS A 1 386 ? -30.021 -8.073 -5.546 1.00 89.38 386 LYS A CA 1
ATOM 3057 C C . LYS A 1 386 ? -29.870 -7.626 -6.999 1.00 89.38 386 LYS A C 1
ATOM 3059 O O . LYS A 1 386 ? -29.690 -8.441 -7.904 1.00 89.38 386 LYS A O 1
ATOM 3064 N N . ARG A 1 387 ? -29.844 -6.304 -7.212 1.00 87.19 387 ARG A N 1
ATOM 3065 C CA . ARG A 1 387 ? -29.657 -5.687 -8.539 1.00 87.19 387 ARG A CA 1
ATOM 3066 C C . ARG A 1 387 ? -28.407 -6.214 -9.249 1.00 87.19 387 ARG A C 1
ATOM 3068 O O . ARG A 1 387 ? -28.490 -6.552 -10.424 1.00 87.19 387 ARG A O 1
ATOM 3075 N N . SER A 1 388 ? -27.288 -6.336 -8.534 1.00 88.88 388 SER A N 1
ATOM 3076 C CA . SER A 1 388 ? -26.024 -6.831 -9.096 1.00 88.88 388 SER A CA 1
ATOM 3077 C C . SER A 1 388 ? -26.110 -8.288 -9.547 1.00 88.88 388 SER A C 1
ATOM 3079 O O . SER A 1 388 ? -25.610 -8.618 -10.613 1.00 88.88 388 SER A O 1
ATOM 3081 N N . PHE A 1 389 ? -26.797 -9.148 -8.788 1.00 91.12 389 PHE A N 1
ATOM 3082 C CA . PHE A 1 389 ? -27.002 -10.545 -9.176 1.00 91.12 389 PHE A CA 1
ATOM 3083 C C . PHE A 1 389 ? -27.888 -10.651 -10.419 1.00 91.12 389 PHE A C 1
ATOM 3085 O O . PHE A 1 389 ? -27.555 -11.361 -11.359 1.00 91.12 389 PHE A O 1
ATOM 3092 N N . ARG A 1 390 ? -28.987 -9.889 -10.480 1.00 89.62 390 ARG A N 1
ATOM 3093 C CA . ARG A 1 390 ? -29.853 -9.861 -11.670 1.00 89.62 390 ARG A CA 1
ATOM 3094 C C . ARG A 1 390 ? -29.118 -9.352 -12.907 1.00 89.62 390 ARG A C 1
ATOM 3096 O O . ARG A 1 390 ? -29.308 -9.898 -13.987 1.00 89.62 390 ARG A O 1
ATOM 3103 N N . HIS A 1 391 ? -28.269 -8.339 -12.743 1.00 88.69 391 HIS A N 1
ATOM 3104 C CA . HIS A 1 391 ? -27.415 -7.847 -13.819 1.00 88.69 391 HIS A CA 1
ATOM 3105 C C . HIS A 1 391 ? -26.415 -8.913 -14.284 1.00 88.69 391 HIS A C 1
ATOM 3107 O O . HIS A 1 391 ? -26.339 -9.175 -15.478 1.00 88.69 391 HIS A O 1
ATOM 3113 N N . PHE A 1 392 ? -25.728 -9.580 -13.352 1.00 90.44 392 PHE A N 1
ATOM 3114 C CA . PHE A 1 392 ? -24.819 -10.689 -13.646 1.00 90.44 392 PHE A CA 1
ATOM 3115 C C . PHE A 1 392 ? -25.518 -11.816 -14.419 1.00 90.44 392 PHE A C 1
ATOM 3117 O O . PHE A 1 392 ? -25.053 -12.223 -15.478 1.00 90.44 392 PHE A O 1
ATOM 3124 N N . MET A 1 393 ? -26.691 -12.254 -13.955 1.00 89.69 393 MET A N 1
ATOM 3125 C CA . MET A 1 393 ? -27.469 -13.286 -14.645 1.00 89.69 393 MET A CA 1
ATOM 3126 C C . MET A 1 393 ? -27.923 -12.837 -16.038 1.00 89.69 393 MET A C 1
ATOM 3128 O O . MET A 1 393 ? -27.890 -13.632 -16.969 1.00 89.69 393 MET A O 1
ATOM 3132 N N . SER A 1 394 ? -28.295 -11.564 -16.198 1.00 85.00 394 SER A N 1
ATOM 3133 C CA . SER A 1 394 ? -28.649 -10.993 -17.502 1.00 85.00 394 SER A CA 1
ATOM 3134 C C . SER A 1 394 ? -27.455 -10.880 -18.451 1.00 85.00 394 SER A C 1
ATOM 3136 O O . SER A 1 394 ? -27.668 -10.895 -19.658 1.00 85.00 394 SER A O 1
ATOM 3138 N N . ALA A 1 395 ? -26.233 -10.721 -17.939 1.00 87.06 395 ALA A N 1
ATOM 3139 C CA . ALA A 1 395 ? -25.019 -10.722 -18.752 1.00 87.06 395 ALA A CA 1
ATOM 3140 C C . ALA A 1 395 ? -24.652 -12.146 -19.198 1.00 87.06 395 ALA A C 1
ATOM 3142 O O . ALA A 1 395 ? -24.255 -12.342 -20.344 1.00 87.06 395 ALA A O 1
ATOM 3143 N N . LEU A 1 396 ? -24.842 -13.138 -18.319 1.00 88.62 396 LEU A N 1
ATOM 3144 C CA . LEU A 1 396 ? -24.605 -14.550 -18.629 1.00 88.62 396 LEU A CA 1
ATOM 3145 C C . LEU A 1 396 ? -25.631 -15.133 -19.609 1.00 88.62 396 LEU A C 1
ATOM 3147 O O . LEU A 1 396 ? -25.265 -15.829 -20.554 1.00 88.62 396 LEU A O 1
ATOM 3151 N N . ASP A 1 397 ? -26.919 -14.891 -19.372 1.00 88.31 397 ASP A N 1
ATOM 3152 C CA . ASP A 1 397 ? -28.002 -15.329 -20.250 1.00 88.31 397 ASP A CA 1
ATOM 3153 C C . ASP A 1 397 ? -29.130 -14.278 -20.239 1.00 88.31 397 ASP A C 1
ATOM 3155 O O . ASP A 1 397 ? -29.995 -14.299 -19.359 1.00 88.31 397 ASP A O 1
ATOM 3159 N N . PRO A 1 398 ? -29.168 -13.363 -21.228 1.00 85.94 398 PRO A N 1
ATOM 3160 C CA . PRO A 1 398 ? -30.184 -12.311 -21.317 1.00 85.94 398 PRO A CA 1
ATOM 3161 C C . PRO A 1 398 ? -31.627 -12.825 -21.436 1.00 85.94 398 PRO A C 1
ATOM 3163 O O . PRO A 1 398 ? -32.572 -12.055 -21.272 1.00 85.94 398 PRO A O 1
ATOM 3166 N N . ARG A 1 399 ? -31.820 -14.113 -21.761 1.00 87.50 399 ARG A N 1
ATOM 3167 C CA . ARG A 1 399 ? -33.142 -14.746 -21.875 1.00 87.50 399 ARG A CA 1
ATOM 3168 C C . ARG A 1 399 ? -33.606 -15.366 -20.560 1.00 87.50 399 ARG A C 1
ATOM 3170 O O . ARG A 1 399 ? -34.778 -15.728 -20.459 1.00 87.50 399 ARG A O 1
ATOM 3177 N N . TYR A 1 400 ? -32.727 -15.508 -19.571 1.00 90.12 400 TYR A N 1
ATOM 3178 C CA . TYR A 1 400 ? -33.073 -16.041 -18.259 1.00 90.12 400 TYR A CA 1
ATOM 3179 C C . TYR A 1 400 ? -33.848 -15.020 -17.423 1.00 90.12 400 TYR A C 1
ATOM 3181 O O . TYR A 1 400 ? -33.449 -13.864 -17.298 1.00 90.12 400 TYR A O 1
ATOM 3189 N N . ASN A 1 401 ? -34.941 -15.465 -16.800 1.00 87.06 401 ASN A N 1
ATOM 3190 C CA . ASN A 1 401 ? -35.714 -14.643 -15.876 1.00 87.06 401 ASN A CA 1
ATOM 3191 C C . ASN A 1 401 ? -35.398 -15.018 -14.421 1.00 87.06 401 ASN A C 1
ATOM 3193 O O . ASN A 1 401 ? -35.755 -16.120 -13.998 1.00 87.06 401 ASN A O 1
ATOM 3197 N N . PRO A 1 402 ? -34.771 -14.143 -13.619 1.00 85.56 402 PRO A N 1
ATOM 3198 C CA . PRO A 1 402 ? -34.485 -14.446 -12.222 1.00 85.56 402 PRO A CA 1
ATOM 3199 C C . PRO A 1 402 ? -35.748 -14.783 -11.416 1.00 85.56 402 PRO A C 1
ATOM 3201 O O . PRO A 1 402 ? -36.747 -14.061 -11.454 1.00 85.56 402 PRO A O 1
ATOM 3204 N N . VAL A 1 403 ? -35.698 -15.880 -10.657 1.00 86.19 403 VAL A N 1
ATOM 3205 C CA . VAL A 1 403 ? -36.800 -16.293 -9.778 1.00 86.19 403 VAL A CA 1
ATOM 3206 C C . VAL A 1 403 ? -36.970 -15.356 -8.583 1.00 86.19 403 VAL A C 1
ATOM 3208 O O . VAL A 1 403 ? -36.022 -14.734 -8.106 1.00 86.19 403 VAL A O 1
ATOM 3211 N N . SER A 1 404 ? -38.202 -15.257 -8.081 1.00 85.06 404 SER A N 1
ATOM 3212 C CA . SER A 1 404 ? -38.490 -14.511 -6.858 1.00 85.06 404 SER A CA 1
ATOM 3213 C C . SER A 1 404 ? -38.054 -15.293 -5.622 1.00 85.06 404 SER A C 1
ATOM 3215 O O . SER A 1 404 ? -38.063 -16.527 -5.610 1.00 85.06 404 SER A O 1
ATOM 3217 N N . ARG A 1 405 ? -37.755 -14.570 -4.541 1.00 85.75 405 ARG A N 1
ATOM 3218 C CA . ARG A 1 405 ? -37.415 -15.176 -3.253 1.00 85.75 405 ARG A CA 1
ATOM 3219 C C . ARG A 1 405 ? -38.495 -16.136 -2.755 1.00 85.75 405 ARG A C 1
ATOM 3221 O O . ARG A 1 405 ? -38.161 -17.203 -2.268 1.00 85.75 405 ARG A O 1
ATOM 3228 N N . GLY A 1 406 ? -39.779 -15.812 -2.931 1.00 80.75 406 GLY A N 1
ATOM 3229 C CA . GLY A 1 406 ? -40.876 -16.706 -2.534 1.00 80.75 406 GLY A CA 1
ATOM 3230 C C . GLY A 1 406 ? -40.859 -18.054 -3.266 1.00 80.75 406 GLY A C 1
ATOM 3231 O O . GLY A 1 406 ? -41.101 -19.098 -2.657 1.00 80.75 406 GLY A O 1
ATOM 3232 N N . LYS A 1 407 ? -40.507 -18.055 -4.559 1.00 81.12 407 LYS A N 1
ATOM 3233 C CA . LYS A 1 407 ? -40.394 -19.287 -5.350 1.00 81.12 407 LYS A CA 1
ATOM 3234 C C . LYS A 1 407 ? -39.172 -20.113 -4.943 1.00 81.12 407 LYS A C 1
ATOM 3236 O O . LYS A 1 407 ? -39.292 -21.326 -4.806 1.00 81.12 407 LYS A O 1
ATOM 3241 N N . VAL A 1 408 ? -38.051 -19.445 -4.665 1.00 84.12 408 VAL A N 1
ATOM 3242 C CA . VAL A 1 408 ? -36.852 -20.063 -4.078 1.00 84.12 408 VAL A CA 1
ATOM 3243 C C . VAL A 1 408 ? -37.178 -20.714 -2.734 1.00 84.12 408 VAL A C 1
ATOM 3245 O O . VAL A 1 408 ? -36.877 -21.886 -2.547 1.00 84.12 408 VAL A O 1
ATOM 3248 N N . THR A 1 409 ? -37.858 -20.005 -1.826 1.00 82.19 409 THR A N 1
ATOM 3249 C CA . THR A 1 409 ? -38.262 -20.549 -0.518 1.00 82.19 409 THR A CA 1
ATOM 3250 C C . THR A 1 409 ? -39.120 -21.802 -0.668 1.00 82.19 409 THR A C 1
ATOM 3252 O O . THR A 1 409 ? -38.877 -22.787 0.016 1.00 82.19 409 THR A O 1
ATOM 3255 N N . THR A 1 410 ? -40.084 -21.794 -1.592 1.00 82.25 410 THR A N 1
ATOM 3256 C CA . THR A 1 410 ? -40.976 -22.943 -1.824 1.00 82.25 410 THR A CA 1
ATOM 3257 C C . THR A 1 410 ? -40.203 -24.176 -2.306 1.00 82.25 410 THR A C 1
ATOM 3259 O O . THR A 1 410 ? -40.460 -25.286 -1.850 1.00 82.25 410 THR A O 1
ATOM 3262 N N . GLN A 1 411 ? -39.238 -23.990 -3.213 1.00 78.88 411 GLN A N 1
ATOM 3263 C CA . GLN A 1 411 ? -38.402 -25.086 -3.715 1.00 78.88 411 GLN A CA 1
ATOM 3264 C C . GLN A 1 411 ? -37.395 -25.577 -2.666 1.00 78.88 411 GLN A C 1
ATOM 3266 O O . GLN A 1 411 ? -37.176 -26.780 -2.547 1.00 78.88 411 GLN A O 1
ATOM 3271 N N . LEU A 1 412 ? -36.858 -24.674 -1.842 1.00 80.44 412 LEU A N 1
ATOM 3272 C CA . LEU A 1 412 ? -36.009 -25.041 -0.710 1.00 80.44 412 LEU A CA 1
ATOM 3273 C C . LEU A 1 412 ? -36.746 -25.885 0.321 1.00 80.44 412 LEU A C 1
ATOM 3275 O O . LEU A 1 412 ? -36.151 -26.810 0.849 1.00 80.44 412 LEU A O 1
ATOM 3279 N N . THR A 1 413 ? -38.028 -25.625 0.594 1.00 75.69 413 THR A N 1
ATOM 3280 C CA . THR A 1 413 ? -38.802 -26.458 1.528 1.00 75.69 413 THR A CA 1
ATOM 3281 C C . THR A 1 413 ? -38.810 -27.927 1.100 1.00 75.69 413 THR A C 1
ATOM 3283 O O . THR A 1 413 ? -38.662 -28.804 1.944 1.00 75.69 413 THR A O 1
ATOM 3286 N N . HIS A 1 414 ? -38.912 -28.209 -0.202 1.00 75.25 414 HIS A N 1
ATOM 3287 C CA . HIS A 1 414 ? -38.840 -29.578 -0.713 1.00 75.25 414 HIS A CA 1
ATOM 3288 C C . HIS A 1 414 ? -37.446 -30.196 -0.513 1.00 75.25 414 HIS A C 1
ATOM 3290 O O . HIS A 1 414 ? -37.338 -31.318 -0.025 1.00 75.25 414 HIS A O 1
ATOM 3296 N N . LEU A 1 415 ? -36.383 -29.447 -0.825 1.00 70.31 415 LEU A N 1
ATOM 3297 C CA . LEU A 1 415 ? -34.998 -29.890 -0.616 1.00 70.31 415 LEU A CA 1
ATOM 3298 C C . LEU A 1 415 ? -34.680 -30.114 0.869 1.00 70.31 415 LEU A C 1
ATOM 3300 O O . LEU A 1 415 ? -33.991 -31.069 1.212 1.00 70.31 415 LEU A O 1
ATOM 3304 N N . VAL A 1 416 ? -35.209 -29.275 1.761 1.00 71.75 416 VAL A N 1
ATOM 3305 C CA . VAL A 1 416 ? -35.073 -29.436 3.215 1.00 71.75 416 VAL A CA 1
ATOM 3306 C C . VAL A 1 416 ? -35.742 -30.727 3.669 1.00 71.75 416 VAL A C 1
ATOM 3308 O O . VAL A 1 416 ? -35.105 -31.499 4.373 1.00 71.75 416 VAL A O 1
ATOM 3311 N N . LEU A 1 417 ? -36.966 -31.021 3.221 1.00 75.50 417 LEU A N 1
ATOM 3312 C CA . LEU A 1 417 ? -37.655 -32.274 3.564 1.00 75.50 417 LEU A CA 1
ATOM 3313 C C . LEU A 1 417 ? -36.896 -33.515 3.064 1.00 75.50 417 LEU A C 1
ATOM 3315 O O . LEU A 1 417 ? -36.813 -34.525 3.765 1.00 75.50 417 LEU A O 1
ATOM 3319 N N . GLU A 1 418 ? -36.304 -33.439 1.873 1.00 74.31 418 GLU A N 1
ATOM 3320 C CA . GLU A 1 418 ? -35.460 -34.505 1.330 1.00 74.31 418 GLU A CA 1
ATOM 3321 C C . GLU A 1 418 ? -34.178 -34.691 2.159 1.00 74.31 418 GLU A C 1
ATOM 3323 O O . GLU A 1 418 ? -33.843 -35.810 2.557 1.00 74.31 418 GLU A O 1
ATOM 3328 N N . LYS A 1 419 ? -33.485 -33.595 2.496 1.00 69.88 419 LYS A N 1
ATOM 3329 C CA . LYS A 1 419 ? -32.285 -33.627 3.345 1.00 69.88 419 LYS A CA 1
ATOM 3330 C C . LYS A 1 419 ? -32.609 -34.103 4.759 1.00 69.88 419 LYS A C 1
ATOM 3332 O O . LYS A 1 419 ? -31.861 -34.917 5.287 1.00 69.88 419 LYS A O 1
ATOM 3337 N N . GLU A 1 420 ? -33.735 -33.695 5.340 1.00 71.56 420 GLU A N 1
ATOM 3338 C CA . GLU A 1 420 ? -34.233 -34.196 6.625 1.00 71.56 420 GLU A CA 1
ATOM 3339 C C . GLU A 1 420 ? -34.469 -35.708 6.588 1.00 71.56 420 GLU A C 1
ATOM 3341 O O . GLU A 1 420 ? -34.127 -36.404 7.543 1.00 71.56 420 GLU A O 1
ATOM 3346 N N . SER A 1 421 ? -35.022 -36.242 5.494 1.00 75.69 421 SER A N 1
ATOM 3347 C CA . SER A 1 421 ? -35.203 -37.688 5.323 1.00 75.69 421 SER A CA 1
ATOM 3348 C C . SER A 1 421 ? -33.860 -38.423 5.261 1.00 75.69 421 SER A C 1
ATOM 3350 O O . SER A 1 421 ? -33.671 -39.424 5.954 1.00 75.69 421 SER A O 1
ATOM 3352 N N . ILE A 1 422 ? -32.888 -37.888 4.514 1.00 71.00 422 ILE A N 1
ATOM 3353 C CA . ILE A 1 422 ? -31.525 -38.439 4.437 1.00 71.00 422 ILE A CA 1
ATOM 3354 C C . ILE A 1 422 ? -30.836 -38.393 5.808 1.00 71.00 422 ILE A C 1
ATOM 3356 O O . ILE A 1 422 ? -30.196 -39.366 6.208 1.00 71.00 422 ILE A O 1
ATOM 3360 N N . ILE A 1 423 ? -30.972 -37.283 6.535 1.00 68.94 423 ILE A N 1
ATOM 3361 C CA . ILE A 1 423 ? -30.408 -37.102 7.876 1.00 68.94 423 ILE A CA 1
ATOM 3362 C C . ILE A 1 423 ? -31.037 -38.091 8.858 1.00 68.94 423 ILE A C 1
ATOM 3364 O O . ILE A 1 423 ? -30.302 -38.759 9.578 1.00 68.94 423 ILE A O 1
ATOM 3368 N N . LYS A 1 424 ? -32.367 -38.252 8.854 1.00 74.06 424 LYS A N 1
ATOM 3369 C CA . LYS A 1 424 ? -33.075 -39.222 9.708 1.00 74.06 424 LYS A CA 1
ATOM 3370 C C . LYS A 1 424 ? -32.618 -40.657 9.450 1.00 74.06 424 LYS A C 1
ATOM 3372 O O . LYS A 1 424 ? -32.349 -41.385 10.401 1.00 74.06 424 LYS A O 1
ATOM 3377 N N . ASN A 1 425 ? -32.467 -41.045 8.183 1.00 74.50 425 ASN A N 1
ATOM 3378 C CA . ASN A 1 425 ? -31.970 -42.376 7.826 1.00 74.50 425 ASN A CA 1
ATOM 3379 C C . ASN A 1 425 ? -30.525 -42.586 8.309 1.00 74.50 425 ASN A C 1
ATOM 3381 O O . ASN A 1 425 ? -30.215 -43.619 8.890 1.00 74.50 425 ASN A O 1
ATOM 3385 N N . LYS A 1 426 ? -29.655 -41.581 8.155 1.00 67.94 426 LYS A N 1
ATOM 3386 C CA . LYS A 1 426 ? -28.263 -41.644 8.634 1.00 67.94 426 LYS A CA 1
ATOM 3387 C C . LYS A 1 426 ? -28.141 -41.603 10.159 1.00 67.94 426 LYS A C 1
ATOM 3389 O O . LYS A 1 426 ? -27.244 -42.228 10.716 1.00 67.94 426 LYS A O 1
ATOM 3394 N N . GLN A 1 427 ? -29.033 -40.902 10.856 1.00 66.44 427 GLN A N 1
ATOM 3395 C CA . GLN A 1 427 ? -29.095 -40.927 12.319 1.00 66.44 427 GLN A CA 1
ATOM 3396 C C . GLN A 1 427 ? -29.479 -42.313 12.847 1.00 66.44 427 GLN A C 1
ATOM 3398 O O . GLN A 1 427 ? -28.946 -42.727 13.870 1.00 66.44 427 GLN A O 1
ATOM 3403 N N . ALA A 1 428 ? -30.329 -43.062 12.136 1.00 71.69 428 ALA A N 1
ATOM 3404 C CA . ALA A 1 428 ? -30.689 -44.427 12.525 1.00 71.69 428 ALA A CA 1
ATOM 3405 C C . ALA A 1 428 ? -29.504 -45.414 12.462 1.00 71.69 428 ALA A C 1
ATOM 3407 O O . ALA A 1 428 ? -29.532 -46.449 13.123 1.00 71.69 428 ALA A O 1
ATOM 3408 N N . GLU A 1 429 ? -28.457 -45.090 11.697 1.00 69.69 429 GLU A N 1
ATOM 3409 C CA . GLU A 1 429 ? -27.269 -45.929 11.497 1.00 69.69 429 GLU A CA 1
ATOM 3410 C C . GLU A 1 429 ? -26.053 -45.483 12.336 1.00 69.69 429 GLU A C 1
ATOM 3412 O O . GLU A 1 429 ? -25.007 -46.136 12.300 1.00 69.69 429 GLU A O 1
ATOM 3417 N N . THR A 1 430 ? -26.144 -44.379 13.092 1.00 68.50 430 THR A N 1
ATOM 3418 C CA . THR A 1 430 ? -24.999 -43.810 13.827 1.00 68.50 430 THR A CA 1
ATOM 3419 C C . THR A 1 430 ? -25.092 -44.045 15.337 1.00 68.50 430 THR A C 1
ATOM 3421 O O . THR A 1 430 ? -26.058 -43.676 15.992 1.00 68.50 430 THR A O 1
ATOM 3424 N N . ASN A 1 431 ? -24.040 -44.643 15.913 1.00 67.62 431 ASN A N 1
ATOM 3425 C CA . ASN A 1 431 ? -23.981 -44.969 17.348 1.00 67.62 431 ASN A CA 1
ATOM 3426 C C . ASN A 1 431 ? -23.612 -43.770 18.241 1.00 67.62 431 ASN A C 1
ATOM 3428 O O . ASN A 1 431 ? -23.921 -43.773 19.429 1.00 67.62 431 ASN A O 1
ATOM 3432 N N . TYR A 1 432 ? -22.920 -42.767 17.689 1.00 69.75 432 TYR A N 1
ATOM 3433 C CA . TYR A 1 432 ? -22.444 -41.597 18.428 1.00 69.75 432 TYR A CA 1
ATOM 3434 C C . TYR A 1 432 ? -22.535 -40.339 17.565 1.00 69.75 432 TYR A C 1
ATOM 3436 O O . TYR A 1 432 ? -22.092 -40.336 16.413 1.00 69.75 432 TYR A O 1
ATOM 3444 N N . VAL A 1 433 ? -23.059 -39.264 18.153 1.00 72.50 433 VAL A N 1
ATOM 3445 C CA . VAL A 1 433 ? -23.170 -37.939 17.536 1.00 72.50 433 VAL A CA 1
ATOM 3446 C C . VAL A 1 433 ? -22.581 -36.909 18.499 1.00 72.50 433 VAL A C 1
ATOM 3448 O O . VAL A 1 433 ? -22.909 -36.893 19.683 1.00 72.50 433 VAL A O 1
ATOM 3451 N N . PHE A 1 434 ? -21.700 -36.055 17.993 1.00 72.19 434 PHE A N 1
ATOM 3452 C CA . PHE A 1 434 ? -21.180 -34.880 18.681 1.00 72.19 434 PHE A CA 1
ATOM 3453 C C . PHE A 1 434 ? -22.030 -33.680 18.300 1.00 72.19 434 PHE A C 1
ATOM 3455 O O . PHE A 1 434 ? -22.305 -33.479 17.125 1.00 72.19 434 PHE A O 1
ATOM 3462 N N . VAL A 1 435 ? -22.438 -32.871 19.267 1.00 75.00 435 VAL A N 1
ATOM 3463 C CA . VAL A 1 435 ? -23.334 -31.744 19.010 1.00 75.00 435 VAL A CA 1
ATOM 3464 C C . VAL A 1 435 ? -22.642 -30.450 19.403 1.00 75.00 435 VAL A C 1
ATOM 3466 O O . VAL A 1 435 ? -22.113 -30.337 20.507 1.00 75.00 435 VAL A O 1
ATOM 3469 N N . THR A 1 436 ? -22.656 -29.475 18.504 1.00 69.00 436 THR A N 1
ATOM 3470 C CA . THR A 1 436 ? -22.284 -28.090 18.784 1.00 69.00 436 THR A CA 1
ATOM 3471 C C . THR A 1 436 ? -23.531 -27.228 18.720 1.00 69.00 436 THR A C 1
ATOM 3473 O O . THR A 1 436 ? -24.382 -27.410 17.852 1.00 69.00 436 THR A O 1
ATOM 3476 N N . VAL A 1 437 ? -23.651 -26.304 19.664 1.00 67.94 437 VAL A N 1
ATOM 3477 C CA . VAL A 1 437 ? -24.846 -25.486 19.835 1.00 67.94 437 VAL A CA 1
ATOM 3478 C C . VAL A 1 437 ? -24.458 -24.023 19.709 1.00 67.94 437 VAL A C 1
ATOM 3480 O O . VAL A 1 437 ? -23.621 -23.549 20.476 1.00 67.94 437 VAL A O 1
ATOM 3483 N N . ASP A 1 438 ? -25.088 -23.322 18.774 1.00 71.88 438 ASP A N 1
ATOM 3484 C CA . ASP A 1 438 ? -24.935 -21.887 18.574 1.00 71.88 438 ASP A CA 1
ATOM 3485 C C . ASP A 1 438 ? -26.213 -21.174 19.025 1.00 71.88 438 ASP A C 1
ATOM 3487 O O . ASP A 1 438 ? -27.329 -21.587 18.713 1.00 71.88 438 ASP A O 1
ATOM 3491 N N . ILE A 1 439 ? -26.066 -20.094 19.793 1.00 68.38 439 ILE A N 1
ATOM 3492 C CA . ILE A 1 439 ? -27.193 -19.304 20.302 1.00 68.38 439 ILE A CA 1
ATOM 3493 C C . ILE A 1 439 ? -27.063 -17.889 19.760 1.00 68.38 439 ILE A C 1
ATOM 3495 O O . ILE A 1 439 ? -26.032 -17.242 19.947 1.00 68.38 439 ILE A O 1
ATOM 3499 N N . TRP A 1 440 ? -28.115 -17.375 19.132 1.00 70.19 440 TRP A N 1
ATOM 3500 C CA . TRP A 1 440 ? -28.173 -15.980 18.700 1.00 70.19 440 TRP A CA 1
ATOM 3501 C C . TRP A 1 440 ? -29.547 -15.378 18.951 1.00 70.19 440 TRP A C 1
ATOM 3503 O O . TRP A 1 440 ? -30.528 -16.089 19.130 1.00 70.19 440 TRP A O 1
ATOM 3513 N N . SER A 1 441 ? -29.642 -14.053 18.962 1.00 63.97 441 SER A N 1
ATOM 3514 C CA . SER A 1 441 ? -30.918 -13.345 19.017 1.00 63.97 441 SER A CA 1
ATOM 3515 C C . SER A 1 441 ? -31.068 -12.405 17.828 1.00 63.97 441 SER A C 1
ATOM 3517 O O . SER A 1 441 ? -30.087 -11.849 17.329 1.00 63.97 441 SER A O 1
ATOM 3519 N N . ASP A 1 442 ? -32.295 -12.238 17.333 1.00 63.47 442 ASP A N 1
ATOM 3520 C CA . ASP A 1 442 ? -32.562 -11.187 16.351 1.00 63.47 442 ASP A CA 1
ATOM 3521 C C . ASP A 1 442 ? -32.583 -9.795 17.002 1.00 63.47 442 ASP A C 1
ATOM 3523 O O . ASP A 1 442 ? -32.532 -9.627 18.221 1.00 63.47 442 ASP A O 1
ATOM 3527 N N . ARG A 1 443 ? -32.707 -8.756 16.167 1.00 57.66 443 ARG A N 1
ATOM 3528 C CA . ARG A 1 443 ? -32.769 -7.353 16.618 1.00 57.66 443 ARG A CA 1
ATOM 3529 C C . ARG A 1 443 ? -34.011 -7.038 17.468 1.00 57.66 443 ARG A C 1
ATOM 3531 O O . ARG A 1 443 ? -34.087 -5.946 18.017 1.00 57.66 443 ARG A O 1
ATOM 3538 N N . THR A 1 444 ? -34.972 -7.959 17.561 1.00 68.56 444 THR A N 1
ATOM 3539 C CA . THR A 1 444 ? -36.165 -7.870 18.417 1.00 68.56 444 THR A CA 1
ATOM 3540 C C . THR A 1 444 ? -36.063 -8.744 19.670 1.00 68.56 444 THR A C 1
ATOM 3542 O O . THR A 1 444 ? -37.065 -8.943 20.350 1.00 68.56 444 THR A O 1
ATOM 3545 N N . MET A 1 445 ? -34.860 -9.234 20.000 1.00 66.56 445 MET A N 1
ATOM 3546 C CA . MET A 1 445 ? -34.566 -10.067 21.172 1.00 66.56 445 MET A CA 1
ATOM 3547 C C . MET A 1 445 ? -35.251 -11.441 21.154 1.00 66.56 445 MET A C 1
ATOM 3549 O O . MET A 1 445 ? -35.407 -12.068 22.202 1.00 66.56 445 MET A O 1
ATOM 3553 N N . ARG A 1 446 ? -35.635 -11.957 19.979 1.00 65.69 446 ARG A N 1
ATOM 3554 C CA . ARG A 1 446 ? -36.064 -13.359 19.863 1.00 65.69 446 ARG A CA 1
ATOM 3555 C C . ARG A 1 446 ? -34.832 -14.244 19.834 1.00 65.69 446 ARG A C 1
ATOM 3557 O O . ARG A 1 446 ? -33.981 -14.054 18.970 1.00 65.69 446 ARG A O 1
ATOM 3564 N N . GLY A 1 447 ? -34.733 -15.174 20.779 1.00 55.06 447 GLY A N 1
ATOM 3565 C CA . GLY A 1 447 ? -33.653 -16.154 20.836 1.00 55.06 447 GLY A CA 1
ATOM 3566 C C . GLY A 1 447 ? -33.835 -17.260 19.800 1.00 55.06 447 GLY A C 1
ATOM 3567 O O . GLY A 1 447 ? -34.942 -17.746 19.579 1.00 55.06 447 GLY A O 1
ATOM 3568 N N . PHE A 1 448 ? -32.731 -17.663 19.194 1.00 61.69 448 PHE A N 1
ATOM 3569 C CA . PHE A 1 448 ? -32.597 -18.774 18.271 1.00 61.69 448 PHE A CA 1
ATOM 3570 C C . PHE A 1 448 ? -31.494 -19.689 18.791 1.00 61.69 448 PHE A C 1
ATOM 3572 O O . PHE A 1 448 ? -30.488 -19.232 19.338 1.00 61.69 448 PHE A O 1
ATOM 3579 N N . LEU A 1 449 ? -31.719 -20.982 18.611 1.00 60.50 449 LEU A N 1
ATOM 3580 C CA . LEU A 1 449 ? -30.809 -22.051 18.971 1.00 60.50 449 LEU A CA 1
ATOM 3581 C C . LEU A 1 449 ? -30.559 -22.855 17.704 1.00 60.50 449 LEU A C 1
ATOM 3583 O O . LEU A 1 449 ? -31.501 -23.431 17.162 1.00 60.50 449 LEU A O 1
ATOM 3587 N N . ASP A 1 450 ? -29.321 -22.879 17.241 1.00 65.88 450 ASP A N 1
ATOM 3588 C CA . ASP A 1 450 ? -28.887 -23.799 16.204 1.00 65.88 450 ASP A CA 1
ATOM 3589 C C . ASP A 1 450 ? -28.101 -24.936 16.824 1.00 65.88 450 ASP A C 1
ATOM 3591 O O . ASP A 1 450 ? -27.322 -24.762 17.761 1.00 65.88 450 ASP A O 1
ATOM 3595 N N . VAL A 1 451 ? -28.366 -26.128 16.318 1.00 66.94 451 VAL A N 1
ATOM 3596 C CA . VAL A 1 451 ? -27.819 -27.371 16.835 1.00 66.94 451 VAL A CA 1
ATOM 3597 C C . VAL A 1 451 ? -27.191 -28.072 15.650 1.00 66.94 451 VAL A C 1
ATOM 3599 O O . VAL A 1 451 ? -27.866 -28.735 14.870 1.00 66.94 451 VAL A O 1
ATOM 3602 N N . THR A 1 452 ? -25.883 -27.912 15.514 1.00 74.88 452 THR A N 1
ATOM 3603 C CA . THR A 1 452 ? -25.099 -28.643 14.527 1.00 74.88 452 THR A CA 1
ATOM 3604 C C . THR A 1 452 ? -24.720 -30.001 15.112 1.00 74.88 452 THR A C 1
ATOM 3606 O O . THR A 1 452 ? -24.163 -30.086 16.206 1.00 74.88 452 THR A O 1
ATOM 3609 N N . ALA A 1 453 ? -24.975 -31.074 14.369 1.00 69.06 453 ALA A N 1
ATOM 3610 C CA . ALA A 1 453 ? -24.588 -32.424 14.751 1.00 69.06 453 ALA A CA 1
ATOM 3611 C C . ALA A 1 453 ? -23.441 -32.921 13.857 1.00 69.06 453 ALA A C 1
ATOM 3613 O O . ALA A 1 453 ? -23.415 -32.704 12.653 1.00 69.06 453 ALA A O 1
ATOM 3614 N N . HIS A 1 454 ? -22.481 -33.626 14.434 1.00 75.25 454 HIS A N 1
ATOM 3615 C CA . HIS A 1 454 ? -21.371 -34.258 13.738 1.00 75.25 454 HIS A CA 1
ATOM 3616 C C . HIS A 1 454 ? -21.353 -35.738 14.081 1.00 75.25 454 HIS A C 1
ATOM 3618 O O . HIS A 1 454 ? -21.440 -36.110 15.248 1.00 75.25 454 HIS A O 1
ATOM 3624 N N . TYR A 1 455 ? -21.174 -36.596 13.087 1.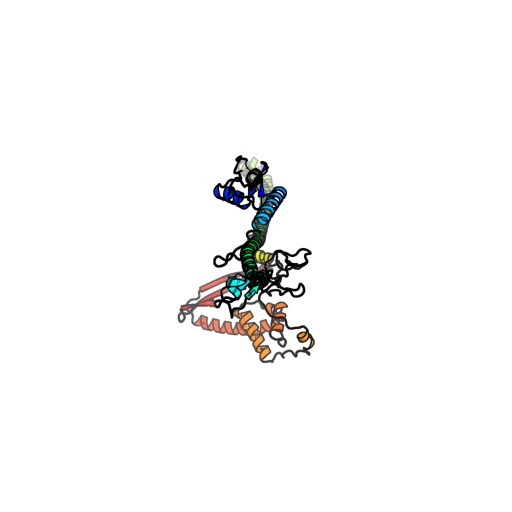00 71.75 455 TYR A N 1
ATOM 3625 C CA . TYR A 1 455 ? -20.955 -38.019 13.325 1.00 71.75 455 TYR A CA 1
ATOM 3626 C C . TYR A 1 455 ? -19.706 -38.494 12.590 1.00 71.75 455 TYR A C 1
ATOM 3628 O O . TYR A 1 455 ? -19.254 -37.888 11.614 1.00 71.75 455 TYR A O 1
ATOM 3636 N N . MET A 1 456 ? -19.122 -39.579 13.089 1.00 67.12 456 MET A N 1
ATOM 3637 C CA . MET A 1 456 ? -17.953 -40.196 12.478 1.00 67.12 456 MET A CA 1
ATOM 3638 C C . MET A 1 456 ? -18.409 -41.302 11.528 1.00 67.12 456 MET A C 1
ATOM 3640 O O . MET A 1 456 ? -18.937 -42.322 11.968 1.00 67.12 456 MET A O 1
ATOM 3644 N N . ASP A 1 457 ? -18.196 -41.107 10.226 1.00 65.62 457 ASP A N 1
ATOM 3645 C CA . ASP A 1 457 ? -18.418 -42.158 9.232 1.00 65.62 457 ASP A CA 1
ATOM 3646 C C . ASP A 1 457 ? -17.262 -43.167 9.321 1.00 65.62 457 ASP A C 1
ATOM 3648 O O . ASP A 1 457 ? -16.147 -42.912 8.852 1.00 65.62 457 ASP A O 1
ATOM 3652 N N . LEU A 1 458 ? -17.520 -44.314 9.955 1.00 61.09 458 LEU A N 1
ATOM 3653 C CA . LEU A 1 458 ? -16.526 -45.368 10.188 1.00 61.09 458 LEU A CA 1
ATOM 3654 C C . LEU A 1 458 ? -16.002 -46.001 8.888 1.00 61.09 458 LEU A C 1
ATOM 3656 O O . LEU A 1 458 ? -14.884 -46.518 8.881 1.00 61.09 458 LEU A O 1
ATOM 3660 N N . GLY A 1 459 ? -16.759 -45.925 7.788 1.00 63.59 459 GLY A N 1
ATOM 3661 C CA . GLY A 1 459 ? -16.331 -46.422 6.479 1.00 63.59 459 GLY A CA 1
ATOM 3662 C C . GLY A 1 459 ? -15.350 -45.482 5.775 1.00 63.59 459 GLY A C 1
ATOM 3663 O O . GLY A 1 459 ? -14.466 -45.940 5.054 1.00 63.59 459 GLY A O 1
ATOM 3664 N N . ARG A 1 460 ? -15.472 -44.167 6.001 1.00 59.84 460 ARG A N 1
ATOM 3665 C CA . ARG A 1 460 ? -14.645 -43.133 5.344 1.00 59.84 460 ARG A CA 1
ATOM 3666 C C . ARG A 1 460 ? -13.618 -42.462 6.257 1.00 59.84 460 ARG A C 1
ATOM 3668 O O . ARG A 1 460 ? -12.823 -41.669 5.763 1.00 59.84 460 ARG A O 1
ATOM 3675 N N . ARG A 1 461 ? -13.628 -42.764 7.563 1.00 60.59 461 ARG A N 1
ATOM 3676 C CA . ARG A 1 461 ? -12.799 -42.122 8.608 1.00 60.59 461 ARG A CA 1
ATOM 3677 C C . ARG A 1 461 ? -12.840 -40.588 8.561 1.00 60.59 461 ARG A C 1
ATOM 3679 O O . ARG A 1 461 ? -11.851 -39.935 8.877 1.00 60.59 461 ARG A O 1
ATOM 3686 N N . ASN A 1 462 ? -13.981 -40.019 8.180 1.00 57.00 462 ASN A N 1
ATOM 3687 C CA . ASN A 1 462 ? -14.174 -38.576 8.076 1.00 57.00 462 ASN A CA 1
ATOM 3688 C C . ASN A 1 462 ? -15.291 -38.115 9.013 1.00 57.00 462 ASN A C 1
ATOM 3690 O O . ASN A 1 462 ? -16.278 -38.824 9.226 1.00 57.00 462 ASN A O 1
ATOM 3694 N N . LEU A 1 463 ? -15.121 -36.909 9.557 1.00 51.94 463 LEU A N 1
ATOM 3695 C CA . LEU A 1 463 ? -16.151 -36.225 10.329 1.00 51.94 463 LEU A CA 1
ATOM 3696 C C . LEU A 1 463 ? -17.178 -35.650 9.348 1.00 51.94 463 LEU A C 1
ATOM 3698 O O . LEU A 1 463 ? -16.828 -34.838 8.491 1.00 51.94 463 LEU A O 1
ATOM 3702 N N . VAL A 1 464 ? -18.431 -36.080 9.454 1.00 59.28 464 VAL A N 1
ATOM 3703 C CA . VAL A 1 464 ? -19.513 -35.616 8.581 1.00 59.28 464 VAL A CA 1
ATOM 3704 C C . VAL A 1 464 ? -20.422 -34.697 9.389 1.00 59.28 464 VAL A C 1
ATOM 3706 O O . VAL A 1 464 ? -20.876 -35.063 10.474 1.00 59.28 464 VAL A O 1
ATOM 3709 N N . LYS A 1 465 ? -20.644 -33.482 8.875 1.00 60.56 465 LYS A N 1
ATOM 3710 C CA . LYS A 1 465 ? -21.582 -32.504 9.438 1.00 60.56 465 LYS A CA 1
ATOM 3711 C C . LYS A 1 465 ? -23.004 -32.851 8.981 1.00 60.56 465 LYS A C 1
ATOM 3713 O O . LYS A 1 465 ? -23.208 -33.114 7.795 1.00 60.56 465 LYS A O 1
ATOM 3718 N N . ILE A 1 466 ? -23.931 -32.878 9.931 1.00 59.44 466 ILE A N 1
ATOM 3719 C CA . ILE A 1 466 ? -25.381 -32.975 9.749 1.00 59.44 466 ILE A CA 1
ATOM 3720 C C . ILE A 1 466 ? -25.967 -31.579 9.904 1.00 59.44 466 ILE A C 1
ATOM 3722 O O . ILE A 1 466 ? -25.604 -30.906 10.900 1.00 59.44 466 ILE A O 1
#

Secondary structure (DSSP, 8-state):
-HHHHHHHHHHTB-TTT-SBPSSEEE-TTS-EEEHHHHHHHHHHHSS-B-TTT-PBPPSS---B-HHHHHHHHHHHHHHHHTTTT--PBPTTT--B--EEETTTTEEE-HHHHHSTTTTTS-EEEHHHHHHHHHHHHHHHHHHHHHHHHHHHHHHHHHHHHHHHHHHHHHHHHHHHHHHHHHHHHHHHHHHHHHHHHHHHHHHHHHHHHHHHHHHHHHHHHHHHHHHHHHT--THHHHHHHHHHHHHH---PPPPPP-TT-S--HHHHHTTHHHHHHHHHTTS---SEEE-TTTS-TTEEE-TTSS-EEE-SSPP-----TTS-SSTT---EEE-SS-PPPPHHHHTT-----PPPTT-HHHHHHHHHIIIIIIIIS---GGGGG-HHHHHHHHHH-TT--PPPHHHHHHHHHHHHHHHHHHHHHHHHT-S-EEEEEEEEE-TT--EEEEEEEEEEETTTTEEEE-

Nearest PDB structures (foldseek):
  5olm-assembly1_B  TM=5.849E-01  e=1.290E-09  Homo sapiens
  1z6u-assembly1_A  TM=8.004E-01  e=3.457E-04  Homo sapiens
  3lrq-assembly1_A  TM=8.086E-01  e=1.816E-03  Homo sapiens
  3lrq-assembly2_B  TM=8.066E-01  e=2.044E-03  Homo sapiens
  5eiu-assembly1_D  TM=4.422E-01  e=2.169E-03  Macaca mulatta

Organism: NCBI:txid143900

Radius of gyration: 50.06 Å; Cα contacts (8 Å, |Δi|>4): 377; chains: 1; bounding box: 110×80×149 Å

Mean predicted aligned error: 21.37 Å

Sequence (466 aa):
MAGKSSQLQEELSCPVCTDIFRDPVVLKCSHSFCKACLQKYWEQKGSWECPVCRRKSSMGHLPPNLSLRNACEAFLKERSLSTAGSEVLCSLHGEKLKLFCSEDQALICVICQTSKKHKNHKVHPVQEASEEYKEKLRAVLAPLQKKLKAFNEVKLICNHIKSQAQHTERQIRMEFEQLHQFLKDEEAARIDALREEEEQKSQMMKEKIEKMTVEISSLSEQIRAIEQELGAEGVSFLQSYKDTVKRAQCTLQDPEKVSGALVDVAKHLGNLKYRVREKMGTVQYTPVTLDPNTAHPKLSLSEDLTSVSWRQERQQVPDNLERCAECTEFKAKRGVTEEQPSIDSFLKAGTIQVYSQGHPRQQAVTEAVIQDLITDSSLPLSLVEKRSFRHFMSALDPRYNPVSRGKVTTQLTHLVLEKESIIKNKQAETNYVFVTVDIWSDRTMRGFLDVTAHYMDLGRRNLVKI